Protein AF-A0A9N8H996-F1 (afdb_monomer)

InterPro domains:
  IPR001841 Zinc finger, RING-type [PS50089] (173-212)
  IPR001841 Zinc finger, RING-type [SM00184] (173-212)
  IPR003647 Intron encoded nuclease repeat [SM00497] (232-288)
  IPR003647 Intron encoded nuclease repeat [SM00497] (304-358)
  IPR003647 Intron encoded nuclease repeat [SM00497] (373-429)
  IPR003647 Intron encoded nuclease repeat [SM00497] (567-622)
  IPR003647 Intron encoded nuclease repeat [SM00497] (634-691)
  IPR013083 Zinc finger, RING/FYVE/PHD-type [G3DSA:3.30.40.10] (112-243)
  IPR017907 Zinc finger, RING-type, conserved site [PS00518] (188-197)
  IPR018957 Zinc finger, C3HC4 RING-type [PF00097] (173-212)
  IPR036388 Winged helix-like DNA-binding domain superfamily [G3DSA:1.10.10.10] (372-430)
  IPR036388 Winged helix-like DNA-binding domain superfamily [G3DSA:1.10.10.10] (558-623)
  IPR036388 Winged helix-like DNA-binding domain superfamily [G3DSA:1.10.10.10] (624-690)

Solvent-accessible surface area (backbone atoms only — not comparable to full-atom values): 42055 Å² total; per-residue (Å²): 140,82,88,86,87,85,81,84,79,82,75,73,63,42,81,46,75,47,97,90,69,50,74,49,74,40,57,65,90,82,54,86,78,79,77,68,62,80,61,46,83,68,64,48,72,70,37,40,35,26,42,58,39,82,92,76,74,43,71,46,53,26,33,29,71,41,77,41,87,92,45,91,45,27,35,29,33,37,44,72,54,88,87,50,72,73,42,69,36,37,58,60,77,47,61,64,45,81,48,77,78,81,76,93,72,87,85,90,78,90,84,70,84,65,69,68,64,58,62,67,61,70,79,74,73,88,84,95,84,87,83,88,88,87,91,83,88,86,90,83,89,81,90,84,89,88,81,87,88,85,92,79,89,82,90,84,89,84,88,86,82,82,82,83,83,84,79,92,66,93,47,55,8,81,81,79,68,43,72,19,60,70,62,42,64,44,83,87,65,54,40,22,21,43,69,58,48,51,47,44,38,68,72,68,71,36,62,44,46,96,90,46,96,52,61,60,81,73,95,77,80,96,67,97,71,87,74,87,85,65,78,68,56,30,26,28,36,18,40,53,68,82,51,44,78,74,43,78,29,71,17,38,64,57,43,17,67,75,71,74,43,64,35,67,59,49,50,48,9,37,67,42,90,48,70,79,56,14,55,57,95,79,24,34,36,35,46,62,90,61,72,78,83,69,76,36,77,83,59,58,99,56,85,61,56,42,27,28,39,21,40,71,89,78,68,44,75,74,48,78,27,63,12,60,59,55,42,20,74,74,69,69,37,54,55,71,45,48,48,27,22,58,68,71,51,73,48,36,58,37,84,82,25,25,46,42,51,62,88,55,83,81,75,74,57,81,60,70,73,74,92,53,69,56,33,27,29,37,21,41,71,87,79,62,47,81,73,47,78,27,74,17,55,64,53,45,27,58,77,67,73,43,64,88,85,59,59,50,56,58,26,11,40,71,51,63,88,36,73,54,42,94,80,26,30,35,29,47,60,91,52,85,63,66,36,78,49,81,86,48,54,52,53,29,41,31,34,13,79,36,98,85,44,63,74,74,48,77,21,77,41,47,59,55,45,21,66,74,62,37,89,84,45,54,40,69,58,50,53,45,31,24,70,73,52,33,78,54,96,86,24,26,24,30,60,43,70,41,69,62,83,84,36,83,68,62,75,42,53,70,42,45,32,33,37,59,43,79,55,87,97,46,75,43,73,49,49,28,29,29,70,46,70,43,79,91,79,60,27,34,33,33,38,29,79,90,71,51,72,47,78,43,41,76,89,82,51,59,67,44,78,50,88,70,83,63,65,51,32,28,30,38,21,42,57,86,80,55,46,76,75,46,77,29,67,20,50,63,56,53,17,62,75,36,89,77,60,59,62,40,67,51,47,51,32,17,46,69,66,76,38,82,52,47,96,81,26,23,40,31,45,64,93,55,88,75,66,56,71,79,72,74,72,73,58,34,30,31,36,22,38,70,91,76,66,45,78,77,46,76,29,66,32,61,61,56,43,17,65,74,73,75,42,63,46,66,48,46,49,28,18,43,67,63,44,88,80,39,68,52,41,92,82,27,22,38,36,62,47,79,86,68,77,87,121

Foldseek 3Di:
DDDDDDDDPDQQWDWDADPVGDIDTDRPVPDDDDAQPPVLVVDDQQWWKFFADPVVRDTFIWGFHAADPPDPQGTWTDTPDPVDDIDRHDCSPTDMDGDPPPDDDDDDDDDDPPVVVVVVVVVPDDDPDDDDDDDDDDDDDDDDDDDDDDDDDDDDDDDDDDDDDDDDDQDAAPPPRHGADVWDAAPVRHTHRPVVQVCCCPVVVACADPVDRDHRDDPDDPDDDDDPDPPQQKKFWAAQAPRHGPDIGSALVRVCVVLVHPSVQLVQLQPDLDLVSQDDSRTGMHGPPDLPRRQHDVPDQDFAFKKFWAQQPPRDTPDIDRHLVRVCVPLVFDSVQLSCCQSVHAFQDTSRTGMYTPPRSDHGDPGDPDPFQFKKFWAAPPPRHTDDIGRGPQRVCVVLVHDSPDCQLVCQQVLVPHVDDSNIGMHGPPDPDDRPCSQPFQWWKFWAQDLPHDTPDTHSALVSVCVVVDPPDDSVVLVVQQVVQHCDPNTGIHTDGPPPPPDVVVVQAQFKKWWWDDDDPDIDTFIWGFHDADPVVCWTWTQTPVRDTDTHHPVVTDMDGDPPVPQQKKFWAQLAPQDTPDIGSHLQRVQVPDVVRDDSVQLVCQQVVVDQDDPNTRMHGPPDPDGRDNPLQQFKKFKAQPVPRDTPDIGSHLVRVCVVLVWDSVLLVCQQVVHPVNQDTSNIGMHGDPPRPPD

pLDDT: mean 79.54, std 21.1, range [27.34, 98.12]

Organism: NCBI:txid568900

Secondary structure (DSSP, 8-state):
------------EEEEE-TTS-EEEEETTS--PPPPPTTGGG--TT-EEEEEETTTTEEEEEEEEEE-TTSSS-EEEEESSTTS--EEE-TTTS-EEE-PPPPS-----PPPTTHHHHHTTTSS----------------------------------------------PBPTTT-SB-SSEEE-TT--EEEHHHHHHHHHHS---B-SSSS-BTT----------TTS----EEEEETTT--EEEEESSHHHHHHHHT--HHHHHHHHH-SSSGGGEETTEEEEETT-----PPTT-SS-TT--EEEEETTT--EEEEESSHHHHHHHH---HHHHHHHHTT-S-SEETTEEEEETT----PPPPPPPS----EEEE-TTT--EEEEESSHHHHHHHTT--TT--HHHHHHTTSS-S-BTTBEEEETT-----TTTTS-EEEEEEESSTTS-EEEEESSHHHHHHHHGGGS-HHHHHHHHHHT-EETTEEEEEEEE--SS-TTGGGTT-EEEEEEEETTEEEEEEEEEEEEETTTTEEEEEETTS-EEEE-GGGS-EEE--------EEEE-TTT--EEEEESSHHHHHHTSSS---HHHHHHHHTTSSS-BTTBEEEETT-------------EEEEETTT--EEEEESSHHHHHHHHT--HHHHHHHHTTGGG---BTTEEEEE-GGGS--

Sequence (695 aa):
MEEDEDADDGAMLYRVHYDDGDKEWLDLLHRKFKRVPQKALRLKVGSRVSVYDEEEDKFFPGTVTKIQPESNKPHRVKYDDQDRNKEWLNLAVHPFLDIEKPSHAAPDATVNSNTLKKRKKEFMKEDPNSYKTRKNGHALRVEESRRRPTVKEEQEEEGLKTKQATTACHEACGICNAVAKRPRATQCHHIFCKRCITFNEEYKKTSRCPLCPQVAGSAEGLVKYEPDHVSFKPVEALDRTTAEVVHSYSSAAVASRAVSVPPASIITACQSKRRDDREVHGYYWRFQGCTDRILRVGEGVKDGVAIEQVDLNTGKVIEVFASGRKAHEKTGVGRVVIRRVLERRGKANGGGFFWRYQGETHGPWPDPEPVCKTAVEQLDFETGDMLKSFASLADAKRAMGMKPNSGHIRDVCDGNGRATAGSFFWRWKGSDAQPNHMMGVHKVIQIRKGKCGEVVKEFRTSRDAQAYFGYQCCWSKLCRYARDKEFAMGHHWRYRMLREKATAQEEVLGKRLSIRQPAGSEFEWLEGKINAFNSQAGKFEILYDSGETIHCRLEDIQYKWKNDSGQKPVEQLDLKTGQVLASFQSLSEASASLDPPCHPTRIAAVCHGRVRAAHGFFWRFQGSSNQPRKIKGRRKIEQLCLKTGRVLGTFDTITAAGKAVGITTPGISYCCNGRNSSKSAGGFGWRFSNEDEDH

Mean predicted aligned error: 22.13 Å

Structure (mmCIF, N/CA/C/O backbone):
data_AF-A0A9N8H996-F1
#
_entry.id   AF-A0A9N8H996-F1
#
loop_
_atom_site.group_PDB
_atom_site.id
_atom_site.type_symbol
_atom_site.label_atom_id
_atom_site.label_alt_id
_atom_site.label_comp_id
_atom_site.label_asym_id
_atom_site.label_entity_id
_atom_site.label_seq_id
_atom_site.pdbx_PDB_ins_code
_atom_site.Cartn_x
_atom_site.Cartn_y
_atom_site.Cartn_z
_atom_site.occupancy
_atom_site.B_iso_or_equiv
_atom_site.auth_seq_id
_atom_site.auth_comp_id
_atom_site.auth_asym_id
_atom_site.auth_atom_id
_atom_site.pdbx_PDB_model_num
ATOM 1 N N . MET A 1 1 ? 68.906 -3.500 -16.123 1.00 33.81 1 MET A N 1
ATOM 2 C CA . MET A 1 1 ? 68.316 -2.525 -17.056 1.00 33.81 1 MET A CA 1
ATOM 3 C C . MET A 1 1 ? 67.338 -3.300 -17.909 1.00 33.81 1 MET A C 1
ATOM 5 O O . MET A 1 1 ? 67.792 -4.194 -18.605 1.00 33.81 1 MET A O 1
ATOM 9 N N . GLU A 1 2 ? 66.032 -3.128 -17.810 1.00 32.66 2 GLU A N 1
ATOM 10 C CA . GLU A 1 2 ? 65.201 -2.175 -17.064 1.00 32.66 2 GLU A CA 1
ATOM 11 C C . GLU A 1 2 ? 63.915 -2.908 -16.658 1.00 32.66 2 GLU A C 1
ATOM 13 O O . GLU A 1 2 ? 63.471 -3.828 -17.347 1.00 32.66 2 GLU A O 1
ATOM 18 N N . GLU A 1 3 ? 63.414 -2.550 -15.481 1.00 47.50 3 GLU A N 1
ATOM 19 C CA . GLU A 1 3 ? 62.112 -2.930 -14.942 1.00 47.50 3 GLU A CA 1
ATOM 20 C C . GLU A 1 3 ? 61.047 -2.037 -15.584 1.00 47.50 3 GLU A C 1
ATOM 22 O O . GLU A 1 3 ? 61.291 -0.847 -15.737 1.00 47.50 3 GLU A O 1
ATOM 27 N N . ASP A 1 4 ? 59.878 -2.599 -15.886 1.00 36.50 4 ASP A N 1
ATOM 28 C CA . ASP A 1 4 ? 58.623 -1.848 -15.970 1.00 36.50 4 ASP A CA 1
ATOM 29 C C . ASP A 1 4 ? 57.542 -2.697 -15.281 1.00 36.50 4 ASP A C 1
ATOM 31 O O . ASP A 1 4 ? 56.933 -3.601 -15.863 1.00 36.50 4 ASP A O 1
ATOM 35 N N . GLU A 1 5 ? 57.384 -2.441 -13.982 1.00 48.00 5 GLU A N 1
ATOM 36 C CA . GLU A 1 5 ? 56.202 -2.758 -13.185 1.00 48.00 5 GLU A CA 1
ATOM 37 C C . GLU A 1 5 ? 55.232 -1.579 -13.310 1.00 48.00 5 GLU A C 1
ATOM 39 O O . GLU A 1 5 ? 55.620 -0.468 -12.986 1.00 48.00 5 GLU A O 1
ATOM 44 N N . ASP A 1 6 ? 53.989 -1.815 -13.738 1.00 40.66 6 ASP A N 1
ATOM 45 C CA . ASP A 1 6 ? 52.840 -0.953 -13.415 1.00 40.66 6 ASP A CA 1
ATOM 46 C C . ASP A 1 6 ? 51.534 -1.714 -13.711 1.00 40.66 6 ASP A C 1
ATOM 48 O O . ASP A 1 6 ? 50.910 -1.600 -14.770 1.00 40.66 6 ASP A O 1
ATOM 52 N N . ALA A 1 7 ? 51.119 -2.546 -12.753 1.00 38.03 7 ALA A N 1
ATOM 53 C CA . ALA A 1 7 ? 49.750 -3.040 -12.649 1.00 38.03 7 ALA A CA 1
ATOM 54 C C . ALA A 1 7 ? 49.099 -2.359 -11.438 1.00 38.03 7 ALA A C 1
ATOM 56 O O . ALA A 1 7 ? 49.334 -2.732 -10.293 1.00 38.03 7 ALA A O 1
ATOM 57 N N . ASP A 1 8 ? 48.316 -1.321 -11.726 1.00 41.56 8 ASP A N 1
ATOM 58 C CA . ASP A 1 8 ? 47.567 -0.497 -10.776 1.00 41.56 8 ASP A CA 1
ATOM 59 C C . ASP A 1 8 ? 46.468 -1.330 -10.078 1.00 41.56 8 ASP A C 1
ATOM 61 O O . ASP A 1 8 ? 45.386 -1.578 -10.623 1.00 41.56 8 ASP A O 1
ATOM 65 N N . ASP A 1 9 ? 46.766 -1.816 -8.869 1.00 44.09 9 ASP A N 1
ATOM 66 C CA . ASP A 1 9 ? 45.809 -2.460 -7.967 1.00 44.09 9 ASP A CA 1
ATOM 67 C C . ASP A 1 9 ? 44.809 -1.409 -7.453 1.00 44.09 9 ASP A C 1
ATOM 69 O O . ASP A 1 9 ? 45.001 -0.753 -6.428 1.00 44.09 9 ASP A O 1
ATOM 73 N N . GLY A 1 10 ? 43.708 -1.245 -8.189 1.00 49.19 10 GLY A N 1
ATOM 74 C CA . GLY A 1 10 ? 42.650 -0.279 -7.898 1.00 49.19 10 GLY A CA 1
ATOM 75 C C . GLY A 1 10 ? 42.006 -0.459 -6.517 1.00 49.19 10 GLY A C 1
ATOM 76 O O . GLY A 1 10 ? 41.020 -1.187 -6.356 1.00 49.19 10 GLY A O 1
ATOM 77 N N . ALA A 1 11 ? 42.513 0.267 -5.521 1.00 51.38 11 ALA A N 1
ATOM 78 C CA . ALA A 1 11 ? 41.910 0.381 -4.200 1.00 51.38 11 ALA A CA 1
ATOM 79 C C . ALA A 1 11 ? 40.535 1.073 -4.295 1.00 51.38 11 ALA A C 1
ATOM 81 O O . ALA A 1 11 ? 40.410 2.216 -4.742 1.00 51.38 11 ALA A O 1
ATOM 82 N N . MET A 1 12 ? 39.468 0.388 -3.863 1.00 55.50 12 MET A N 1
ATOM 83 C CA . MET A 1 12 ? 38.133 0.990 -3.781 1.00 55.50 12 MET A CA 1
ATOM 84 C C . MET A 1 12 ? 38.080 2.019 -2.645 1.00 55.50 12 MET A C 1
ATOM 86 O O . MET A 1 12 ? 37.930 1.667 -1.475 1.00 55.50 12 MET A O 1
ATOM 90 N N . LEU A 1 13 ? 38.139 3.300 -3.006 1.00 66.12 13 LEU A N 1
ATOM 91 C CA . LEU A 1 13 ? 37.907 4.414 -2.092 1.00 66.12 13 LEU A CA 1
ATOM 92 C C . LEU A 1 13 ? 36.403 4.677 -1.917 1.00 66.12 13 LEU A C 1
ATOM 94 O O . LEU A 1 13 ? 35.642 4.775 -2.882 1.00 66.12 13 LEU A O 1
ATOM 98 N N . TYR A 1 14 ? 35.974 4.855 -0.673 1.00 73.06 14 TYR A N 1
ATOM 99 C CA . TYR A 1 14 ? 34.605 5.181 -0.286 1.00 73.06 14 TYR A CA 1
ATOM 100 C C . TYR A 1 14 ? 34.534 6.622 0.204 1.00 73.06 14 TYR A C 1
ATOM 102 O O . TYR A 1 14 ? 35.339 7.042 1.030 1.00 73.06 14 TYR A O 1
ATOM 110 N N . ARG A 1 15 ? 33.539 7.381 -0.263 1.00 79.12 15 ARG A N 1
ATOM 111 C CA . ARG A 1 15 ? 33.303 8.747 0.213 1.00 79.12 15 ARG A CA 1
ATOM 112 C C . ARG A 1 15 ? 32.550 8.719 1.542 1.00 79.12 15 ARG A C 1
ATOM 114 O O . ARG A 1 15 ? 31.350 8.439 1.564 1.00 79.12 15 ARG A O 1
ATOM 121 N N . VAL A 1 16 ? 33.243 9.007 2.634 1.00 73.44 16 VAL A N 1
ATOM 122 C CA . VAL A 1 16 ? 32.679 9.078 3.985 1.00 73.44 16 VAL A CA 1
ATOM 123 C C . VAL A 1 16 ? 32.221 10.507 4.257 1.00 73.44 16 VAL A C 1
ATOM 125 O O . VAL A 1 16 ? 32.893 11.463 3.881 1.00 73.44 16 VAL A O 1
ATOM 128 N N . HIS A 1 17 ? 31.042 10.638 4.860 1.00 68.44 17 HIS A N 1
ATOM 129 C CA . HIS A 1 17 ? 30.493 11.905 5.326 1.00 68.44 17 HIS A CA 1
ATOM 130 C C . HIS A 1 17 ? 30.538 11.905 6.852 1.00 68.44 17 HIS A C 1
ATOM 132 O O . HIS A 1 17 ? 29.958 11.009 7.469 1.00 68.44 17 HIS A O 1
ATOM 138 N N . TYR A 1 18 ? 31.217 12.885 7.430 1.00 70.50 18 TYR A N 1
ATOM 139 C CA . TYR A 1 18 ? 31.323 13.070 8.868 1.00 70.50 18 TYR A CA 1
ATOM 140 C C . TYR A 1 18 ? 30.172 13.926 9.407 1.00 70.50 18 TYR A C 1
ATOM 142 O O . TYR A 1 18 ? 29.527 14.677 8.670 1.00 70.50 18 TYR A O 1
ATOM 150 N N . ASP A 1 19 ? 29.883 13.773 10.701 1.00 49.47 19 ASP A N 1
ATOM 151 C CA . ASP A 1 19 ? 28.778 14.468 11.376 1.00 49.47 19 ASP A CA 1
ATOM 152 C C . ASP A 1 19 ? 29.025 15.984 11.526 1.00 49.47 19 ASP A C 1
ATOM 154 O O . ASP A 1 19 ? 28.073 16.745 11.711 1.00 49.47 19 ASP A O 1
ATOM 158 N N . ASP A 1 20 ? 30.281 16.425 11.423 1.00 57.81 20 ASP A N 1
ATOM 159 C CA . ASP A 1 20 ? 30.701 17.833 11.355 1.00 57.81 20 ASP A CA 1
ATOM 160 C C . ASP A 1 20 ? 30.484 18.467 9.965 1.00 57.81 20 ASP A C 1
ATOM 162 O O . ASP A 1 20 ? 30.556 19.686 9.821 1.00 57.81 20 ASP A O 1
ATOM 166 N N . GLY A 1 21 ? 30.123 17.662 8.959 1.00 62.78 21 GLY A N 1
ATOM 167 C CA . GLY A 1 21 ? 29.877 18.094 7.586 1.00 62.78 21 GLY A CA 1
ATOM 168 C C . GLY A 1 21 ? 31.031 17.829 6.618 1.00 62.78 21 GLY A C 1
ATOM 169 O O . GLY A 1 21 ? 30.831 17.995 5.404 1.00 62.78 21 GLY A O 1
ATOM 170 N N . ASP A 1 22 ? 32.179 17.359 7.108 1.00 70.38 22 ASP A N 1
ATOM 171 C CA . ASP A 1 22 ? 33.345 17.071 6.283 1.00 70.38 22 ASP A CA 1
ATOM 172 C C . ASP A 1 22 ? 33.189 15.781 5.478 1.00 70.38 22 ASP A C 1
ATOM 174 O O . ASP A 1 22 ? 32.358 14.904 5.749 1.00 70.38 22 ASP A O 1
ATOM 178 N N . LYS A 1 23 ? 33.959 15.696 4.390 1.00 78.44 23 LYS A N 1
ATOM 179 C CA . LYS A 1 23 ? 33.909 14.571 3.455 1.00 78.44 23 LYS A CA 1
ATOM 180 C C . LYS A 1 23 ? 35.307 14.177 3.040 1.00 78.44 23 LYS A C 1
ATOM 182 O O . LYS A 1 23 ? 36.036 15.002 2.497 1.00 78.44 23 LYS A O 1
ATOM 187 N N . GLU A 1 24 ? 35.613 12.895 3.151 1.00 87.25 24 GLU A N 1
ATOM 188 C CA . GLU A 1 24 ? 36.874 12.346 2.662 1.00 87.25 24 GLU A CA 1
ATOM 189 C C . GLU A 1 24 ? 36.667 11.028 1.915 1.00 87.25 24 GLU A C 1
ATOM 191 O O . GLU A 1 24 ? 35.648 10.353 2.075 1.00 87.25 24 GLU A O 1
ATOM 196 N N . TRP A 1 25 ? 37.622 10.684 1.054 1.00 79.88 25 TRP A N 1
ATOM 197 C CA . TRP A 1 25 ? 37.660 9.407 0.350 1.00 79.88 25 TRP A CA 1
ATOM 198 C C . TRP A 1 25 ? 38.613 8.467 1.089 1.00 79.88 25 TRP A C 1
ATOM 200 O O . TRP A 1 25 ? 39.786 8.783 1.255 1.00 79.88 25 TRP A O 1
ATOM 210 N N . LEU A 1 26 ? 38.102 7.326 1.546 1.00 78.12 26 LEU A N 1
ATOM 211 C CA . LEU A 1 26 ? 38.805 6.389 2.419 1.00 78.12 26 LEU A CA 1
ATOM 212 C C . LEU A 1 26 ? 38.780 4.972 1.863 1.00 78.12 26 LEU A C 1
ATOM 214 O O . LEU A 1 26 ? 37.727 4.477 1.461 1.00 78.12 26 LEU A O 1
ATOM 218 N N . ASP A 1 27 ? 39.910 4.280 1.963 1.00 80.25 27 ASP A N 1
ATOM 219 C CA . ASP A 1 27 ? 39.944 2.829 1.832 1.00 80.25 27 ASP A CA 1
ATOM 220 C C . ASP A 1 27 ? 39.509 2.182 3.158 1.00 80.25 27 ASP A C 1
ATOM 222 O O . ASP A 1 27 ? 40.197 2.245 4.183 1.00 80.25 27 ASP A O 1
ATOM 226 N N . LEU A 1 28 ? 38.322 1.575 3.147 1.00 67.25 28 LEU A N 1
ATOM 227 C CA . LEU A 1 28 ? 37.721 0.966 4.333 1.00 67.25 28 LEU A CA 1
ATOM 228 C C . LEU A 1 28 ? 38.354 -0.388 4.699 1.00 67.25 28 LEU A C 1
ATOM 230 O O . LEU A 1 28 ? 38.145 -0.843 5.824 1.00 67.25 28 LEU A O 1
ATOM 234 N N . LEU A 1 29 ? 39.119 -1.031 3.804 1.00 62.75 29 LEU A N 1
ATOM 235 C CA . LEU A 1 29 ? 39.760 -2.329 4.071 1.00 62.75 29 LEU A CA 1
ATOM 236 C C . LEU A 1 29 ? 40.882 -2.225 5.108 1.00 62.75 29 LEU A C 1
ATOM 238 O O . LEU A 1 29 ? 41.093 -3.156 5.886 1.00 62.75 29 LEU A O 1
ATOM 242 N N . HIS A 1 30 ? 41.556 -1.079 5.169 1.00 54.66 30 HIS A N 1
ATOM 243 C CA . HIS A 1 30 ? 42.743 -0.888 6.003 1.00 54.66 30 HIS A CA 1
ATOM 244 C C . HIS A 1 30 ? 42.469 -0.147 7.321 1.00 54.66 30 HIS A C 1
ATOM 246 O O . HIS A 1 30 ? 43.373 0.014 8.145 1.00 54.66 30 HIS A O 1
ATOM 252 N N . ARG A 1 31 ? 41.221 0.269 7.584 1.00 52.09 31 ARG A N 1
ATOM 253 C CA . ARG A 1 31 ? 40.866 1.042 8.786 1.00 52.09 31 ARG A CA 1
ATOM 254 C C . ARG A 1 31 ? 40.094 0.196 9.802 1.00 52.09 31 ARG A C 1
ATOM 256 O O . ARG A 1 31 ? 38.996 -0.289 9.548 1.00 52.09 31 ARG A O 1
ATOM 263 N N . LYS A 1 32 ? 40.659 0.031 11.005 1.00 42.34 32 LYS A N 1
ATOM 264 C CA . LYS A 1 32 ? 40.012 -0.681 12.123 1.00 42.34 32 LYS A CA 1
ATOM 265 C C . LYS A 1 32 ? 38.954 0.212 12.782 1.00 42.34 32 LYS A C 1
ATOM 267 O O . LYS A 1 32 ? 39.291 1.135 13.519 1.00 42.34 32 LYS A O 1
ATOM 272 N N . PHE A 1 33 ? 37.674 -0.086 12.567 1.00 48.66 33 PHE A N 1
ATOM 273 C CA . PHE A 1 33 ? 36.570 0.580 13.266 1.00 48.66 33 PHE A CA 1
ATOM 274 C C . PHE A 1 33 ? 36.454 0.065 14.706 1.00 48.66 33 PHE A C 1
ATOM 276 O O . PHE A 1 33 ? 36.239 -1.128 14.937 1.00 48.66 33 PHE A O 1
ATOM 283 N N . LYS A 1 34 ? 36.565 0.954 15.698 1.00 41.69 34 LYS A N 1
ATOM 284 C CA . LYS A 1 34 ? 36.240 0.614 17.091 1.00 41.69 34 LYS A CA 1
ATOM 285 C C . LYS A 1 34 ? 34.717 0.528 17.231 1.00 41.69 34 LYS A C 1
ATOM 287 O O . LYS A 1 34 ? 34.006 1.463 16.878 1.00 41.69 34 LYS A O 1
ATOM 292 N N . ARG A 1 35 ? 34.202 -0.601 17.734 1.00 38.50 35 ARG A N 1
ATOM 293 C CA . ARG A 1 35 ? 32.771 -0.755 18.047 1.00 38.50 35 ARG A CA 1
ATOM 294 C C . ARG A 1 35 ? 32.338 0.293 19.075 1.00 38.50 35 ARG A C 1
ATOM 296 O O . ARG A 1 35 ? 33.023 0.485 20.078 1.00 38.50 35 ARG A O 1
ATOM 303 N N . VAL A 1 36 ? 31.163 0.883 18.846 1.00 41.62 36 VAL A N 1
ATOM 304 C CA . VAL A 1 36 ? 30.453 1.745 19.802 1.00 41.62 36 VAL A CA 1
ATOM 305 C C . VAL A 1 36 ? 30.371 1.033 21.159 1.00 41.62 36 VAL A C 1
ATOM 307 O O . VAL A 1 36 ? 29.864 -0.095 21.220 1.00 41.62 36 VAL A O 1
ATOM 310 N N . PRO A 1 37 ? 30.847 1.639 22.258 1.00 47.28 37 PRO A N 1
ATOM 311 C CA . PRO A 1 37 ? 30.686 1.055 23.579 1.00 47.28 37 PRO A CA 1
ATOM 312 C C . PRO A 1 37 ? 29.192 0.910 23.899 1.00 47.28 37 PRO A C 1
ATOM 314 O O . PRO A 1 37 ? 28.450 1.889 23.897 1.00 47.28 37 PRO A O 1
ATOM 317 N N . GLN A 1 38 ? 28.745 -0.299 24.262 1.00 55.34 38 GLN A N 1
ATOM 318 C CA . GLN A 1 38 ? 27.363 -0.607 24.693 1.00 55.34 38 GLN A CA 1
ATOM 319 C C . GLN A 1 38 ? 26.847 0.242 25.881 1.00 55.34 38 GLN A C 1
ATOM 321 O O . GLN A 1 38 ? 25.697 0.095 26.294 1.00 55.34 38 GLN A O 1
ATOM 326 N N . LYS A 1 39 ? 27.686 1.106 26.462 1.00 69.88 39 LYS A N 1
ATOM 327 C CA . LYS A 1 39 ? 27.418 1.853 27.693 1.00 69.88 39 LYS A CA 1
ATOM 328 C C . LYS A 1 39 ? 26.502 3.065 27.486 1.00 69.88 39 LYS A C 1
ATOM 330 O O . LYS A 1 39 ? 25.690 3.331 28.364 1.00 69.88 39 LYS A O 1
ATOM 335 N N . ALA A 1 40 ? 26.535 3.736 26.329 1.00 75.75 40 ALA A N 1
ATOM 336 C CA . ALA A 1 40 ? 25.702 4.925 26.086 1.00 75.75 40 ALA A CA 1
ATOM 337 C C . ALA A 1 40 ? 24.189 4.623 26.123 1.00 75.75 40 ALA A C 1
ATOM 339 O O . ALA A 1 40 ? 23.414 5.398 26.670 1.00 75.75 40 ALA A O 1
ATOM 340 N N . LEU A 1 41 ? 23.774 3.443 25.640 1.00 80.12 41 LEU A N 1
ATOM 341 C CA . LEU A 1 41 ? 22.372 2.990 25.667 1.00 80.12 41 LEU A CA 1
ATOM 342 C C . LEU A 1 41 ? 21.825 2.749 27.085 1.00 80.12 41 LEU A C 1
ATOM 344 O O . LEU A 1 41 ? 20.616 2.603 27.256 1.00 80.12 41 LEU A O 1
ATOM 348 N N . ARG A 1 42 ? 22.696 2.667 28.099 1.00 86.25 42 ARG A N 1
ATOM 349 C CA . ARG A 1 42 ? 22.308 2.443 29.501 1.00 86.25 42 ARG A CA 1
ATOM 350 C C . ARG A 1 42 ? 22.115 3.744 30.283 1.00 86.25 42 ARG A C 1
ATOM 352 O O . ARG A 1 42 ? 21.627 3.688 31.412 1.00 86.25 42 ARG A O 1
ATOM 359 N N . LEU A 1 43 ? 22.476 4.892 29.705 1.00 91.81 43 LEU A N 1
ATOM 360 C CA . LEU A 1 43 ? 22.327 6.190 30.354 1.00 91.81 43 LEU A CA 1
ATOM 361 C C . LEU A 1 43 ? 20.845 6.534 30.531 1.00 91.81 43 LEU A C 1
ATOM 363 O O . LEU A 1 43 ? 20.030 6.378 29.622 1.00 91.81 43 LEU A O 1
ATOM 367 N N . LYS A 1 44 ? 20.495 7.030 31.716 1.00 94.94 44 LYS A N 1
ATOM 368 C CA . LYS A 1 44 ? 19.165 7.554 32.039 1.00 94.94 44 LYS A CA 1
ATOM 369 C C . LYS A 1 44 ? 19.282 9.047 32.328 1.00 94.94 44 LYS A C 1
ATOM 371 O O . LYS A 1 44 ? 20.359 9.559 32.628 1.00 94.94 44 LYS A O 1
ATOM 376 N N . VAL A 1 45 ? 18.164 9.768 32.264 1.00 94.69 45 VAL A N 1
ATOM 377 C CA . VAL A 1 45 ? 18.124 11.141 32.786 1.00 94.69 45 VAL A CA 1
ATOM 378 C C . VAL A 1 45 ? 18.498 11.098 34.274 1.00 94.69 45 VAL A C 1
ATOM 380 O O . VAL A 1 45 ? 17.910 10.337 35.038 1.00 94.69 45 VAL A O 1
ATOM 383 N N . GLY A 1 46 ? 19.506 11.876 34.663 1.00 93.31 46 GLY A N 1
ATOM 384 C CA . GLY A 1 46 ? 20.123 11.877 35.989 1.00 93.31 46 GLY A CA 1
ATOM 385 C C . GLY A 1 46 ? 21.420 11.067 36.105 1.00 93.31 46 GLY A C 1
ATOM 386 O O . GLY A 1 46 ? 22.050 11.123 37.162 1.00 93.31 46 GLY A O 1
ATOM 387 N N . SER A 1 47 ? 21.839 10.337 35.062 1.00 95.12 47 SER A N 1
ATOM 388 C CA . SER A 1 47 ? 23.152 9.678 35.023 1.00 95.12 47 SER A CA 1
ATOM 389 C C . SER A 1 47 ? 24.286 10.704 35.091 1.00 95.12 47 SER A C 1
ATOM 391 O O . SER A 1 47 ? 24.201 11.784 34.497 1.00 95.12 47 SER A O 1
ATOM 393 N N . ARG A 1 48 ? 25.344 10.347 35.822 1.00 95.88 48 ARG A N 1
ATOM 394 C CA . ARG A 1 48 ? 26.548 11.149 36.025 1.00 95.88 48 ARG A CA 1
ATOM 395 C C . ARG A 1 48 ? 27.623 10.698 35.048 1.00 95.88 48 ARG A C 1
ATOM 397 O O . ARG A 1 48 ? 27.962 9.524 34.989 1.00 95.88 48 ARG A O 1
ATOM 404 N N . VAL A 1 49 ? 28.125 11.634 34.258 1.00 95.69 49 VAL A N 1
ATOM 405 C CA . VAL A 1 49 ? 29.085 11.361 33.189 1.00 95.69 49 VAL A CA 1
ATOM 406 C C . VAL A 1 49 ? 30.239 12.350 33.278 1.00 95.69 49 VAL A C 1
ATOM 408 O O . VAL A 1 49 ? 30.032 13.491 33.668 1.00 95.69 49 VAL A O 1
ATOM 411 N N . SER A 1 50 ? 31.444 11.929 32.914 1.00 94.75 50 SER A N 1
ATOM 412 C CA . SER A 1 50 ? 32.557 12.831 32.610 1.00 94.75 50 SER A CA 1
ATOM 413 C C . SER A 1 50 ? 32.762 12.827 31.106 1.00 94.75 50 SER A C 1
ATOM 415 O O . SER A 1 50 ? 33.104 11.777 30.563 1.00 94.75 50 SER A O 1
ATOM 417 N N . VAL A 1 51 ? 32.512 13.942 30.427 1.00 95.25 51 VAL A N 1
ATOM 418 C CA . VAL A 1 51 ? 32.653 14.065 28.966 1.00 95.25 51 VAL A CA 1
ATOM 419 C C . VAL A 1 51 ? 34.059 14.559 28.649 1.00 95.25 51 VAL A C 1
ATOM 421 O O . VAL A 1 51 ? 34.515 15.509 29.276 1.00 95.25 51 VAL A O 1
ATOM 424 N N . TYR A 1 52 ? 34.756 13.912 27.720 1.00 93.38 52 TYR A N 1
ATOM 425 C CA . TYR A 1 52 ? 36.071 14.368 27.271 1.00 93.38 52 TYR A CA 1
ATOM 426 C C . TYR A 1 52 ? 35.937 15.548 26.304 1.00 93.38 52 TYR A C 1
ATOM 428 O O . TYR A 1 52 ? 35.158 15.471 25.353 1.00 93.38 52 TYR A O 1
ATOM 436 N N . ASP A 1 53 ? 36.699 16.605 26.553 1.00 92.31 53 ASP A N 1
ATOM 437 C CA . ASP A 1 53 ? 36.867 17.754 25.671 1.00 92.31 53 ASP A CA 1
ATOM 438 C C . ASP A 1 53 ? 38.249 17.673 25.012 1.00 92.31 53 ASP A C 1
ATOM 440 O O . ASP A 1 53 ? 39.264 17.542 25.703 1.00 92.31 53 ASP A O 1
ATOM 444 N N . GLU A 1 54 ? 38.272 17.707 23.682 1.00 89.12 54 GLU A N 1
ATOM 445 C CA . GLU A 1 54 ? 39.494 17.571 22.885 1.00 89.12 54 GLU A CA 1
ATOM 446 C C . GLU A 1 54 ? 40.340 18.852 22.871 1.00 89.12 54 GLU A C 1
ATOM 448 O O . GLU A 1 54 ? 41.561 18.753 22.773 1.00 89.12 54 GLU A O 1
ATOM 453 N N . GLU A 1 55 ? 39.733 20.037 23.009 1.00 90.19 55 GLU A N 1
ATOM 454 C CA . GLU A 1 55 ? 40.460 21.315 23.002 1.00 90.19 55 GLU A CA 1
ATOM 455 C C . GLU A 1 55 ? 41.274 21.489 24.286 1.00 90.19 55 GLU A C 1
ATOM 457 O O . GLU A 1 55 ? 42.402 21.985 24.264 1.00 90.19 55 GLU A O 1
ATOM 462 N N . GLU A 1 56 ? 40.717 21.041 25.413 1.00 91.44 56 GLU A N 1
ATOM 463 C CA . GLU A 1 56 ? 41.360 21.146 26.724 1.00 91.44 56 GLU A CA 1
ATOM 464 C C . GLU A 1 56 ? 42.098 19.874 27.174 1.00 91.44 56 GLU A C 1
ATOM 466 O O . GLU A 1 56 ? 42.743 19.893 28.227 1.00 91.44 56 GLU A O 1
ATOM 471 N N . ASP A 1 57 ? 41.998 18.775 26.414 1.00 91.25 57 ASP A N 1
ATOM 472 C CA . ASP A 1 57 ? 42.523 17.438 26.752 1.00 91.25 57 ASP A CA 1
ATOM 473 C C . ASP A 1 57 ? 42.131 16.990 28.180 1.00 91.25 57 ASP A C 1
ATOM 475 O O . ASP A 1 57 ? 42.930 16.464 28.964 1.00 91.25 57 ASP A O 1
ATOM 479 N N . LYS A 1 58 ? 40.874 17.247 28.571 1.00 93.50 58 LYS A N 1
ATOM 480 C CA . LYS A 1 58 ? 40.366 17.022 29.937 1.00 93.50 58 LYS A CA 1
ATOM 481 C C . LYS A 1 58 ? 38.945 16.470 29.947 1.00 93.50 58 LYS A C 1
ATOM 483 O O . LYS A 1 58 ? 38.160 16.669 29.029 1.00 93.50 58 LYS A O 1
ATOM 488 N N . PHE A 1 59 ? 38.605 15.762 31.025 1.00 93.62 59 PHE A N 1
ATOM 489 C CA . PHE A 1 59 ? 37.252 15.261 31.265 1.00 93.62 59 PHE A CA 1
ATOM 490 C C . PHE A 1 59 ? 36.465 16.218 32.161 1.00 93.62 59 PHE A C 1
ATOM 492 O O . PHE A 1 59 ? 36.893 16.511 33.278 1.00 93.62 59 PHE A O 1
ATOM 499 N N . PHE A 1 60 ? 35.282 16.620 31.705 1.00 93.94 60 PHE A N 1
ATOM 500 C CA . PHE A 1 60 ? 34.383 17.519 32.414 1.00 93.94 60 PHE A CA 1
ATOM 501 C C . PHE A 1 60 ? 33.198 16.759 33.012 1.00 93.94 60 PHE A C 1
ATOM 503 O O . PHE A 1 60 ? 32.408 16.159 32.272 1.00 93.94 60 PHE A O 1
ATOM 510 N N . PRO A 1 61 ? 33.034 16.788 34.344 1.00 95.56 61 PRO A N 1
ATOM 511 C CA . PRO A 1 61 ? 31.918 16.135 35.002 1.00 95.56 61 PRO A CA 1
ATOM 512 C C . PRO A 1 61 ? 30.598 16.860 34.695 1.00 95.56 61 PRO A C 1
ATOM 514 O O . PRO A 1 61 ? 30.512 18.089 34.677 1.00 95.56 61 PRO A O 1
ATOM 517 N N . GLY A 1 62 ? 29.541 16.087 34.465 1.00 96.31 62 GLY A N 1
ATOM 518 C CA . GLY A 1 62 ? 28.218 16.589 34.133 1.00 96.31 62 GLY A CA 1
ATOM 519 C C . GLY A 1 62 ? 27.105 15.568 34.359 1.00 96.31 62 GLY A C 1
ATOM 520 O O . GLY A 1 62 ? 27.314 14.383 34.625 1.00 96.31 62 GLY A O 1
ATOM 521 N N . THR A 1 63 ? 25.870 16.049 34.281 1.00 96.94 63 THR A N 1
ATOM 522 C CA . THR A 1 63 ? 24.658 15.258 34.512 1.00 96.94 63 THR A CA 1
ATOM 523 C C . THR A 1 63 ? 23.798 15.233 33.257 1.00 96.94 63 THR A C 1
ATOM 525 O O . THR A 1 63 ? 23.470 16.283 32.699 1.00 96.94 63 THR A O 1
ATOM 528 N N . VAL A 1 64 ? 23.369 14.047 32.824 1.00 96.62 64 VAL A N 1
ATOM 529 C CA . VAL A 1 64 ? 22.438 13.903 31.695 1.00 96.62 64 VAL A CA 1
ATOM 530 C C . VAL A 1 64 ? 21.062 14.427 32.112 1.00 96.62 64 VAL A C 1
ATOM 532 O O . VAL A 1 64 ? 20.385 13.843 32.949 1.00 96.62 64 VAL A O 1
ATOM 535 N N . THR A 1 65 ? 20.619 15.537 31.532 1.00 96.50 65 THR A N 1
ATOM 536 C CA . THR A 1 65 ? 19.356 16.212 31.882 1.00 96.50 65 THR A CA 1
ATOM 537 C C . THR A 1 65 ? 18.179 15.843 30.983 1.00 96.50 65 THR A C 1
ATOM 539 O O . THR A 1 65 ? 17.036 15.949 31.422 1.00 96.50 65 THR A O 1
ATOM 542 N N . LYS A 1 66 ? 18.421 15.430 29.731 1.00 95.69 66 LYS A N 1
ATOM 543 C CA . LYS A 1 66 ? 17.389 14.977 28.778 1.00 95.69 66 LYS A CA 1
ATOM 544 C C . LYS A 1 66 ? 17.963 13.934 27.818 1.00 95.69 66 LYS A C 1
ATOM 546 O O . LYS A 1 66 ? 19.150 13.992 27.509 1.00 95.69 66 LYS A O 1
ATOM 551 N N . ILE A 1 67 ? 17.107 13.032 27.331 1.00 96.44 67 ILE A N 1
ATOM 552 C CA . ILE A 1 67 ? 17.439 12.059 26.280 1.00 96.44 67 ILE A CA 1
ATOM 553 C C . ILE A 1 67 ? 16.381 12.138 25.169 1.00 96.44 67 ILE A C 1
ATOM 555 O O . ILE A 1 67 ? 15.185 12.126 25.458 1.00 96.44 67 ILE A O 1
ATOM 559 N N . GLN A 1 68 ? 16.813 12.237 23.913 1.00 95.69 68 GLN A N 1
ATOM 560 C CA . GLN A 1 68 ? 15.976 12.245 22.709 1.00 95.69 68 GLN A CA 1
ATOM 561 C C . GLN A 1 68 ? 16.501 11.199 21.712 1.00 95.69 68 GLN A C 1
ATOM 563 O O . GLN A 1 68 ? 17.376 11.527 20.916 1.00 95.69 68 GLN A O 1
ATOM 568 N N . PRO A 1 69 ? 15.986 9.954 21.735 1.00 89.31 69 PRO A N 1
ATOM 569 C CA . PRO A 1 69 ? 16.538 8.845 20.946 1.00 89.31 69 PRO A CA 1
ATOM 570 C C . PRO A 1 69 ? 16.548 9.072 19.429 1.00 89.31 69 PRO A C 1
ATOM 572 O O . PRO A 1 69 ? 17.415 8.550 18.743 1.00 89.31 69 PRO A O 1
ATOM 575 N N . GLU A 1 70 ? 15.604 9.867 18.922 1.00 86.56 70 GLU A N 1
ATOM 576 C CA . GLU A 1 70 ? 15.451 10.163 17.489 1.00 86.56 70 GLU A CA 1
ATOM 577 C C . GLU A 1 70 ? 16.371 11.301 16.996 1.00 86.56 70 GLU A C 1
ATOM 579 O O . GLU A 1 70 ? 16.355 11.649 15.818 1.00 86.56 70 GLU A O 1
ATOM 584 N N . SER A 1 71 ? 17.143 11.930 17.892 1.00 90.00 71 SER A N 1
ATOM 585 C CA . SER A 1 71 ? 18.076 13.013 17.560 1.00 90.00 71 SER A CA 1
ATOM 586 C C . SER A 1 71 ? 19.470 12.464 17.247 1.00 90.00 71 SER A C 1
ATOM 588 O O . SER A 1 71 ? 19.919 11.509 17.877 1.00 90.00 71 SER A O 1
ATOM 590 N N . ASN A 1 72 ? 20.201 13.115 16.337 1.00 86.44 72 ASN A N 1
ATOM 591 C CA . ASN A 1 72 ? 21.612 12.809 16.064 1.00 86.44 72 ASN A CA 1
ATOM 592 C C . ASN A 1 72 ? 22.539 13.131 17.255 1.00 86.44 72 ASN A C 1
ATOM 594 O O . ASN A 1 72 ? 23.607 12.539 17.379 1.00 86.44 72 ASN A O 1
ATOM 598 N N . LYS A 1 73 ? 22.113 14.018 18.165 1.00 93.75 73 LYS A N 1
ATOM 599 C CA . LYS A 1 73 ? 22.761 14.306 19.455 1.00 93.75 73 LYS A CA 1
ATOM 600 C C . LYS A 1 73 ? 21.789 13.974 20.594 1.00 93.75 73 LYS A C 1
ATOM 602 O O . LYS A 1 73 ? 21.122 14.871 21.110 1.00 93.75 73 LYS A O 1
ATOM 607 N N . PRO A 1 74 ? 21.635 12.687 20.958 1.00 94.19 74 PRO A N 1
ATOM 608 C CA . PRO A 1 74 ? 20.529 12.241 21.800 1.00 94.19 74 PRO A CA 1
ATOM 609 C C . PRO A 1 74 ? 20.622 12.640 23.278 1.00 94.19 74 PRO A C 1
ATOM 611 O O . PRO A 1 74 ? 19.607 12.548 23.961 1.00 94.19 74 PRO A O 1
ATOM 614 N N . HIS A 1 75 ? 21.767 13.084 23.805 1.00 96.94 75 HIS A N 1
ATOM 615 C CA . HIS A 1 75 ? 21.961 13.300 25.246 1.00 96.94 75 HIS A CA 1
ATOM 616 C C . HIS A 1 75 ? 22.213 14.774 25.561 1.00 96.94 75 HIS A C 1
ATOM 618 O O . HIS A 1 75 ? 23.169 15.353 25.062 1.00 96.94 75 HIS A O 1
ATOM 624 N N . ARG A 1 76 ? 21.409 15.390 26.432 1.00 97.25 76 ARG A N 1
ATOM 625 C CA . ARG A 1 76 ? 21.661 16.758 26.907 1.00 97.25 76 ARG A CA 1
ATOM 626 C C . ARG A 1 76 ? 22.416 16.738 28.228 1.00 97.25 76 ARG A C 1
ATOM 628 O O . ARG A 1 76 ? 21.817 16.377 29.242 1.00 97.25 76 ARG A O 1
ATOM 635 N N . VAL A 1 77 ? 23.669 17.169 28.258 1.00 96.94 77 VAL A N 1
ATOM 636 C CA . VAL A 1 77 ? 24.512 17.180 29.463 1.00 96.94 77 VAL A CA 1
ATOM 637 C C . VAL A 1 77 ? 24.533 18.584 30.078 1.00 96.94 77 VAL A C 1
ATOM 639 O O . VAL A 1 77 ? 24.637 19.586 29.374 1.00 96.94 77 VAL A O 1
ATOM 642 N N . LYS A 1 78 ? 24.360 18.670 31.401 1.00 97.00 78 LYS A N 1
ATOM 643 C CA . LYS A 1 78 ? 24.616 19.877 32.199 1.00 97.00 78 LYS A CA 1
ATOM 644 C C . LYS A 1 78 ? 25.929 19.660 32.945 1.00 97.00 78 LYS A C 1
ATOM 646 O O . LYS A 1 78 ? 25.954 18.792 33.815 1.00 97.00 78 LYS A O 1
ATOM 651 N N . TYR A 1 79 ? 26.964 20.413 32.597 1.00 96.56 79 TYR A N 1
ATOM 652 C CA . TYR A 1 79 ? 28.248 20.375 33.293 1.00 96.56 79 TYR A CA 1
ATOM 653 C C . TYR A 1 79 ? 28.117 20.916 34.723 1.00 96.56 79 TYR A C 1
ATOM 655 O O . TYR A 1 79 ? 27.181 21.663 35.030 1.00 96.56 79 TYR A O 1
ATOM 663 N N . ASP A 1 80 ? 29.007 20.468 35.606 1.00 94.94 80 ASP A N 1
ATOM 664 C CA . ASP A 1 80 ? 29.061 20.952 36.992 1.00 94.94 80 ASP A CA 1
ATOM 665 C C . ASP A 1 80 ? 29.743 22.314 37.099 1.00 94.94 80 ASP A C 1
ATOM 667 O O . ASP A 1 80 ? 29.440 23.083 38.010 1.00 94.94 80 ASP A O 1
ATOM 671 N N . ASP A 1 81 ? 30.631 22.603 36.150 1.00 92.25 81 ASP A N 1
ATOM 672 C CA . ASP A 1 81 ? 31.229 23.916 35.977 1.00 92.25 81 ASP A CA 1
ATOM 673 C C . ASP A 1 81 ? 30.147 24.932 35.578 1.00 92.25 81 ASP A C 1
ATOM 675 O O . ASP A 1 81 ? 29.370 24.695 34.646 1.00 92.25 81 ASP A O 1
ATOM 679 N N . GLN A 1 82 ? 30.064 26.039 36.318 1.00 79.69 82 GLN A N 1
ATOM 680 C CA . GLN A 1 82 ? 29.031 27.059 36.126 1.00 79.69 82 GLN A CA 1
ATOM 681 C C . GLN A 1 82 ? 29.229 27.844 34.826 1.00 79.69 82 GLN A C 1
ATOM 683 O O . GLN A 1 82 ? 28.244 28.357 34.289 1.00 79.69 82 GLN A O 1
ATOM 688 N N . ASP A 1 83 ? 30.449 27.863 34.287 1.00 85.62 83 ASP A N 1
ATOM 689 C CA . ASP A 1 83 ? 30.779 28.612 33.074 1.00 85.62 83 ASP A CA 1
ATOM 690 C C . ASP A 1 83 ? 30.424 27.844 31.788 1.00 85.62 83 ASP A C 1
ATOM 692 O O . ASP A 1 83 ? 30.218 28.443 30.728 1.00 85.62 83 ASP A O 1
ATOM 696 N N . ARG A 1 84 ? 30.256 26.513 31.860 1.00 84.94 84 ARG A N 1
ATOM 697 C CA . ARG A 1 84 ? 29.894 25.685 30.699 1.00 84.94 84 ARG A CA 1
ATOM 698 C C . ARG A 1 84 ? 28.382 25.496 30.581 1.00 84.94 84 ARG A C 1
ATOM 700 O O . ARG A 1 84 ? 27.714 24.838 31.383 1.00 84.94 84 ARG A O 1
ATOM 707 N N . ASN A 1 85 ? 27.827 26.039 29.500 1.00 88.81 85 ASN A N 1
ATOM 708 C CA . ASN A 1 85 ? 26.412 25.903 29.167 1.00 88.81 85 ASN A CA 1
ATOM 709 C C . ASN A 1 85 ? 25.989 24.442 28.916 1.00 88.81 85 ASN A C 1
ATOM 711 O O . ASN A 1 85 ? 26.782 23.564 28.593 1.00 88.81 85 ASN A O 1
ATOM 715 N N . LYS A 1 86 ? 24.680 24.175 29.037 1.00 93.88 86 LYS A N 1
ATOM 716 C CA . LYS A 1 86 ? 24.099 22.856 28.726 1.00 93.88 86 LYS A CA 1
ATOM 717 C C . LYS A 1 86 ? 24.248 22.545 27.241 1.00 93.88 86 LYS A C 1
ATOM 719 O O . LYS A 1 86 ? 23.672 23.260 26.422 1.00 93.88 86 LYS A O 1
ATOM 724 N N . GLU A 1 87 ? 24.842 21.408 26.920 1.00 95.81 87 GLU A N 1
ATOM 725 C CA . GLU A 1 87 ? 25.099 21.000 25.541 1.00 95.81 87 GLU A CA 1
ATOM 726 C C . GLU A 1 87 ? 24.345 19.713 25.177 1.00 95.81 87 GLU A C 1
ATOM 728 O O . GLU A 1 87 ? 24.060 18.872 26.034 1.00 95.81 87 GLU A O 1
ATOM 733 N N . TRP A 1 88 ? 23.970 19.569 23.904 1.00 96.06 88 TRP A N 1
ATOM 734 C CA . TRP A 1 88 ? 23.493 18.303 23.347 1.00 96.06 88 TRP A CA 1
ATOM 735 C C . TRP A 1 88 ? 24.661 17.563 22.705 1.00 96.06 88 TRP A C 1
ATOM 737 O O . TRP A 1 88 ? 25.320 18.107 21.828 1.00 96.06 88 TRP A O 1
ATOM 747 N N . LEU A 1 89 ? 24.869 16.313 23.104 1.00 95.06 89 LEU A N 1
ATOM 748 C CA . LEU A 1 89 ? 25.975 15.460 22.694 1.00 95.06 89 LEU A CA 1
ATOM 749 C C . LEU A 1 89 ? 25.475 14.084 22.261 1.00 95.06 89 LEU A C 1
ATOM 751 O O . LEU A 1 89 ? 24.451 13.569 22.729 1.00 95.06 89 LEU A O 1
ATOM 755 N N . ASN A 1 90 ? 26.253 13.443 21.397 1.00 94.06 90 ASN A N 1
ATOM 756 C CA . ASN A 1 90 ? 26.097 12.028 21.114 1.00 94.06 90 ASN A CA 1
ATOM 757 C C . ASN A 1 90 ? 27.125 11.211 21.901 1.00 94.06 90 ASN A C 1
ATOM 759 O O . ASN A 1 90 ? 28.191 10.881 21.398 1.00 94.06 90 ASN A O 1
ATOM 763 N N . LEU A 1 91 ? 26.783 10.847 23.140 1.00 92.44 91 LEU A N 1
ATOM 764 C CA . LEU A 1 91 ? 27.638 10.028 24.012 1.00 92.44 91 LEU A CA 1
ATOM 765 C C . LEU A 1 91 ? 27.857 8.589 23.495 1.00 92.44 91 LEU A C 1
ATOM 767 O O . LEU A 1 91 ? 28.596 7.830 24.109 1.00 92.44 91 LEU A O 1
ATOM 771 N N . ALA A 1 92 ? 27.233 8.182 22.379 1.00 86.38 92 ALA A N 1
ATOM 772 C CA . ALA A 1 92 ? 27.587 6.931 21.704 1.00 86.38 92 ALA A CA 1
ATOM 773 C C . ALA A 1 92 ? 28.898 7.046 20.904 1.00 86.38 92 ALA A C 1
ATOM 775 O O . ALA A 1 92 ? 29.558 6.033 20.679 1.00 86.38 92 ALA A O 1
ATOM 776 N N . VAL A 1 93 ? 29.268 8.260 20.488 1.00 87.00 93 VAL A N 1
ATOM 777 C CA . VAL A 1 93 ? 30.490 8.535 19.715 1.00 87.00 93 VAL A CA 1
ATOM 778 C C . VAL A 1 93 ? 31.481 9.410 20.484 1.00 87.00 93 VAL A C 1
ATOM 780 O O . VAL A 1 93 ? 32.680 9.179 20.372 1.00 87.00 93 VAL A O 1
ATOM 783 N N . HIS A 1 94 ? 31.008 10.336 21.326 1.00 85.62 94 HIS A N 1
ATOM 784 C CA . HIS A 1 94 ? 31.875 11.140 22.189 1.00 85.62 94 HIS A CA 1
ATOM 785 C C . HIS A 1 94 ? 32.400 10.316 23.375 1.00 85.62 94 HIS A C 1
ATOM 787 O O . HIS A 1 94 ? 31.591 9.726 24.104 1.00 85.62 94 HIS A O 1
ATOM 793 N N . PRO A 1 95 ? 33.726 10.288 23.613 1.00 87.06 95 PRO A N 1
ATOM 794 C CA . PRO A 1 95 ? 34.301 9.610 24.766 1.00 87.06 95 PRO A CA 1
ATOM 795 C C . PRO A 1 95 ? 33.750 10.167 26.084 1.00 87.06 95 PRO A C 1
ATOM 797 O O . PRO A 1 95 ? 33.785 11.370 26.339 1.00 87.06 95 PRO A O 1
ATOM 800 N N . PHE A 1 96 ? 33.261 9.278 26.951 1.00 91.50 96 PHE A N 1
ATOM 801 C CA . PHE A 1 96 ? 32.830 9.644 28.297 1.00 91.50 96 PHE A CA 1
ATOM 802 C C . PHE A 1 96 ? 33.150 8.543 29.315 1.00 91.50 96 PHE A C 1
ATOM 804 O O . PHE A 1 96 ? 33.282 7.364 28.971 1.00 91.50 96 PHE A O 1
ATOM 811 N N . LEU A 1 97 ? 33.249 8.931 30.585 1.00 89.44 97 LEU A N 1
ATOM 812 C CA . LEU A 1 97 ? 33.362 8.034 31.735 1.00 89.44 97 LEU A CA 1
ATOM 813 C C . LEU A 1 97 ? 32.053 8.051 32.528 1.00 89.44 97 LEU A C 1
ATOM 815 O O . LEU A 1 97 ? 31.512 9.120 32.799 1.00 89.44 97 LEU A O 1
ATOM 819 N N . ASP A 1 98 ? 31.544 6.877 32.900 1.00 82.62 98 ASP A N 1
ATOM 820 C CA . ASP A 1 98 ? 30.416 6.761 33.832 1.00 82.62 98 ASP A CA 1
ATOM 821 C C . ASP A 1 98 ? 30.946 7.010 35.248 1.00 82.62 98 ASP A C 1
ATOM 823 O O . ASP A 1 98 ? 31.854 6.306 35.701 1.00 82.62 98 ASP A O 1
ATOM 827 N N . ILE A 1 99 ? 30.445 8.050 35.912 1.00 84.38 99 ILE A N 1
ATOM 828 C CA . ILE A 1 99 ? 30.810 8.355 37.294 1.00 84.38 99 ILE A CA 1
ATOM 829 C C . ILE A 1 99 ? 29.688 7.773 38.146 1.00 84.38 99 ILE A C 1
ATOM 831 O O . ILE A 1 99 ? 28.631 8.390 38.286 1.00 84.38 99 ILE A O 1
ATOM 835 N N . GLU A 1 100 ? 29.885 6.577 38.698 1.00 74.56 100 GLU A N 1
ATOM 836 C CA . GLU A 1 100 ? 28.919 6.013 39.641 1.00 74.56 100 GLU A CA 1
ATOM 837 C C . GLU A 1 100 ? 28.677 7.011 40.783 1.00 74.56 100 GLU A C 1
ATOM 839 O O . GLU A 1 100 ? 29.609 7.635 41.298 1.00 74.56 100 GLU A O 1
ATOM 844 N N . LYS A 1 101 ? 27.406 7.212 41.155 1.00 51.34 101 LYS A N 1
ATOM 845 C CA . LYS A 1 101 ? 27.067 8.067 42.297 1.00 51.34 101 LYS A CA 1
ATOM 846 C C . LYS A 1 101 ? 27.759 7.493 43.541 1.00 51.34 101 LYS A C 1
ATOM 848 O O . LYS A 1 101 ? 27.505 6.327 43.842 1.00 51.34 101 LYS A O 1
ATOM 853 N N . PRO A 1 102 ? 28.555 8.274 44.292 1.00 45.00 102 PRO A N 1
ATOM 854 C CA . PRO A 1 102 ? 29.002 7.834 45.602 1.00 45.00 102 PRO A CA 1
ATOM 855 C C . PRO A 1 102 ? 27.762 7.580 46.466 1.00 45.00 102 PRO A C 1
ATOM 857 O O . PRO A 1 102 ? 26.913 8.461 46.624 1.00 45.00 102 PRO A O 1
ATOM 860 N N . SER A 1 103 ? 27.622 6.360 46.980 1.00 37.91 103 SER A N 1
ATOM 861 C CA . SER A 1 103 ? 26.631 6.037 48.002 1.00 37.91 103 SER A CA 1
ATOM 862 C C . SER A 1 103 ? 26.914 6.874 49.250 1.00 37.91 103 SER A C 1
ATOM 864 O O . SER A 1 103 ? 28.054 6.948 49.698 1.00 37.91 103 SER A O 1
ATOM 866 N N . HIS A 1 104 ? 25.882 7.510 49.796 1.00 41.19 104 HIS A N 1
ATOM 867 C CA . HIS A 1 104 ? 25.957 8.344 50.993 1.00 41.19 104 HIS A CA 1
ATOM 868 C C . HIS A 1 104 ? 26.631 7.632 52.187 1.00 41.19 104 HIS A C 1
ATOM 870 O O . HIS A 1 104 ? 26.021 6.737 52.763 1.00 41.19 104 HIS A O 1
ATOM 876 N N . ALA A 1 105 ? 27.833 8.078 52.585 1.00 31.84 105 ALA A N 1
ATOM 877 C CA . ALA A 1 105 ? 28.369 8.024 53.955 1.00 31.84 105 ALA A CA 1
ATOM 878 C C . ALA A 1 105 ? 29.641 8.905 54.093 1.00 31.84 105 ALA A C 1
ATOM 880 O O . ALA A 1 105 ? 30.639 8.602 53.457 1.00 31.84 105 ALA A O 1
ATOM 881 N N . ALA A 1 106 ? 29.526 9.977 54.899 1.00 32.44 106 ALA A N 1
ATOM 882 C CA . ALA A 1 106 ? 30.498 10.810 55.656 1.00 32.44 106 ALA A CA 1
ATOM 883 C C . ALA A 1 106 ? 31.952 11.137 55.167 1.00 32.44 106 ALA A C 1
ATOM 885 O O . ALA A 1 106 ? 32.540 10.401 54.384 1.00 32.44 106 ALA A O 1
ATOM 886 N N . PRO A 1 107 ? 32.533 12.278 55.629 1.00 47.88 107 PRO A N 1
ATOM 887 C CA . PRO A 1 107 ? 33.695 12.945 55.027 1.00 47.88 107 PRO A CA 1
ATOM 888 C C . PRO A 1 107 ? 35.052 12.556 55.655 1.00 47.88 107 PRO A C 1
ATOM 890 O O . PRO A 1 107 ? 35.100 11.880 56.674 1.00 47.88 107 PRO A O 1
ATOM 893 N N . ASP A 1 108 ? 36.125 13.067 55.039 1.00 36.81 108 ASP A N 1
ATOM 894 C CA . ASP A 1 108 ? 37.559 12.943 55.364 1.00 36.81 108 ASP A CA 1
ATOM 895 C C . ASP A 1 108 ? 38.290 11.660 54.938 1.00 36.81 108 ASP A C 1
ATOM 897 O O . ASP A 1 108 ? 38.451 10.704 55.688 1.00 36.81 108 ASP A O 1
ATOM 901 N N . ALA A 1 109 ? 38.865 11.717 53.729 1.00 31.64 109 ALA A N 1
ATOM 902 C CA . ALA A 1 109 ? 40.191 11.165 53.443 1.00 31.64 109 ALA A CA 1
ATOM 903 C C . ALA A 1 109 ? 40.748 11.781 52.147 1.00 31.64 109 ALA A C 1
ATOM 905 O O . ALA A 1 109 ? 40.158 11.676 51.070 1.00 31.64 109 ALA A O 1
ATOM 906 N N . THR A 1 110 ? 41.906 12.425 52.248 1.00 43.41 110 THR A N 1
ATOM 907 C CA . THR A 1 110 ? 42.710 12.944 51.137 1.00 43.41 110 THR A CA 1
ATOM 908 C C . THR A 1 110 ? 43.080 11.825 50.155 1.00 43.41 110 THR A C 1
ATOM 910 O O . THR A 1 110 ? 43.726 10.840 50.512 1.00 43.41 110 THR A O 1
ATOM 913 N N . VAL A 1 111 ? 42.672 11.963 48.887 1.00 37.03 111 VAL A N 1
ATOM 914 C CA . VAL A 1 111 ? 42.919 10.953 47.845 1.00 37.03 111 VAL A CA 1
ATOM 915 C C . VAL A 1 111 ? 44.287 11.164 47.192 1.00 37.03 111 VAL A C 1
ATOM 917 O O . VAL A 1 111 ? 44.594 12.211 46.628 1.00 37.03 111 VAL A O 1
ATOM 920 N N . ASN A 1 112 ? 45.098 10.112 47.277 1.00 41.00 112 ASN A N 1
ATOM 921 C CA . ASN A 1 112 ? 46.483 10.002 46.835 1.00 41.00 1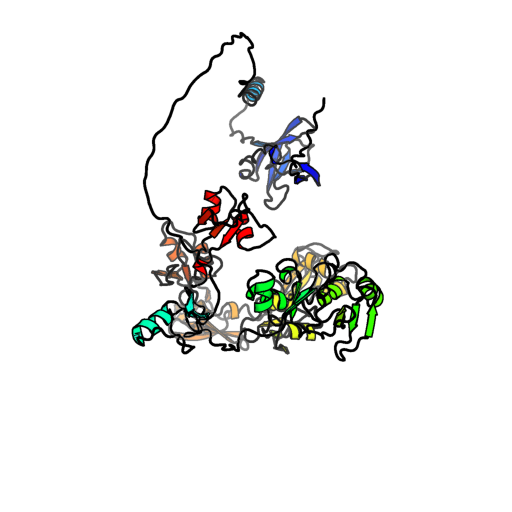12 ASN A CA 1
ATOM 922 C C . ASN A 1 112 ? 46.601 9.914 45.293 1.00 41.00 112 ASN A C 1
ATOM 924 O O . ASN A 1 112 ? 45.919 9.122 44.643 1.00 41.00 112 ASN A O 1
ATOM 928 N N . SER A 1 113 ? 47.514 10.691 44.704 1.00 41.38 113 SER A N 1
ATOM 929 C CA . SER A 1 113 ? 47.720 10.896 43.256 1.00 41.38 113 SER A CA 1
ATOM 930 C C . SER A 1 113 ? 48.308 9.693 42.488 1.00 41.38 113 SER A C 1
ATOM 932 O O . SER A 1 113 ? 48.540 9.765 41.277 1.00 41.38 113 SER A O 1
ATOM 934 N N . ASN A 1 114 ? 48.511 8.553 43.154 1.00 37.66 114 ASN A N 1
ATOM 935 C CA . ASN A 1 114 ? 49.176 7.379 42.583 1.00 37.66 114 ASN A CA 1
ATOM 936 C C . ASN A 1 114 ? 48.243 6.362 41.896 1.00 37.66 114 ASN A C 1
ATOM 938 O O . ASN A 1 114 ? 48.711 5.544 41.099 1.00 37.66 114 ASN A O 1
ATOM 942 N N . THR A 1 115 ? 46.925 6.432 42.097 1.00 41.34 115 THR A N 1
ATOM 943 C CA . THR A 1 115 ? 45.961 5.500 41.474 1.00 41.34 115 THR A CA 1
ATOM 944 C C . THR A 1 115 ? 45.630 5.844 40.015 1.00 41.34 115 THR A C 1
ATOM 946 O O . THR A 1 115 ? 45.247 4.953 39.255 1.00 41.34 115 THR A O 1
ATOM 949 N N . LEU A 1 116 ? 45.865 7.086 39.566 1.00 39.66 116 LEU A N 1
ATOM 950 C CA . LEU A 1 116 ? 45.664 7.489 38.162 1.00 39.66 116 LEU A CA 1
ATOM 951 C C . LEU A 1 116 ? 46.816 7.077 37.227 1.00 39.66 116 LEU A C 1
ATOM 953 O O . LEU A 1 116 ? 46.581 6.781 36.056 1.00 39.66 116 LEU A O 1
ATOM 957 N N . LYS A 1 117 ? 48.058 6.981 37.721 1.00 40.12 117 LYS A N 1
ATOM 958 C CA . LYS A 1 117 ? 49.212 6.593 36.884 1.00 40.12 117 LYS A CA 1
ATOM 959 C C . LYS A 1 117 ? 49.263 5.090 36.582 1.00 40.12 117 LYS A C 1
ATOM 961 O O . LYS A 1 117 ? 49.831 4.694 35.565 1.00 40.12 117 LYS A O 1
ATOM 966 N N . LYS A 1 118 ? 48.633 4.248 37.411 1.00 38.69 118 LYS A N 1
ATOM 967 C CA . LYS A 1 118 ? 48.659 2.782 37.255 1.00 38.69 118 LYS A CA 1
ATOM 968 C C . LYS A 1 118 ? 47.724 2.277 36.143 1.00 38.69 118 LYS A C 1
ATOM 970 O O . LYS A 1 118 ? 48.087 1.349 35.432 1.00 38.69 118 LYS A O 1
ATOM 975 N N . ARG A 1 119 ? 46.593 2.954 35.895 1.00 39.97 119 ARG A N 1
ATOM 976 C CA . ARG A 1 119 ? 45.613 2.563 34.856 1.00 39.97 119 ARG A CA 1
ATOM 977 C C . ARG A 1 119 ? 45.952 3.017 33.431 1.00 39.97 119 ARG A C 1
ATOM 979 O O . ARG A 1 119 ? 45.467 2.418 32.479 1.00 39.97 119 ARG A O 1
ATOM 986 N N . LYS A 1 120 ? 46.852 3.995 33.257 1.00 37.91 120 LYS A N 1
ATOM 987 C CA . LYS A 1 120 ? 47.402 4.361 31.934 1.00 37.91 120 LYS A CA 1
ATOM 988 C C . LYS A 1 120 ? 48.378 3.297 31.393 1.00 37.91 120 LYS A C 1
ATOM 990 O O . LYS A 1 120 ? 48.616 3.240 30.192 1.00 37.91 120 LYS A O 1
ATOM 995 N N . LYS A 1 121 ? 48.921 2.436 32.268 1.00 36.94 121 LYS A N 1
ATOM 996 C CA . LYS A 1 121 ? 49.945 1.429 31.933 1.00 36.94 121 LYS A CA 1
ATOM 997 C C . LYS A 1 121 ? 49.372 0.066 31.509 1.00 36.94 121 LYS A C 1
ATOM 999 O O . LYS A 1 121 ? 50.074 -0.676 30.834 1.00 36.94 121 LYS A O 1
ATOM 1004 N N . GLU A 1 122 ? 48.112 -0.229 31.839 1.00 38.25 122 GLU A N 1
ATOM 1005 C CA . GLU A 1 122 ? 47.410 -1.463 31.426 1.00 38.25 122 GLU A CA 1
ATOM 1006 C C . GLU A 1 122 ? 46.696 -1.342 30.069 1.00 38.25 122 GLU A C 1
ATOM 1008 O O . GLU A 1 122 ? 46.357 -2.350 29.465 1.00 38.25 122 GLU A O 1
ATOM 1013 N N . PHE A 1 123 ? 46.508 -0.129 29.539 1.00 36.88 123 PHE A N 1
ATOM 1014 C CA . PHE A 1 123 ? 45.845 0.076 28.242 1.00 36.88 123 PHE A CA 1
ATOM 1015 C C . PHE A 1 123 ? 46.812 0.053 27.037 1.00 36.88 123 PHE A C 1
ATOM 1017 O O . PHE A 1 123 ? 46.369 0.166 25.898 1.00 36.88 123 PHE A O 1
ATOM 1024 N N . MET A 1 124 ? 48.130 -0.067 27.264 1.00 43.84 124 MET A N 1
ATOM 1025 C CA . MET A 1 124 ? 49.166 0.077 26.220 1.00 43.84 124 MET A CA 1
ATOM 1026 C C . MET A 1 124 ? 50.198 -1.067 26.130 1.00 43.84 124 MET A C 1
ATOM 1028 O O . MET A 1 124 ? 51.267 -0.863 25.558 1.00 43.84 124 MET A O 1
ATOM 1032 N N . LYS A 1 125 ? 49.934 -2.275 26.648 1.00 38.84 125 LYS A N 1
ATOM 1033 C CA . LYS A 1 125 ? 50.847 -3.419 26.444 1.00 38.84 125 LYS A CA 1
ATOM 1034 C C . LYS A 1 125 ? 50.120 -4.723 26.119 1.00 38.84 125 LYS A C 1
ATOM 1036 O O . LYS A 1 125 ? 49.418 -5.230 26.976 1.00 38.84 125 LYS A O 1
ATOM 1041 N N . GLU A 1 126 ? 50.356 -5.193 24.890 1.00 33.16 126 GLU A N 1
ATOM 1042 C CA . GLU A 1 126 ? 50.421 -6.565 24.330 1.00 33.16 126 GLU A CA 1
ATOM 1043 C C . GLU A 1 126 ? 50.320 -6.351 22.799 1.00 33.16 126 GLU A C 1
ATOM 1045 O O . GLU A 1 126 ? 49.347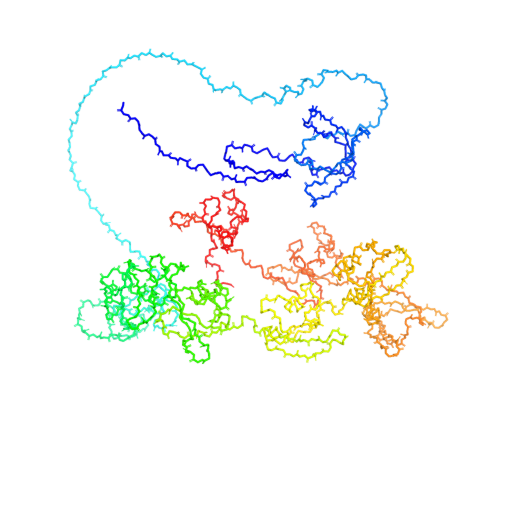 -5.772 22.329 1.00 33.16 126 GLU A O 1
ATOM 1050 N N . ASP A 1 127 ? 51.319 -6.582 21.942 1.00 34.47 127 ASP A N 1
ATOM 1051 C CA . ASP A 1 127 ? 52.300 -7.667 21.857 1.00 34.47 127 ASP A CA 1
ATOM 1052 C C . ASP A 1 127 ? 53.533 -7.191 21.031 1.00 34.47 127 ASP A C 1
ATOM 1054 O O . ASP A 1 127 ? 53.354 -6.738 19.895 1.00 34.47 127 ASP A O 1
ATOM 1058 N N . PRO A 1 128 ? 54.776 -7.211 21.559 1.00 38.53 128 PRO A N 1
ATOM 1059 C CA . PRO A 1 128 ? 55.980 -6.923 20.791 1.00 38.53 128 PRO A CA 1
ATOM 1060 C C . PRO A 1 128 ? 56.802 -8.202 20.603 1.00 38.53 128 PRO A C 1
ATOM 1062 O O . PRO A 1 128 ? 57.816 -8.390 21.273 1.00 38.53 128 PRO A O 1
ATOM 1065 N N . ASN A 1 129 ? 56.394 -9.091 19.695 1.00 37.16 129 ASN A N 1
ATOM 1066 C CA . ASN A 1 129 ? 57.272 -10.186 19.292 1.00 37.16 129 ASN A CA 1
ATOM 1067 C C . ASN A 1 129 ? 57.002 -10.676 17.867 1.00 37.16 129 ASN A C 1
ATOM 1069 O O . ASN A 1 129 ? 56.261 -11.623 17.643 1.00 37.16 129 ASN A O 1
ATOM 1073 N N . SER A 1 130 ? 57.637 -10.027 16.891 1.00 30.73 130 SER A N 1
ATOM 1074 C CA . SER A 1 130 ? 58.043 -10.660 15.631 1.00 30.73 130 SER A CA 1
ATOM 1075 C C . SER A 1 130 ? 58.723 -9.610 14.759 1.00 30.73 130 SER A C 1
ATOM 1077 O O . SER A 1 130 ? 58.061 -9.021 13.915 1.00 30.73 130 SER A O 1
ATOM 1079 N N . TYR A 1 131 ? 60.019 -9.346 14.962 1.00 27.66 131 TYR A N 1
ATOM 1080 C CA . TYR A 1 131 ? 60.948 -9.084 13.851 1.00 27.66 131 TYR A CA 1
ATOM 1081 C C . TYR A 1 131 ? 62.426 -9.058 14.303 1.00 27.66 131 TYR A C 1
ATOM 1083 O O . TYR A 1 131 ? 62.824 -8.220 15.106 1.00 27.66 131 TYR A O 1
ATOM 1091 N N . LYS A 1 132 ? 63.221 -9.909 13.622 1.00 31.92 132 LYS A N 1
ATOM 1092 C CA . LYS A 1 132 ? 64.687 -9.884 13.371 1.00 31.92 132 LYS A CA 1
ATOM 1093 C C . LYS A 1 132 ? 65.590 -10.361 14.529 1.00 31.92 132 LYS A C 1
ATOM 1095 O O . LYS A 1 132 ? 65.636 -9.765 15.590 1.00 31.92 132 LYS A O 1
ATOM 1100 N N . THR A 1 133 ? 66.425 -11.393 14.365 1.00 29.80 133 THR A N 1
ATOM 1101 C CA . THR A 1 133 ? 67.595 -11.439 13.458 1.00 29.80 133 THR A CA 1
ATOM 1102 C C . THR A 1 133 ? 68.276 -12.826 13.499 1.00 29.80 133 THR A C 1
ATOM 1104 O O . THR A 1 133 ? 68.412 -13.383 14.582 1.00 29.80 133 THR A O 1
ATOM 1107 N N . ARG A 1 134 ? 68.824 -13.329 12.375 1.00 27.75 134 ARG A N 1
ATOM 1108 C CA . ARG A 1 134 ? 70.286 -13.500 12.154 1.00 27.75 134 ARG A CA 1
ATOM 1109 C C . ARG A 1 134 ? 70.628 -14.177 10.814 1.00 27.75 134 ARG A C 1
ATOM 1111 O O . ARG A 1 134 ? 70.020 -15.161 10.416 1.00 27.75 134 ARG A O 1
ATOM 1118 N N . LYS A 1 135 ? 71.638 -13.594 10.159 1.00 33.03 135 LYS A N 1
ATOM 1119 C CA . LYS A 1 135 ? 72.407 -14.094 9.011 1.00 33.03 135 LYS A CA 1
ATOM 1120 C C . LYS A 1 135 ? 73.453 -15.131 9.451 1.00 33.03 135 LYS A C 1
ATOM 1122 O O . LYS A 1 135 ? 73.908 -15.061 10.592 1.00 33.03 135 LYS A O 1
ATOM 1127 N N . ASN A 1 136 ? 73.839 -15.974 8.484 1.00 30.41 136 ASN A N 1
ATOM 1128 C CA . ASN A 1 136 ? 75.098 -16.719 8.236 1.00 30.41 136 ASN A CA 1
ATOM 1129 C C . ASN A 1 136 ? 74.677 -18.114 7.719 1.00 30.41 136 ASN A C 1
ATOM 1131 O O . ASN A 1 136 ? 73.937 -18.796 8.408 1.00 30.41 136 ASN A O 1
ATOM 1135 N N . GLY A 1 137 ? 74.979 -18.605 6.517 1.00 28.88 137 GLY A N 1
ATOM 1136 C CA . GLY A 1 137 ? 76.086 -18.359 5.601 1.00 28.88 137 GLY A CA 1
ATOM 1137 C C . GLY A 1 137 ? 76.985 -19.600 5.589 1.00 28.88 137 GLY A C 1
ATOM 1138 O O . GLY A 1 137 ? 77.820 -19.692 6.474 1.00 28.88 137 GLY A O 1
ATOM 1139 N N . HIS A 1 138 ? 76.805 -20.535 4.643 1.00 27.34 138 HIS A N 1
ATOM 1140 C CA . HIS A 1 138 ? 77.895 -21.283 3.989 1.00 27.34 138 HIS A CA 1
ATOM 1141 C C . HIS A 1 138 ? 77.399 -22.193 2.849 1.00 27.34 138 HIS A C 1
ATOM 1143 O O . HIS A 1 138 ? 76.313 -22.762 2.904 1.00 27.34 138 HIS A O 1
ATOM 1149 N N . ALA A 1 139 ? 78.230 -22.264 1.811 1.00 32.91 139 ALA A N 1
ATOM 1150 C CA . ALA A 1 139 ? 78.054 -22.933 0.527 1.00 32.91 139 ALA A CA 1
ATOM 1151 C C . ALA A 1 139 ? 78.516 -24.406 0.522 1.00 32.91 139 ALA A C 1
ATOM 1153 O O . ALA A 1 139 ? 79.239 -24.796 1.436 1.00 32.91 139 ALA A O 1
ATOM 1154 N N . LEU A 1 140 ? 78.133 -25.141 -0.543 1.00 31.39 140 LEU A N 1
ATOM 1155 C CA . LEU A 1 140 ? 78.755 -26.303 -1.249 1.00 31.39 140 LEU A CA 1
ATOM 1156 C C . LEU A 1 140 ? 77.594 -27.080 -1.929 1.00 31.39 140 LEU A C 1
ATOM 1158 O O . LEU A 1 140 ? 76.685 -27.512 -1.235 1.00 31.39 140 LEU A O 1
ATOM 1162 N N . ARG A 1 141 ? 77.355 -27.033 -3.252 1.00 31.61 141 ARG A N 1
ATOM 1163 C CA . ARG A 1 141 ? 78.047 -27.597 -4.444 1.00 31.61 141 ARG A CA 1
ATOM 1164 C C . ARG A 1 141 ? 78.104 -29.140 -4.479 1.00 31.61 141 ARG A C 1
ATOM 1166 O O . ARG A 1 141 ? 78.450 -29.736 -3.469 1.00 31.61 141 ARG A O 1
ATOM 1173 N N . VAL A 1 142 ? 77.878 -29.677 -5.699 1.00 31.27 142 VAL A N 1
ATOM 1174 C CA . VAL A 1 142 ? 78.041 -31.053 -6.261 1.00 31.27 142 VAL A CA 1
ATOM 1175 C C . VAL A 1 142 ? 76.667 -31.672 -6.616 1.00 31.27 142 VAL A C 1
ATOM 1177 O O . VAL A 1 142 ? 75.849 -31.881 -5.730 1.00 31.27 142 VAL A O 1
ATOM 1180 N N . GLU A 1 143 ? 76.215 -31.635 -7.888 1.00 30.34 143 GLU A N 1
ATOM 1181 C CA . GLU A 1 143 ? 76.446 -32.623 -8.988 1.00 30.34 143 GLU A CA 1
ATOM 1182 C C . GLU A 1 143 ? 76.117 -34.065 -8.531 1.00 30.34 143 GLU A C 1
ATOM 1184 O O . GLU A 1 143 ? 76.524 -34.477 -7.462 1.00 30.34 143 GLU A O 1
ATOM 1189 N N . GLU A 1 144 ? 75.301 -34.896 -9.186 1.00 29.45 144 GLU A N 1
ATOM 1190 C CA . GLU A 1 144 ? 75.528 -35.531 -10.489 1.00 29.45 144 GLU A CA 1
ATOM 1191 C C . GLU A 1 144 ? 74.341 -36.516 -10.724 1.00 29.45 144 GLU A C 1
ATOM 1193 O O . GLU A 1 144 ? 73.953 -37.261 -9.832 1.00 29.45 144 GLU A O 1
ATOM 1198 N N . SER A 1 145 ? 73.543 -36.348 -11.779 1.00 32.91 145 SER A N 1
ATOM 1199 C CA . SER A 1 145 ? 73.485 -37.177 -13.001 1.00 32.91 145 SER A CA 1
ATOM 1200 C C . SER A 1 145 ? 73.072 -38.665 -12.894 1.00 32.91 145 SER A C 1
ATOM 1202 O O . SER A 1 145 ? 73.726 -39.472 -12.252 1.00 32.91 145 SER A O 1
ATOM 1204 N N . ARG A 1 146 ? 72.140 -39.020 -13.804 1.00 32.09 146 ARG A N 1
ATOM 1205 C CA . ARG A 1 146 ? 72.089 -40.221 -14.683 1.00 32.09 146 ARG A CA 1
ATOM 1206 C C . ARG A 1 146 ? 71.190 -41.434 -14.335 1.00 32.09 146 ARG A C 1
ATOM 1208 O O . ARG A 1 146 ? 71.498 -42.255 -13.490 1.00 32.09 146 ARG A O 1
ATOM 1215 N N . ARG A 1 147 ? 70.252 -41.628 -15.287 1.00 31.23 147 ARG A N 1
ATOM 1216 C CA . ARG A 1 147 ? 69.975 -42.840 -16.110 1.00 31.23 147 ARG A CA 1
ATOM 1217 C C . ARG A 1 147 ? 68.821 -43.791 -15.715 1.00 31.23 147 ARG A C 1
ATOM 1219 O O . ARG A 1 147 ? 68.952 -44.666 -14.876 1.00 31.23 147 ARG A O 1
ATOM 1226 N N . ARG A 1 148 ? 67.736 -43.642 -16.502 1.00 30.81 148 ARG A N 1
ATOM 1227 C CA . ARG A 1 148 ? 66.878 -44.667 -17.170 1.00 30.81 148 ARG A CA 1
ATOM 1228 C C . ARG A 1 148 ? 67.607 -45.991 -17.499 1.00 30.81 148 A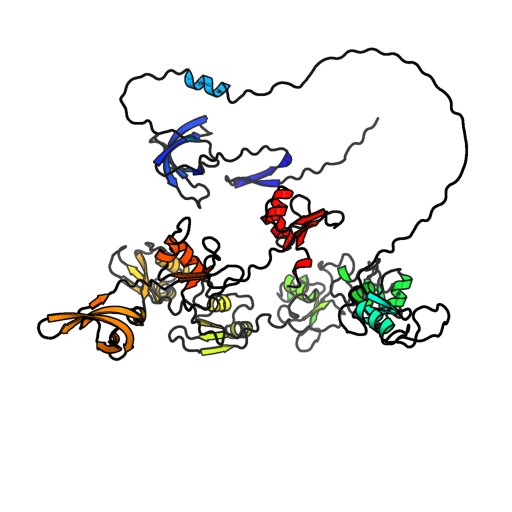RG A C 1
ATOM 1230 O O . ARG A 1 148 ? 68.809 -45.898 -17.760 1.00 30.81 148 ARG A O 1
ATOM 1237 N N . PRO A 1 149 ? 66.929 -47.167 -17.615 1.00 41.06 149 PRO A N 1
ATOM 1238 C CA . PRO A 1 149 ? 66.060 -47.520 -18.784 1.00 41.06 149 PRO A CA 1
ATOM 1239 C C . PRO A 1 149 ? 64.880 -48.503 -18.447 1.00 41.06 149 PRO A C 1
ATOM 1241 O O . PRO A 1 149 ? 64.932 -49.190 -17.440 1.00 41.06 149 PRO A O 1
ATOM 1244 N N . THR A 1 150 ? 63.666 -48.459 -19.031 1.00 29.64 150 THR A N 1
ATOM 1245 C CA . THR A 1 150 ? 63.110 -48.905 -20.348 1.00 29.64 150 THR A CA 1
ATOM 1246 C C . THR A 1 150 ? 62.025 -49.997 -20.186 1.00 29.64 150 THR A C 1
ATOM 1248 O O . THR A 1 150 ? 62.316 -51.055 -19.648 1.00 29.64 150 THR A O 1
ATOM 1251 N N . VAL A 1 151 ? 60.839 -49.711 -20.755 1.00 34.22 151 VAL A N 1
ATOM 1252 C CA . VAL A 1 151 ? 59.944 -50.540 -21.616 1.00 34.22 151 VAL A CA 1
ATOM 1253 C C . VAL A 1 151 ? 59.298 -51.845 -21.096 1.00 34.22 151 VAL A C 1
ATOM 1255 O O . VAL A 1 151 ? 60.002 -52.795 -20.770 1.00 34.22 151 VAL A O 1
ATOM 1258 N N . LYS A 1 152 ? 57.949 -51.890 -21.179 1.00 30.03 152 LYS A N 1
ATOM 1259 C CA . LYS A 1 152 ? 57.035 -52.879 -21.841 1.00 30.03 152 LYS A CA 1
ATOM 1260 C C . LYS A 1 152 ? 55.572 -52.420 -21.579 1.00 30.03 152 LYS A C 1
ATOM 1262 O O . LYS A 1 152 ? 55.292 -52.023 -20.454 1.00 30.03 152 LYS A O 1
ATOM 1267 N N . GLU A 1 153 ? 54.721 -52.101 -22.572 1.00 34.94 153 GLU A N 1
ATOM 1268 C CA . GLU A 1 153 ? 53.824 -53.005 -23.354 1.00 34.94 153 GLU A CA 1
ATOM 1269 C C . GLU A 1 153 ? 53.068 -53.986 -22.426 1.00 34.94 153 GLU A C 1
ATOM 1271 O O . GLU A 1 153 ? 53.725 -54.703 -21.687 1.00 34.94 153 GLU A O 1
ATOM 1276 N N . GLU A 1 154 ? 51.733 -54.027 -22.285 1.00 31.17 154 GLU A N 1
ATOM 1277 C CA . GLU A 1 154 ? 50.625 -54.047 -23.259 1.00 31.17 154 GLU A CA 1
ATOM 1278 C C . GLU A 1 154 ? 49.245 -53.851 -22.559 1.00 31.17 154 GLU A C 1
ATOM 1280 O O . GLU A 1 154 ? 49.111 -54.145 -21.378 1.00 31.17 154 GLU A O 1
ATOM 1285 N N . GLN A 1 155 ? 48.251 -53.410 -23.351 1.00 30.69 155 GLN A N 1
ATOM 1286 C CA . GLN A 1 155 ? 46.799 -53.724 -23.346 1.00 30.69 155 GLN A CA 1
ATOM 1287 C C . GLN A 1 155 ? 45.911 -53.512 -22.094 1.00 30.69 155 GLN A C 1
ATOM 1289 O O . GLN A 1 155 ? 46.037 -54.219 -21.107 1.00 30.69 155 GLN A O 1
ATOM 1294 N N . GLU A 1 156 ? 44.875 -52.665 -22.240 1.00 32.47 156 GLU A N 1
ATOM 1295 C CA . GLU A 1 156 ? 43.488 -53.008 -21.855 1.00 32.47 156 GLU A CA 1
ATOM 1296 C C . GLU A 1 156 ? 42.457 -52.048 -22.498 1.00 32.47 156 GLU A C 1
ATOM 1298 O O . GLU A 1 156 ? 42.621 -50.825 -22.509 1.00 32.47 156 GLU A O 1
ATOM 1303 N N . GLU A 1 157 ? 41.412 -52.638 -23.088 1.00 35.91 157 GLU A N 1
ATOM 1304 C CA . GLU A 1 157 ? 40.183 -52.004 -23.582 1.00 35.91 157 GLU A CA 1
ATOM 1305 C C . GLU A 1 157 ? 39.314 -51.494 -22.417 1.00 35.91 157 GLU A C 1
ATOM 1307 O O . GLU A 1 157 ? 39.238 -52.167 -21.400 1.00 35.91 157 GLU A O 1
ATOM 1312 N N . GLU A 1 158 ? 38.578 -50.380 -22.585 1.00 31.66 158 GLU A N 1
ATOM 1313 C CA . GLU A 1 158 ? 37.128 -50.325 -22.288 1.00 31.66 158 GLU A CA 1
ATOM 1314 C C . GLU A 1 158 ? 36.459 -48.954 -22.588 1.00 31.66 158 GLU A C 1
ATOM 1316 O O . GLU A 1 158 ? 36.803 -47.896 -22.064 1.00 31.66 158 GLU A O 1
ATOM 1321 N N . GLY A 1 159 ? 35.439 -49.030 -23.452 1.00 30.39 159 GLY A N 1
ATOM 1322 C CA . GLY A 1 159 ? 34.191 -48.253 -23.562 1.00 30.39 159 GLY A CA 1
ATOM 1323 C C . GLY A 1 159 ? 34.022 -46.849 -22.955 1.00 30.39 159 GLY A C 1
ATOM 1324 O O . GLY A 1 159 ? 33.668 -46.693 -21.787 1.00 30.39 159 GLY A O 1
ATOM 1325 N N . LEU A 1 160 ? 33.979 -45.822 -23.818 1.00 30.56 160 LEU A N 1
ATOM 1326 C CA . LEU A 1 160 ? 33.472 -44.486 -23.472 1.00 30.56 160 LEU A CA 1
ATOM 1327 C C . LEU A 1 160 ? 32.005 -44.290 -23.918 1.00 30.56 160 LEU A C 1
ATOM 1329 O O . LEU A 1 160 ? 31.707 -44.036 -25.085 1.00 30.56 160 LEU A O 1
ATOM 1333 N N . LYS A 1 161 ? 31.068 -44.370 -22.963 1.00 29.83 161 LYS A N 1
ATOM 1334 C CA . LYS A 1 161 ? 29.654 -43.979 -23.135 1.00 29.83 161 LYS A CA 1
ATOM 1335 C C . LYS A 1 161 ? 29.517 -42.452 -23.119 1.00 29.83 161 LYS A C 1
ATOM 1337 O O . LYS A 1 161 ? 29.749 -41.807 -22.097 1.00 29.83 161 LYS A O 1
ATOM 1342 N N . THR A 1 162 ? 29.067 -41.870 -24.226 1.00 30.91 162 THR A N 1
ATOM 1343 C CA . THR A 1 162 ? 28.706 -40.451 -24.352 1.00 30.91 162 THR A CA 1
ATOM 1344 C C . THR A 1 162 ? 27.400 -40.158 -23.600 1.00 30.91 162 THR A C 1
ATOM 1346 O O . THR A 1 162 ? 26.338 -40.677 -23.937 1.00 30.91 162 THR A O 1
ATOM 1349 N N . LYS A 1 163 ? 27.450 -39.303 -22.569 1.00 32.81 163 LYS A N 1
ATOM 1350 C CA . LYS A 1 163 ? 26.253 -38.750 -21.910 1.00 32.81 163 LYS A CA 1
ATOM 1351 C C . LYS A 1 163 ? 25.765 -37.526 -22.689 1.00 32.81 163 LYS A C 1
ATOM 1353 O O . LYS A 1 163 ? 26.437 -36.500 -22.717 1.00 32.81 163 LYS A O 1
ATOM 1358 N N . GLN A 1 164 ? 24.594 -37.647 -23.313 1.00 32.41 164 GLN A N 1
ATOM 1359 C CA . GLN A 1 164 ? 23.893 -36.551 -23.985 1.00 32.41 164 GLN A CA 1
ATOM 1360 C C . GLN A 1 164 ? 23.403 -35.503 -22.972 1.00 32.41 164 GLN A C 1
ATOM 1362 O O . GLN A 1 164 ? 22.771 -35.835 -21.968 1.00 32.41 164 GLN A O 1
ATOM 1367 N N . ALA A 1 165 ? 23.682 -34.232 -23.264 1.00 29.05 165 ALA A N 1
ATOM 1368 C CA . ALA A 1 165 ? 23.159 -33.075 -22.551 1.00 29.05 165 ALA A CA 1
ATOM 1369 C C . ALA A 1 165 ? 21.711 -32.790 -22.987 1.00 29.05 165 ALA A C 1
ATOM 1371 O O . ALA A 1 165 ? 21.421 -32.696 -24.177 1.00 29.05 165 ALA A O 1
ATOM 1372 N N . THR A 1 166 ? 20.792 -32.646 -22.031 1.00 33.50 166 THR A N 1
ATOM 1373 C CA . THR A 1 166 ? 19.391 -32.289 -22.296 1.00 33.50 166 THR A CA 1
ATOM 1374 C C . THR A 1 166 ? 19.192 -30.778 -22.200 1.00 33.50 166 THR A C 1
ATOM 1376 O O . THR A 1 166 ? 19.260 -30.214 -21.107 1.00 33.50 166 THR A O 1
ATOM 1379 N N . THR A 1 167 ? 18.901 -30.134 -23.328 1.00 34.81 167 THR A N 1
ATOM 1380 C CA . THR A 1 167 ? 18.471 -28.730 -23.413 1.00 34.81 167 THR A CA 1
ATOM 1381 C C . THR A 1 167 ? 16.950 -28.649 -23.230 1.00 34.81 167 THR A C 1
ATOM 1383 O O . THR A 1 167 ? 16.209 -29.398 -23.863 1.00 34.81 167 THR A O 1
ATOM 1386 N N . ALA A 1 168 ? 16.464 -27.771 -22.349 1.00 34.19 168 ALA A N 1
ATOM 1387 C CA . ALA A 1 168 ? 15.032 -27.558 -22.129 1.00 34.19 168 ALA A CA 1
ATOM 1388 C C . ALA A 1 168 ? 14.446 -26.651 -23.231 1.00 34.19 168 ALA A C 1
ATOM 1390 O O . ALA A 1 168 ? 14.827 -25.486 -23.323 1.00 34.19 168 ALA A O 1
ATOM 1391 N N . CYS A 1 169 ? 13.528 -27.164 -24.058 1.00 42.28 169 CYS A N 1
ATOM 1392 C CA . CYS A 1 169 ? 12.746 -26.367 -25.011 1.00 42.28 169 CYS A CA 1
ATOM 1393 C C . CYS A 1 169 ? 11.308 -26.139 -24.500 1.00 42.28 169 CYS A C 1
ATOM 1395 O O . CYS A 1 169 ? 10.676 -27.042 -23.954 1.00 42.28 169 CYS A O 1
ATOM 1397 N N . HIS A 1 170 ? 10.810 -24.906 -24.653 1.00 51.91 170 HIS A N 1
ATOM 1398 C CA . HIS A 1 170 ? 9.489 -24.429 -24.211 1.00 51.91 170 HIS A CA 1
ATOM 1399 C C . HIS A 1 170 ? 8.425 -24.570 -25.320 1.00 51.91 170 HIS A C 1
ATOM 1401 O O . HIS A 1 170 ? 7.689 -23.630 -25.609 1.00 51.91 170 HIS A O 1
ATOM 1407 N N . GLU A 1 171 ? 8.354 -25.721 -25.983 1.00 75.62 171 GLU A N 1
ATOM 1408 C CA . GLU A 1 171 ? 7.378 -25.950 -27.060 1.00 75.62 171 GLU A CA 1
ATOM 1409 C C . GLU A 1 171 ? 6.128 -26.682 -26.542 1.00 75.62 171 GLU A C 1
ATOM 1411 O O . GLU A 1 171 ? 6.198 -27.466 -25.590 1.00 75.62 171 GLU A O 1
ATOM 1416 N N . ALA A 1 172 ? 4.960 -26.396 -27.126 1.00 84.62 172 ALA A N 1
ATOM 1417 C CA . ALA A 1 172 ? 3.699 -27.040 -26.758 1.00 84.62 172 ALA A CA 1
ATOM 1418 C C . ALA A 1 172 ? 3.622 -28.463 -27.335 1.00 84.62 172 ALA A C 1
ATOM 1420 O O . ALA A 1 172 ? 4.037 -28.723 -28.460 1.00 84.62 172 ALA A O 1
ATOM 1421 N N . CYS A 1 173 ? 3.080 -29.402 -26.563 1.00 89.88 173 CYS A N 1
ATOM 1422 C CA . CYS A 1 173 ? 2.881 -30.775 -26.999 1.00 89.88 173 CYS A CA 1
ATOM 1423 C C . CYS A 1 173 ? 1.755 -30.863 -28.029 1.00 89.88 173 CYS A C 1
ATOM 1425 O O . CYS A 1 173 ? 0.615 -30.541 -27.711 1.00 89.88 173 CYS A O 1
ATOM 1427 N N . GLY A 1 174 ? 2.033 -31.450 -29.193 1.00 83.44 174 GLY A N 1
ATOM 1428 C CA . GLY A 1 174 ? 1.057 -31.626 -30.274 1.00 83.44 174 GLY A CA 1
ATOM 1429 C C . GLY A 1 174 ? -0.130 -32.564 -29.993 1.00 83.44 174 GLY A C 1
ATOM 1430 O O . GLY A 1 174 ? -0.955 -32.761 -30.872 1.00 83.44 174 GLY A O 1
ATOM 1431 N N . ILE A 1 175 ? -0.221 -33.170 -28.800 1.00 90.50 175 ILE A N 1
ATOM 1432 C CA . ILE A 1 175 ? -1.387 -33.970 -28.370 1.00 90.50 175 ILE A CA 1
ATOM 1433 C C . ILE A 1 175 ? -2.213 -33.205 -27.333 1.00 90.50 175 ILE A C 1
ATOM 1435 O O . ILE A 1 175 ? -3.423 -33.086 -27.480 1.00 90.50 175 ILE A O 1
ATOM 1439 N N . CYS A 1 176 ? -1.586 -32.728 -26.251 1.00 87.81 176 CYS A N 1
ATOM 1440 C CA . CYS A 1 176 ? -2.313 -32.119 -25.133 1.00 87.81 176 CYS A CA 1
ATOM 1441 C C . CYS A 1 176 ? -2.303 -30.585 -25.130 1.00 87.81 176 CYS A C 1
ATOM 1443 O O . CYS A 1 176 ? -2.882 -29.990 -24.226 1.00 87.81 176 CYS A O 1
ATOM 1445 N N . ASN A 1 177 ? -1.611 -29.946 -26.080 1.00 84.69 177 ASN A N 1
ATOM 1446 C CA . ASN A 1 177 ? -1.401 -28.497 -26.187 1.00 84.69 177 ASN A CA 1
ATOM 1447 C C . ASN A 1 177 ? -0.797 -27.811 -24.942 1.00 84.69 177 ASN A C 1
ATOM 1449 O O . ASN A 1 177 ? -0.692 -26.588 -24.902 1.00 84.69 177 ASN A O 1
ATOM 1453 N N . ALA A 1 178 ? -0.346 -28.570 -23.938 1.00 86.12 178 ALA A N 1
ATOM 1454 C CA . ALA A 1 178 ? 0.393 -28.051 -22.789 1.00 86.12 178 ALA A CA 1
ATOM 1455 C C . ALA A 1 178 ? 1.898 -27.953 -23.088 1.00 86.12 178 ALA A C 1
ATOM 1457 O O . ALA A 1 178 ? 2.409 -28.662 -23.955 1.00 86.12 178 ALA A O 1
ATOM 1458 N N . VAL A 1 179 ? 2.629 -27.125 -22.332 1.00 85.62 179 VAL A N 1
ATOM 1459 C CA . VAL A 1 179 ? 4.100 -27.030 -22.412 1.00 85.62 179 VAL A CA 1
ATOM 1460 C C . VAL A 1 179 ? 4.723 -28.417 -22.221 1.00 85.62 179 VAL A C 1
ATOM 1462 O O . VAL A 1 179 ? 4.457 -29.098 -21.224 1.00 85.62 179 VAL A O 1
ATOM 1465 N N . ALA A 1 180 ? 5.536 -28.854 -23.183 1.00 81.31 180 ALA A N 1
ATOM 1466 C CA . ALA A 1 180 ? 6.021 -30.222 -23.247 1.00 81.31 180 ALA A CA 1
ATOM 1467 C C . ALA A 1 180 ? 7.024 -30.528 -22.124 1.00 81.31 180 ALA A C 1
ATOM 1469 O O . ALA A 1 180 ? 8.197 -30.166 -22.179 1.00 81.31 180 ALA A O 1
ATOM 1470 N N . LYS A 1 181 ? 6.581 -31.250 -21.088 1.00 71.75 181 LYS A N 1
ATOM 1471 C CA . LYS A 1 181 ? 7.471 -31.738 -20.023 1.00 71.75 181 LYS A CA 1
ATOM 1472 C C . LYS A 1 181 ? 8.292 -32.919 -20.547 1.00 71.75 181 LYS A C 1
ATOM 1474 O O . LYS A 1 181 ? 7.720 -33.951 -20.907 1.00 71.75 181 LYS A O 1
ATOM 1479 N N . ARG A 1 182 ? 9.627 -32.779 -20.548 1.00 76.31 182 ARG A N 1
ATOM 1480 C CA . ARG A 1 182 ? 10.582 -33.741 -21.146 1.00 76.31 182 ARG A CA 1
ATOM 1481 C C . ARG A 1 182 ? 10.211 -34.026 -22.610 1.00 76.31 182 ARG A C 1
ATOM 1483 O O . ARG A 1 182 ? 9.744 -35.128 -22.912 1.00 76.31 182 ARG A O 1
ATOM 1490 N N . PRO A 1 183 ? 10.334 -33.009 -23.477 1.00 84.88 183 PRO A N 1
ATOM 1491 C CA . PRO A 1 183 ? 9.867 -33.089 -24.849 1.00 84.88 183 PRO A CA 1
ATOM 1492 C C . PRO A 1 183 ? 10.580 -34.220 -25.589 1.00 84.88 183 PRO A C 1
ATOM 1494 O O . PRO A 1 183 ? 11.794 -34.389 -25.476 1.00 84.88 183 PRO A O 1
ATOM 1497 N N . ARG A 1 184 ? 9.809 -35.004 -26.340 1.00 81.50 184 ARG A N 1
ATOM 1498 C CA . ARG A 1 184 ? 10.326 -35.933 -27.342 1.00 81.50 184 ARG A CA 1
ATOM 1499 C C . ARG A 1 184 ? 9.894 -35.439 -28.709 1.00 81.50 184 ARG A C 1
ATOM 1501 O O . ARG A 1 184 ? 8.700 -35.275 -28.954 1.00 81.50 184 ARG A O 1
ATOM 1508 N N . ALA A 1 185 ? 10.877 -35.201 -29.566 1.00 83.25 185 ALA A N 1
ATOM 1509 C CA . ALA A 1 185 ? 10.641 -34.951 -30.973 1.00 83.25 185 ALA A CA 1
ATOM 1510 C C . ALA A 1 185 ? 10.569 -36.293 -31.711 1.00 83.25 185 ALA A C 1
ATOM 1512 O O . ALA A 1 185 ? 11.393 -37.181 -31.484 1.00 83.25 185 ALA A O 1
ATOM 1513 N N . THR A 1 186 ? 9.577 -36.440 -32.581 1.00 82.38 186 THR A N 1
ATOM 1514 C CA . THR A 1 186 ? 9.561 -37.516 -33.585 1.00 82.38 186 THR A CA 1
ATOM 1515 C C . THR A 1 186 ? 10.542 -37.194 -34.718 1.00 82.38 186 THR A C 1
ATOM 1517 O O . THR A 1 186 ? 11.044 -36.074 -34.805 1.00 82.38 186 THR A O 1
ATOM 1520 N N . GLN A 1 187 ? 10.812 -38.150 -35.613 1.00 75.88 187 GLN A N 1
ATOM 1521 C CA . GLN A 1 187 ? 11.673 -37.911 -36.782 1.00 75.88 187 GLN A CA 1
ATOM 1522 C C . GLN A 1 187 ? 11.104 -36.850 -37.741 1.00 75.88 187 GLN A C 1
ATOM 1524 O O . GLN A 1 187 ? 11.876 -36.125 -38.353 1.00 75.88 187 GLN A O 1
ATOM 1529 N N . CYS A 1 188 ? 9.776 -36.664 -37.787 1.00 77.81 188 CYS A N 1
ATOM 1530 C CA . CYS A 1 188 ? 9.146 -35.537 -38.489 1.00 77.81 188 CYS A CA 1
ATOM 1531 C C . CYS A 1 188 ? 9.114 -34.234 -37.654 1.00 77.81 188 CYS A C 1
ATOM 1533 O O . CYS A 1 188 ? 8.287 -33.366 -37.905 1.00 77.81 188 CYS A O 1
ATOM 1535 N N . HIS A 1 189 ? 9.976 -34.110 -36.636 1.00 79.69 189 HIS A N 1
ATOM 1536 C CA . HIS A 1 189 ? 10.179 -32.948 -35.754 1.00 79.69 189 HIS A CA 1
ATOM 1537 C C . HIS A 1 189 ? 8.974 -32.458 -34.931 1.00 79.69 189 HIS A C 1
ATOM 1539 O O . HIS A 1 189 ? 9.096 -31.479 -34.199 1.00 79.69 189 HIS A O 1
ATOM 1545 N N . HIS A 1 190 ? 7.841 -33.161 -34.944 1.00 88.00 190 HIS A N 1
ATOM 1546 C CA . HIS A 1 190 ? 6.732 -32.850 -34.041 1.00 88.00 190 HIS A CA 1
ATOM 1547 C C . HIS A 1 190 ? 7.106 -33.153 -32.588 1.00 88.00 190 HIS A C 1
ATOM 1549 O O . HIS A 1 190 ? 7.614 -34.244 -32.294 1.00 88.00 190 HIS A O 1
ATOM 1555 N N . ILE A 1 191 ? 6.822 -32.202 -31.693 1.00 86.62 191 ILE A N 1
ATOM 1556 C CA . ILE A 1 191 ? 7.157 -32.274 -30.268 1.00 86.62 191 ILE A CA 1
ATOM 1557 C C . ILE A 1 191 ? 5.961 -32.736 -29.437 1.00 86.62 191 ILE A C 1
ATOM 1559 O O . ILE A 1 191 ? 4.848 -32.214 -29.531 1.00 86.62 191 ILE A O 1
ATOM 1563 N N . PHE A 1 192 ? 6.215 -33.690 -28.543 1.00 91.50 192 PHE A N 1
ATOM 1564 C CA . PHE A 1 192 ? 5.228 -34.206 -27.603 1.00 91.50 192 PHE A CA 1
ATOM 1565 C C . PHE A 1 192 ? 5.791 -34.281 -26.181 1.00 91.50 192 PHE A C 1
ATOM 1567 O O . PHE A 1 192 ? 6.982 -34.515 -25.973 1.00 91.50 192 PHE A O 1
ATOM 1574 N N . CYS A 1 193 ? 4.924 -34.149 -25.172 1.00 92.69 193 CYS A N 1
ATOM 1575 C CA . CYS A 1 193 ? 5.241 -34.575 -23.810 1.00 92.69 193 CYS A CA 1
ATOM 1576 C C . CYS A 1 193 ? 5.613 -36.060 -23.826 1.00 92.69 193 CYS A C 1
ATOM 1578 O O . CYS A 1 193 ? 4.900 -36.847 -24.456 1.00 92.69 193 CYS A O 1
ATOM 1580 N N . LYS A 1 194 ? 6.617 -36.476 -23.038 1.00 90.25 194 LYS A N 1
ATOM 1581 C CA . LYS A 1 194 ? 6.964 -37.902 -22.883 1.00 90.25 194 LYS A CA 1
ATOM 1582 C C . LYS A 1 194 ? 5.728 -38.769 -22.604 1.00 90.25 194 LYS A C 1
ATOM 1584 O O . LYS A 1 194 ? 5.538 -39.790 -23.243 1.00 90.25 194 LYS A O 1
ATOM 1589 N N . ARG A 1 195 ? 4.843 -38.320 -21.707 1.00 90.88 195 ARG A N 1
ATOM 1590 C CA . ARG A 1 195 ? 3.612 -39.047 -21.353 1.00 90.88 195 ARG A CA 1
ATOM 1591 C C . ARG A 1 195 ? 2.662 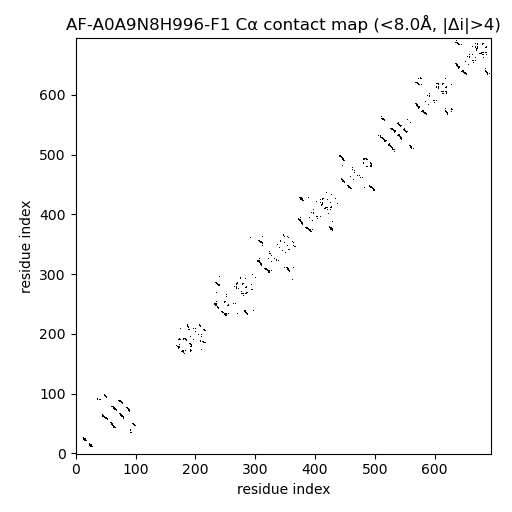-39.231 -22.543 1.00 90.88 195 ARG A C 1
ATOM 1593 O O . ARG A 1 195 ? 2.080 -40.296 -22.685 1.00 90.88 195 ARG A O 1
ATOM 1600 N N . CYS A 1 196 ? 2.510 -38.211 -23.384 1.00 91.88 196 CYS A N 1
ATOM 1601 C CA . CYS A 1 196 ? 1.594 -38.253 -24.523 1.00 91.88 196 CYS A CA 1
ATOM 1602 C C . CYS A 1 196 ? 2.120 -39.147 -25.649 1.00 91.88 196 CYS A C 1
ATOM 1604 O O . CYS A 1 196 ? 1.343 -39.903 -26.224 1.00 91.88 196 CYS A O 1
ATOM 1606 N N . ILE A 1 197 ? 3.424 -39.092 -25.944 1.00 90.69 197 ILE A N 1
ATOM 1607 C CA . ILE A 1 197 ? 4.000 -39.939 -26.996 1.00 90.69 197 ILE A CA 1
ATOM 1608 C C . ILE A 1 197 ? 4.077 -41.403 -26.565 1.00 90.69 197 ILE A C 1
ATOM 1610 O O . ILE A 1 197 ? 3.680 -42.266 -27.334 1.00 90.69 197 ILE A O 1
ATOM 1614 N N . THR A 1 198 ? 4.462 -41.681 -25.314 1.00 89.19 198 THR A N 1
ATOM 1615 C CA . THR A 1 198 ? 4.489 -43.051 -24.783 1.00 89.19 198 THR A CA 1
ATOM 1616 C C . THR A 1 198 ? 3.086 -43.656 -24.745 1.00 89.19 198 THR A C 1
ATOM 1618 O O . THR A 1 198 ? 2.909 -44.794 -25.154 1.00 89.19 198 THR A O 1
ATOM 1621 N N . PHE A 1 199 ? 2.060 -42.879 -24.373 1.00 89.31 199 PHE A N 1
ATOM 1622 C CA . PHE A 1 199 ? 0.672 -43.341 -24.459 1.00 89.31 199 PHE A CA 1
ATOM 1623 C C . PHE A 1 199 ? 0.253 -43.675 -25.900 1.00 89.31 199 PHE A C 1
ATOM 1625 O O . PHE A 1 199 ? -0.443 -44.659 -26.129 1.00 89.31 199 PHE A O 1
ATOM 1632 N N . ASN A 1 200 ? 0.682 -42.881 -26.887 1.00 87.75 200 ASN A N 1
ATOM 1633 C CA . ASN A 1 200 ? 0.397 -43.167 -28.292 1.00 87.75 200 ASN A CA 1
ATOM 1634 C C . ASN A 1 200 ? 1.116 -44.438 -28.786 1.00 87.75 200 ASN A C 1
ATOM 1636 O O . ASN A 1 200 ? 0.505 -45.240 -29.488 1.00 87.75 200 ASN A O 1
ATOM 1640 N N . GLU A 1 201 ? 2.377 -44.634 -28.392 1.00 87.75 201 GLU A N 1
ATOM 1641 C CA . GLU A 1 201 ? 3.178 -45.825 -28.713 1.00 87.75 201 GLU A CA 1
ATOM 1642 C C . GLU A 1 201 ? 2.578 -47.098 -28.086 1.00 87.75 201 GLU A C 1
ATOM 1644 O O . GLU A 1 201 ? 2.374 -48.090 -28.785 1.00 87.75 201 GLU A O 1
ATOM 1649 N N . GLU A 1 202 ? 2.234 -47.058 -26.796 1.00 85.94 202 GLU A N 1
ATOM 1650 C CA . GLU A 1 202 ? 1.731 -48.213 -26.040 1.00 85.94 202 GLU A CA 1
ATOM 1651 C C . GLU A 1 202 ? 0.276 -48.556 -26.381 1.00 85.94 202 GLU A C 1
ATOM 1653 O O . GLU A 1 202 ? -0.056 -49.722 -26.595 1.00 85.94 202 GLU A O 1
ATOM 1658 N N . TYR A 1 203 ? -0.608 -47.555 -26.447 1.00 80.56 203 TYR A N 1
ATOM 1659 C CA . TYR A 1 203 ? -2.050 -47.797 -26.520 1.00 80.56 203 TYR A CA 1
ATOM 1660 C C . TYR A 1 203 ? -2.548 -47.996 -27.951 1.00 80.56 203 TYR A C 1
ATOM 1662 O O . TYR A 1 203 ? -3.397 -48.849 -28.201 1.00 80.56 203 TYR A O 1
ATOM 1670 N N . LYS A 1 204 ? -2.012 -47.239 -28.918 1.00 77.00 204 LYS A N 1
ATOM 1671 C CA . LYS A 1 204 ? -2.390 -47.406 -30.331 1.00 77.00 204 LYS A CA 1
ATOM 1672 C C . LYS A 1 204 ? -1.545 -48.456 -31.051 1.00 77.00 204 LYS A C 1
ATOM 1674 O O . LYS A 1 204 ? -1.857 -48.777 -32.193 1.00 77.00 204 LYS A O 1
ATOM 1679 N N . LYS A 1 205 ? -0.494 -48.991 -30.407 1.00 78.06 205 LYS A N 1
ATOM 1680 C CA . LYS A 1 205 ? 0.492 -49.915 -31.001 1.00 78.06 205 LYS A CA 1
ATOM 1681 C C . LYS A 1 205 ? 1.076 -49.399 -32.323 1.00 78.06 205 LYS A C 1
ATOM 1683 O O . LYS A 1 205 ? 1.454 -50.180 -33.192 1.00 78.06 205 LYS A O 1
ATOM 1688 N N . THR A 1 206 ? 1.140 -48.078 -32.497 1.00 78.62 206 THR A N 1
ATOM 1689 C CA . THR A 1 206 ? 1.745 -47.464 -33.678 1.00 78.62 206 THR A CA 1
ATOM 1690 C C . THR A 1 206 ? 3.006 -46.733 -33.266 1.00 78.62 206 THR A C 1
ATOM 1692 O O . THR A 1 206 ? 2.932 -45.744 -32.540 1.00 78.62 206 THR A O 1
ATOM 1695 N N . SER A 1 207 ? 4.145 -47.115 -33.834 1.00 76.81 207 SER A N 1
ATOM 1696 C CA . SER A 1 207 ? 5.367 -46.307 -33.770 1.00 76.81 207 SER A CA 1
ATOM 1697 C C . SER A 1 207 ? 5.289 -45.083 -34.690 1.00 76.81 207 SER A C 1
ATOM 1699 O O . SER A 1 207 ? 6.316 -44.586 -35.114 1.00 76.81 207 SER A O 1
ATOM 1701 N N . ARG A 1 208 ? 4.099 -44.615 -35.088 1.00 83.00 208 ARG A N 1
ATOM 1702 C CA . ARG A 1 208 ? 3.930 -43.476 -36.002 1.00 83.00 208 ARG A CA 1
ATOM 1703 C C . ARG A 1 208 ? 3.694 -42.190 -35.227 1.00 83.00 208 ARG A C 1
ATOM 1705 O O . ARG A 1 208 ? 3.123 -42.206 -34.134 1.00 83.00 208 ARG A O 1
ATOM 1712 N N . CYS A 1 209 ? 4.121 -41.072 -35.804 1.00 83.69 209 CYS A N 1
ATOM 1713 C CA . CYS A 1 209 ? 3.829 -39.763 -35.244 1.00 83.69 209 CYS A CA 1
ATOM 1714 C C . CYS A 1 209 ? 2.299 -39.539 -35.166 1.00 83.69 209 CYS A C 1
ATOM 1716 O O . CYS A 1 209 ? 1.589 -39.795 -36.134 1.00 83.69 209 CYS A O 1
ATOM 1718 N N . PRO A 1 210 ? 1.767 -39.025 -34.044 1.00 85.06 210 PRO A N 1
ATOM 1719 C CA . PRO A 1 210 ? 0.341 -38.713 -33.905 1.00 85.06 210 PRO A CA 1
ATOM 1720 C C . PRO A 1 210 ? -0.190 -37.651 -34.881 1.00 85.06 210 PRO A C 1
ATOM 1722 O O . PRO A 1 210 ? -1.394 -37.592 -35.108 1.00 85.06 210 PRO A O 1
ATOM 1725 N N . LEU A 1 211 ? 0.689 -36.792 -35.410 1.00 83.94 211 LEU A N 1
ATOM 1726 C CA . LEU A 1 211 ? 0.334 -35.655 -36.270 1.00 83.94 211 LEU A CA 1
ATOM 1727 C C . LEU A 1 211 ? 0.721 -35.852 -37.741 1.00 83.94 211 LEU A C 1
ATOM 1729 O O . LEU A 1 211 ? 0.277 -35.094 -38.594 1.00 83.94 211 LEU A O 1
ATOM 1733 N N . CYS A 1 212 ? 1.567 -36.840 -38.044 1.00 83.19 212 CYS A N 1
ATOM 1734 C CA . CYS A 1 212 ? 2.112 -37.059 -39.381 1.00 83.19 212 CYS A CA 1
ATOM 1735 C C . CYS A 1 212 ? 2.201 -38.576 -39.655 1.00 83.19 212 CYS A C 1
ATOM 1737 O O . CYS A 1 212 ? 2.508 -39.340 -38.744 1.00 83.19 212 CYS A O 1
ATOM 1739 N N . PRO A 1 213 ? 2.000 -39.059 -40.890 1.00 74.50 213 PRO A N 1
ATOM 1740 C CA . PRO A 1 213 ? 2.009 -40.496 -41.186 1.00 74.50 213 PRO A CA 1
ATOM 1741 C C . PRO A 1 213 ? 3.387 -41.191 -41.087 1.00 74.50 213 PRO A C 1
ATOM 1743 O O . PRO A 1 213 ? 3.469 -42.388 -41.362 1.00 74.50 213 PRO A O 1
ATOM 1746 N N . GLN A 1 214 ? 4.466 -40.500 -40.688 1.00 69.38 214 GLN A N 1
ATOM 1747 C CA . GLN A 1 214 ? 5.809 -41.091 -40.614 1.00 69.38 214 GLN A CA 1
ATOM 1748 C C . GLN A 1 214 ? 6.016 -42.003 -39.397 1.00 69.38 214 GLN A C 1
ATOM 1750 O O . GLN A 1 214 ? 5.543 -41.727 -38.290 1.00 69.38 214 GLN A O 1
ATOM 1755 N N . VAL A 1 215 ? 6.765 -43.087 -39.615 1.00 60.72 215 VAL A N 1
ATOM 1756 C CA . VAL A 1 215 ? 7.182 -44.055 -38.593 1.00 60.72 215 VAL A CA 1
ATOM 1757 C C . VAL A 1 215 ? 8.390 -43.496 -37.839 1.00 60.72 215 VAL A C 1
ATOM 1759 O O . VAL A 1 215 ? 9.364 -43.065 -38.443 1.00 60.72 215 VAL A O 1
ATOM 1762 N N . ALA A 1 216 ? 8.341 -43.491 -36.514 1.00 50.16 216 ALA A N 1
ATOM 1763 C CA . ALA A 1 216 ? 9.468 -43.203 -35.650 1.00 50.16 216 ALA A CA 1
ATOM 1764 C C . ALA A 1 216 ? 10.490 -44.343 -35.768 1.00 50.16 216 ALA A C 1
ATOM 1766 O O . ALA A 1 216 ? 10.288 -45.418 -35.209 1.00 50.16 216 ALA A O 1
ATOM 1767 N N . GLY A 1 217 ? 11.581 -44.109 -36.499 1.00 53.31 217 GLY A N 1
ATOM 1768 C CA . GLY A 1 217 ? 12.780 -44.944 -36.418 1.00 53.31 217 GLY A CA 1
ATOM 1769 C C . GLY A 1 217 ? 13.429 -45.373 -37.734 1.00 53.31 217 GLY A C 1
ATOM 1770 O O . GLY A 1 217 ? 14.534 -45.897 -37.663 1.00 53.31 217 GLY A O 1
ATOM 1771 N N . SER A 1 218 ? 12.847 -45.147 -38.916 1.00 39.06 218 SER A N 1
ATOM 1772 C CA . SER A 1 218 ? 13.463 -45.595 -40.179 1.00 39.06 218 SER A CA 1
ATOM 1773 C C . SER A 1 218 ? 14.182 -44.456 -40.902 1.00 39.06 218 SER A C 1
ATOM 1775 O O . SER A 1 218 ? 13.551 -43.559 -41.461 1.00 39.06 218 SER A O 1
ATOM 1777 N N . ALA A 1 219 ? 15.511 -44.510 -40.907 1.00 43.47 219 ALA A N 1
ATOM 1778 C CA . ALA A 1 219 ? 16.353 -43.662 -41.737 1.00 43.47 219 ALA A CA 1
ATOM 1779 C C . ALA A 1 219 ? 16.411 -44.232 -43.160 1.00 43.47 219 ALA A C 1
ATOM 1781 O O . ALA A 1 219 ? 17.366 -44.914 -43.481 1.00 43.47 219 ALA A O 1
ATOM 1782 N N . GLU A 1 220 ? 15.384 -43.999 -43.980 1.00 40.91 220 GLU A N 1
ATOM 1783 C CA . GLU A 1 220 ? 15.470 -44.088 -45.448 1.00 40.91 220 GLU A CA 1
ATOM 1784 C C . GLU A 1 220 ? 14.146 -43.629 -46.076 1.00 40.91 220 GLU A C 1
ATOM 1786 O O . GLU A 1 220 ? 13.084 -44.184 -45.805 1.00 40.91 220 GLU A O 1
ATOM 1791 N N . GLY A 1 221 ? 14.205 -42.569 -46.888 1.00 34.19 221 GLY A N 1
ATOM 1792 C CA . GLY A 1 221 ? 13.044 -42.034 -47.603 1.00 34.19 221 GLY A CA 1
ATOM 1793 C C . GLY A 1 221 ? 13.035 -40.511 -47.699 1.00 34.19 221 GLY A C 1
ATOM 1794 O O . GLY A 1 221 ? 12.232 -39.843 -47.050 1.00 34.19 221 GLY A O 1
ATOM 1795 N N . LEU A 1 222 ? 13.919 -39.954 -48.531 1.00 39.19 222 LEU A N 1
ATOM 1796 C CA . LEU A 1 222 ? 13.838 -38.572 -49.012 1.00 39.19 222 LEU A CA 1
ATOM 1797 C C . LEU A 1 222 ? 12.581 -38.415 -49.883 1.00 39.19 222 LEU A C 1
ATOM 1799 O O . LEU A 1 222 ? 12.622 -38.623 -51.092 1.00 39.19 222 LEU A O 1
ATOM 1803 N N . VAL A 1 223 ? 11.462 -38.024 -49.276 1.00 32.56 223 VAL A N 1
ATOM 1804 C CA . VAL A 1 223 ? 10.316 -37.465 -50.001 1.00 32.56 223 VAL A CA 1
ATOM 1805 C C . VAL A 1 223 ? 10.159 -36.016 -49.565 1.00 32.56 223 VAL A C 1
ATOM 1807 O O . VAL A 1 223 ? 9.956 -35.726 -48.387 1.00 32.56 223 VAL A O 1
ATOM 1810 N N . LYS A 1 224 ? 10.301 -35.105 -50.535 1.00 40.00 224 LYS A N 1
ATOM 1811 C CA . LYS A 1 224 ? 10.029 -33.673 -50.391 1.00 40.00 224 LYS A CA 1
ATOM 1812 C C . LYS A 1 224 ? 8.580 -33.502 -49.932 1.00 40.00 224 LYS A C 1
ATOM 1814 O O . LYS A 1 224 ? 7.664 -33.714 -50.718 1.00 40.00 224 LYS A O 1
ATOM 1819 N N . TYR A 1 225 ? 8.385 -33.133 -48.674 1.00 32.44 225 TYR A N 1
ATOM 1820 C CA . TYR A 1 225 ? 7.101 -32.665 -48.173 1.00 32.44 225 TYR A CA 1
ATOM 1821 C C . TYR A 1 225 ? 7.339 -31.341 -47.455 1.00 32.44 225 TYR A C 1
ATOM 1823 O O . TYR A 1 225 ? 8.090 -31.288 -46.480 1.00 32.44 225 TYR A O 1
ATOM 1831 N N . GLU A 1 226 ? 6.766 -30.272 -48.003 1.00 44.44 226 GLU A N 1
ATOM 1832 C CA . GLU A 1 226 ? 6.808 -28.914 -47.463 1.00 44.44 226 GLU A CA 1
ATOM 1833 C C . GLU A 1 226 ? 5.872 -28.837 -46.246 1.00 44.44 226 GLU A C 1
ATOM 1835 O O . GLU A 1 226 ? 4.664 -29.021 -46.401 1.00 44.44 226 GLU A O 1
ATOM 1840 N N . PRO A 1 227 ? 6.381 -28.613 -45.018 1.00 39.97 227 PRO A N 1
ATOM 1841 C CA . PRO A 1 227 ? 5.536 -28.411 -43.857 1.00 39.97 227 PRO A CA 1
ATOM 1842 C C . PRO A 1 227 ? 5.241 -26.917 -43.718 1.00 39.97 227 PRO A C 1
ATOM 1844 O O . PRO A 1 227 ? 6.07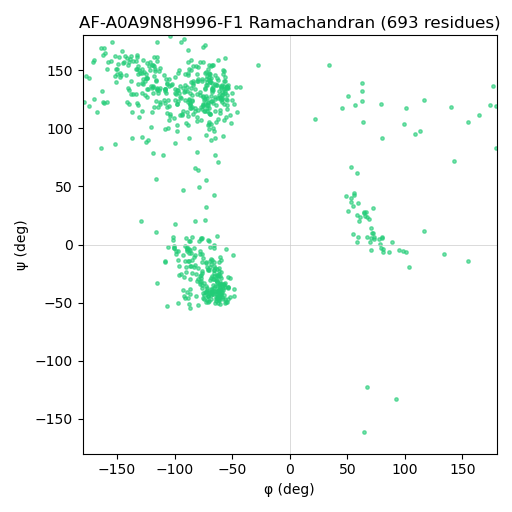8 -26.135 -43.257 1.00 39.97 227 PRO A O 1
ATOM 1847 N N . ASP A 1 228 ? 4.025 -26.536 -44.092 1.00 40.94 228 ASP A N 1
ATOM 1848 C CA . ASP A 1 228 ? 3.398 -25.309 -43.620 1.00 40.94 228 ASP A CA 1
ATOM 1849 C C . ASP A 1 228 ? 3.390 -25.300 -42.081 1.00 40.94 228 ASP A C 1
ATOM 1851 O O . ASP A 1 228 ? 3.065 -26.307 -41.458 1.00 40.94 228 ASP A O 1
ATOM 1855 N N . HIS A 1 229 ? 3.756 -24.155 -41.483 1.00 42.72 229 HIS A N 1
ATOM 1856 C CA . HIS A 1 229 ? 3.622 -23.771 -40.057 1.00 42.72 229 HIS A CA 1
ATOM 1857 C C . HIS A 1 229 ? 4.888 -23.509 -39.215 1.00 42.72 229 HIS A C 1
ATOM 1859 O O . HIS A 1 229 ? 4.759 -23.221 -38.025 1.00 42.72 229 HIS A O 1
ATOM 1865 N N . VAL A 1 230 ? 6.083 -23.392 -39.803 1.00 49.03 230 VAL A N 1
ATOM 1866 C CA . VAL A 1 230 ? 7.106 -22.479 -39.241 1.00 49.03 230 VAL A CA 1
ATOM 1867 C C . VAL A 1 230 ? 7.050 -21.208 -40.073 1.00 49.03 230 VAL A C 1
ATOM 1869 O O . VAL A 1 230 ? 7.106 -21.291 -41.292 1.00 49.03 230 VAL A O 1
ATOM 1872 N N . SER A 1 231 ? 6.856 -20.038 -39.461 1.00 52.19 231 SER A N 1
ATOM 1873 C CA . SER A 1 231 ? 6.622 -18.789 -40.195 1.00 52.19 231 SER A CA 1
ATOM 1874 C C . SER A 1 231 ? 7.690 -18.546 -41.276 1.00 52.19 231 SER A C 1
ATOM 1876 O O . SER A 1 231 ? 8.814 -18.133 -40.996 1.00 52.19 231 SER A O 1
ATOM 1878 N N . PHE A 1 232 ? 7.314 -18.765 -42.540 1.00 64.56 232 PHE A N 1
ATOM 1879 C CA . PHE A 1 232 ? 8.124 -18.513 -43.737 1.00 64.56 232 PHE A CA 1
ATOM 1880 C C . PHE A 1 232 ? 8.260 -17.019 -44.041 1.00 64.56 232 PHE A C 1
ATOM 1882 O O . PHE A 1 232 ? 8.310 -16.615 -45.198 1.00 64.56 232 PHE A O 1
ATOM 1889 N N . LYS A 1 233 ? 8.270 -16.155 -43.020 1.00 87.94 233 LYS A N 1
ATOM 1890 C CA . LYS A 1 233 ? 8.560 -14.751 -43.281 1.00 87.94 233 LYS A CA 1
ATOM 1891 C C . LYS A 1 233 ? 10.043 -14.661 -43.633 1.00 87.94 233 LYS A C 1
ATOM 1893 O O . LYS A 1 233 ? 10.863 -15.079 -42.806 1.00 87.94 233 LYS A O 1
ATOM 1898 N N . PRO A 1 234 ? 10.392 -14.144 -44.821 1.00 95.19 234 PRO A N 1
ATOM 1899 C CA . PRO A 1 234 ? 11.781 -13.900 -45.140 1.00 95.19 234 PRO A CA 1
ATOM 1900 C C . PRO A 1 234 ? 12.388 -12.958 -44.101 1.00 95.19 234 PRO A C 1
ATOM 1902 O O . PRO A 1 234 ? 11.700 -12.111 -43.521 1.00 95.19 234 PRO A O 1
ATOM 1905 N N . VAL A 1 235 ? 13.670 -13.148 -43.813 1.00 96.56 235 VAL A N 1
ATOM 1906 C CA . VAL A 1 235 ? 14.412 -12.379 -42.811 1.00 96.56 235 VAL A CA 1
ATOM 1907 C C . VAL A 1 235 ? 15.641 -11.753 -43.445 1.00 96.56 235 VAL A C 1
ATOM 1909 O O . VAL A 1 235 ? 16.263 -12.325 -44.336 1.00 96.56 235 VAL A O 1
ATOM 1912 N N . GLU A 1 236 ? 16.002 -10.579 -42.957 1.00 97.56 236 GLU A N 1
ATOM 1913 C CA . GLU A 1 236 ? 17.191 -9.847 -43.373 1.00 97.56 236 GLU A CA 1
ATOM 1914 C C . GLU A 1 236 ? 18.150 -9.749 -42.187 1.00 97.56 236 GLU A C 1
ATOM 1916 O O . GLU A 1 236 ? 17.734 -9.431 -41.066 1.00 97.56 236 GLU A O 1
ATOM 1921 N N . ALA A 1 237 ? 19.428 -10.024 -42.446 1.00 96.62 237 ALA A N 1
ATOM 1922 C CA . ALA A 1 237 ? 20.535 -9.763 -41.538 1.00 96.62 237 ALA A CA 1
ATOM 1923 C C . ALA A 1 237 ? 21.194 -8.441 -41.943 1.00 96.62 237 ALA A C 1
ATOM 1925 O O . ALA A 1 237 ? 21.651 -8.287 -43.079 1.00 96.62 237 ALA A O 1
ATOM 1926 N N . LEU A 1 238 ? 21.215 -7.487 -41.020 1.00 95.56 238 LEU A N 1
ATOM 1927 C CA . LEU A 1 238 ? 21.738 -6.145 -41.227 1.00 95.56 238 LEU A CA 1
ATOM 1928 C C . LEU A 1 238 ? 23.097 -6.007 -40.548 1.00 95.56 238 LEU A C 1
ATOM 1930 O O . LEU A 1 238 ? 23.300 -6.524 -39.443 1.00 95.56 238 LEU A O 1
ATOM 1934 N N . ASP A 1 239 ? 24.004 -5.279 -41.196 1.00 92.75 239 ASP A N 1
ATOM 1935 C CA . ASP A 1 239 ? 25.309 -4.956 -40.633 1.00 92.75 239 ASP A CA 1
ATOM 1936 C C . ASP A 1 239 ? 25.125 -4.110 -39.373 1.00 92.75 239 ASP A C 1
ATOM 1938 O O . ASP A 1 239 ? 24.322 -3.171 -39.325 1.00 92.75 239 ASP A O 1
ATOM 1942 N N . ARG A 1 240 ? 25.895 -4.426 -38.335 1.00 83.75 240 ARG A N 1
ATOM 1943 C CA . ARG A 1 240 ? 25.769 -3.771 -37.033 1.00 83.75 240 ARG A CA 1
ATOM 1944 C C . ARG A 1 240 ? 26.136 -2.281 -37.072 1.00 83.75 240 ARG A C 1
ATOM 1946 O O . ARG A 1 240 ? 25.651 -1.500 -36.246 1.00 83.75 240 ARG A O 1
ATOM 1953 N N . THR A 1 241 ? 26.996 -1.885 -38.002 1.00 79.75 241 THR A N 1
ATOM 1954 C CA . THR A 1 241 ? 27.566 -0.540 -38.097 1.00 79.75 241 THR A CA 1
ATOM 1955 C C . THR A 1 241 ? 26.797 0.310 -39.099 1.00 79.75 241 THR A C 1
ATOM 1957 O O . THR A 1 241 ? 26.382 1.422 -38.766 1.00 79.75 241 THR A O 1
ATOM 1960 N N . THR A 1 242 ? 26.570 -0.204 -40.308 1.00 83.75 242 THR A N 1
ATOM 1961 C CA . THR A 1 242 ? 25.929 0.554 -41.393 1.00 83.75 242 THR A CA 1
ATOM 1962 C C . THR A 1 242 ? 24.404 0.501 -41.322 1.00 83.75 242 THR A C 1
ATOM 1964 O O . THR A 1 242 ? 23.749 1.457 -41.753 1.00 83.75 242 THR A O 1
ATOM 1967 N N . ALA A 1 243 ? 23.848 -0.547 -40.695 1.00 84.06 243 ALA A N 1
ATOM 1968 C CA . ALA A 1 243 ? 22.433 -0.919 -40.742 1.00 84.06 243 ALA A CA 1
ATOM 1969 C C . ALA A 1 243 ? 21.925 -1.189 -42.173 1.00 84.06 243 ALA A C 1
ATOM 1971 O O . ALA A 1 243 ? 20.734 -1.056 -42.451 1.00 84.06 243 ALA A O 1
ATOM 1972 N N . GLU A 1 244 ? 22.822 -1.566 -43.085 1.00 89.69 244 GLU A N 1
ATOM 1973 C CA . GLU A 1 244 ? 22.475 -2.017 -44.433 1.00 89.69 244 GLU A CA 1
ATOM 1974 C C . GLU A 1 244 ? 22.214 -3.524 -44.436 1.00 89.69 244 GLU A C 1
ATOM 1976 O O . GLU A 1 244 ? 22.757 -4.264 -43.614 1.00 89.69 244 GLU A O 1
ATOM 1981 N N . VAL A 1 245 ? 21.356 -3.985 -45.348 1.00 95.19 245 VAL A N 1
ATOM 1982 C CA . VAL A 1 245 ? 21.054 -5.412 -45.501 1.00 95.19 245 VAL A CA 1
ATOM 1983 C C . VAL A 1 245 ? 22.279 -6.105 -46.091 1.00 95.19 245 VAL A C 1
ATOM 1985 O O . VAL A 1 245 ? 22.625 -5.871 -47.244 1.00 95.19 245 VAL A O 1
ATOM 1988 N N . VAL A 1 246 ? 22.918 -6.971 -45.305 1.00 96.81 246 VAL A N 1
ATOM 1989 C CA . VAL A 1 246 ? 24.074 -7.768 -45.747 1.00 96.81 246 VAL A CA 1
ATOM 1990 C C . VAL A 1 246 ? 23.594 -9.054 -46.401 1.00 96.81 246 VAL A C 1
ATOM 1992 O O . VAL A 1 246 ? 24.090 -9.457 -47.450 1.00 96.81 246 VAL A O 1
ATOM 1995 N N . HIS A 1 247 ? 22.595 -9.695 -45.791 1.00 96.94 247 HIS A N 1
ATOM 1996 C CA . HIS A 1 247 ? 22.039 -10.949 -46.281 1.00 96.94 247 HIS A CA 1
ATOM 1997 C C . HIS A 1 247 ? 20.517 -10.947 -46.187 1.00 96.94 247 HIS A C 1
ATOM 1999 O O . HIS A 1 247 ? 19.940 -10.491 -45.201 1.00 96.94 247 HIS A O 1
ATOM 2005 N N . SER A 1 248 ? 19.876 -11.512 -47.206 1.00 97.00 248 SER A N 1
ATOM 2006 C CA . SER A 1 248 ? 18.442 -11.800 -47.222 1.00 97.00 248 SER A CA 1
ATOM 2007 C C . SER A 1 248 ? 18.243 -13.305 -47.291 1.00 97.00 248 SER A C 1
ATOM 2009 O O . SER A 1 248 ? 18.874 -13.986 -48.097 1.00 97.00 248 SER A O 1
ATOM 2011 N N . TYR A 1 249 ? 17.358 -13.826 -46.453 1.00 96.62 249 TYR A N 1
ATOM 2012 C CA . TYR A 1 249 ? 17.056 -15.245 -46.362 1.00 96.62 249 TYR A CA 1
ATOM 2013 C C . TYR A 1 249 ? 15.555 -15.458 -46.521 1.00 96.62 249 TYR A C 1
ATOM 2015 O O . TYR A 1 249 ? 14.754 -14.722 -45.950 1.00 96.62 249 TYR A O 1
ATOM 2023 N N . SER A 1 250 ? 15.161 -16.511 -47.237 1.00 95.31 250 SER A N 1
ATOM 2024 C CA . SER A 1 250 ? 13.745 -16.846 -47.440 1.00 95.31 250 SER A CA 1
ATOM 2025 C C . SER A 1 250 ? 13.021 -17.259 -46.151 1.00 95.31 250 SER A C 1
ATOM 2027 O O . SER A 1 250 ? 11.798 -17.208 -46.092 1.00 95.31 250 SER A O 1
ATOM 2029 N N . SER A 1 251 ? 13.753 -17.640 -45.096 1.00 95.75 251 SER A N 1
ATOM 2030 C CA . SER A 1 251 ? 13.198 -17.884 -43.761 1.00 95.75 251 SER A CA 1
ATOM 2031 C C . SER A 1 251 ? 14.268 -17.840 -42.666 1.00 95.75 251 SER A C 1
ATOM 2033 O O . SER A 1 251 ? 15.467 -17.984 -42.932 1.00 95.75 251 SER A O 1
ATOM 2035 N N . ALA A 1 252 ? 13.833 -17.732 -41.406 1.00 94.81 252 ALA A N 1
ATOM 2036 C CA . ALA A 1 252 ? 14.716 -17.814 -40.240 1.00 94.81 252 ALA A CA 1
ATOM 2037 C C . ALA A 1 252 ? 15.461 -19.160 -40.130 1.00 94.81 252 ALA A C 1
ATOM 2039 O O . ALA A 1 252 ? 16.562 -19.208 -39.589 1.00 94.81 252 ALA A O 1
ATOM 2040 N N . ALA A 1 253 ? 14.901 -20.252 -40.663 1.00 94.31 253 ALA A N 1
ATOM 2041 C CA . ALA A 1 253 ? 15.559 -21.560 -40.676 1.00 94.31 253 ALA A CA 1
ATOM 2042 C C . ALA A 1 253 ? 16.721 -21.621 -41.682 1.00 94.31 253 ALA A C 1
ATOM 2044 O O . ALA A 1 253 ? 17.741 -22.252 -41.411 1.00 94.31 253 ALA A O 1
ATOM 2045 N N . VAL A 1 254 ? 16.587 -20.954 -42.835 1.00 95.81 254 VAL A N 1
ATOM 2046 C CA . VAL A 1 254 ? 17.681 -20.831 -43.815 1.00 95.81 254 VAL A CA 1
ATOM 2047 C C . VAL A 1 254 ? 18.795 -19.960 -43.241 1.00 95.81 254 VAL A C 1
ATOM 2049 O O . VAL A 1 254 ? 19.954 -20.369 -43.252 1.00 95.81 254 VAL A O 1
ATOM 2052 N N . ALA A 1 255 ? 18.429 -18.816 -42.661 1.00 96.56 255 ALA A N 1
ATOM 2053 C CA . ALA A 1 255 ? 19.358 -17.930 -41.972 1.00 96.56 255 ALA A CA 1
ATOM 2054 C C . ALA A 1 255 ? 20.124 -18.647 -40.849 1.00 96.56 255 ALA A C 1
ATOM 2056 O O . ALA A 1 255 ? 21.346 -18.579 -40.781 1.00 96.56 255 ALA A O 1
ATOM 2057 N N . SER A 1 256 ? 19.404 -19.398 -40.012 1.00 95.56 256 SER A N 1
ATOM 2058 C CA . SER A 1 256 ? 19.948 -20.199 -38.912 1.00 95.56 256 SER A CA 1
ATOM 2059 C C . SER A 1 256 ? 21.073 -21.133 -39.349 1.00 95.56 256 SER A C 1
ATOM 2061 O O . SER A 1 256 ? 22.107 -21.185 -38.685 1.00 95.56 256 SER A O 1
ATOM 2063 N N . ARG A 1 257 ? 20.894 -21.838 -40.472 1.00 96.38 257 ARG A N 1
ATOM 2064 C CA . ARG A 1 257 ? 21.922 -22.729 -41.023 1.00 96.38 257 ARG A CA 1
ATOM 2065 C C . ARG A 1 257 ? 23.133 -21.959 -41.539 1.00 96.38 257 ARG A C 1
ATOM 2067 O O . ARG A 1 257 ? 24.250 -22.418 -41.343 1.00 96.38 257 ARG A O 1
ATOM 2074 N N . ALA A 1 258 ? 22.918 -20.799 -42.159 1.00 96.75 258 ALA A N 1
ATOM 2075 C CA . ALA A 1 258 ? 23.999 -19.976 -42.697 1.00 96.75 258 ALA A CA 1
ATOM 2076 C C . ALA A 1 258 ? 24.886 -19.374 -41.594 1.00 96.75 258 ALA A C 1
ATOM 2078 O O . ALA A 1 258 ? 26.105 -19.374 -41.726 1.00 96.75 258 ALA A O 1
ATOM 2079 N N . VAL A 1 259 ? 24.287 -18.901 -40.494 1.00 96.44 259 VAL A N 1
ATOM 2080 C CA . VAL A 1 259 ? 25.022 -18.246 -39.394 1.00 96.44 259 VAL A CA 1
ATOM 2081 C C . VAL A 1 259 ? 25.255 -19.144 -38.174 1.00 96.44 259 VAL A C 1
ATOM 2083 O O . VAL A 1 259 ? 25.785 -18.681 -37.175 1.00 96.44 259 VAL A O 1
ATOM 2086 N N . SER A 1 260 ? 24.864 -20.421 -38.219 1.00 95.31 260 SER A N 1
ATOM 2087 C CA . SER A 1 260 ? 24.996 -21.378 -37.102 1.00 95.31 260 SER A CA 1
ATOM 2088 C C . SER A 1 260 ? 24.339 -20.920 -35.786 1.00 95.31 260 SER A C 1
ATOM 2090 O O . SER A 1 260 ? 24.891 -21.074 -34.697 1.00 95.31 260 SER A O 1
ATOM 2092 N N . VAL A 1 261 ? 23.123 -20.377 -35.872 1.00 94.88 261 VAL A N 1
ATOM 2093 C CA . VAL A 1 261 ? 22.331 -19.885 -34.725 1.00 94.88 261 VAL A CA 1
ATOM 2094 C C . VAL A 1 261 ? 20.972 -20.578 -34.694 1.00 94.88 261 VAL A C 1
ATOM 2096 O O . VAL A 1 261 ? 20.393 -20.745 -35.761 1.00 94.88 261 VAL A O 1
ATOM 2099 N N . PRO A 1 262 ? 20.376 -20.914 -33.534 1.00 95.12 262 PRO A N 1
ATOM 2100 C CA . PRO A 1 262 ? 19.005 -21.427 -33.477 1.00 95.12 262 PRO A CA 1
ATOM 2101 C C . PRO A 1 262 ? 17.973 -20.512 -34.183 1.00 95.12 262 PRO A C 1
ATOM 2103 O O . PRO A 1 262 ? 17.952 -19.306 -33.916 1.00 95.12 262 PRO A O 1
ATOM 2106 N N . PRO A 1 263 ? 17.046 -21.046 -35.011 1.00 94.00 263 PRO A N 1
ATOM 2107 C CA . PRO A 1 263 ? 16.041 -20.234 -35.711 1.00 94.00 263 PRO A CA 1
ATOM 2108 C C . PRO A 1 263 ? 15.171 -19.399 -34.761 1.00 94.00 263 PRO A C 1
ATOM 2110 O O . PRO A 1 263 ? 14.814 -18.265 -35.072 1.00 94.00 263 PRO A O 1
ATOM 2113 N N . ALA A 1 264 ? 14.875 -19.932 -33.570 1.00 90.25 264 ALA A N 1
ATOM 2114 C CA . ALA A 1 264 ? 14.101 -19.244 -32.540 1.00 90.25 264 ALA A CA 1
ATOM 2115 C C . ALA A 1 264 ? 14.770 -17.944 -32.059 1.00 90.25 264 ALA A C 1
ATOM 2117 O O . ALA A 1 264 ? 14.075 -16.965 -31.788 1.00 90.25 264 ALA A O 1
ATOM 2118 N N . SER A 1 265 ? 16.104 -17.900 -31.994 1.00 93.94 265 SER A N 1
ATOM 2119 C CA . SER A 1 265 ? 16.847 -16.692 -31.619 1.00 93.94 265 SER A CA 1
ATOM 2120 C C . SER A 1 265 ? 16.719 -15.611 -32.690 1.00 93.94 265 SER A C 1
ATOM 2122 O O . SER A 1 265 ? 16.482 -14.456 -32.355 1.00 93.94 265 SER A O 1
ATOM 2124 N N . ILE A 1 266 ? 16.781 -15.993 -33.970 1.00 95.50 266 ILE A N 1
ATOM 2125 C CA . ILE A 1 266 ? 16.578 -15.078 -35.102 1.00 95.50 266 ILE A CA 1
ATOM 2126 C C . ILE A 1 266 ? 15.143 -14.535 -35.099 1.00 95.50 266 ILE A C 1
ATOM 2128 O O . ILE A 1 266 ? 14.943 -13.331 -35.208 1.00 95.50 266 ILE A O 1
ATOM 2132 N N . ILE A 1 267 ? 14.138 -15.395 -34.895 1.00 92.75 267 ILE A N 1
ATOM 2133 C CA . ILE A 1 267 ? 12.728 -14.976 -34.814 1.00 92.75 267 ILE A CA 1
ATOM 2134 C C . ILE A 1 267 ? 12.509 -14.018 -33.637 1.00 92.75 267 ILE A C 1
ATOM 2136 O O . ILE A 1 267 ? 11.873 -12.977 -33.803 1.00 92.75 267 ILE A O 1
ATOM 2140 N N . THR A 1 268 ? 13.059 -14.345 -32.465 1.00 88.56 268 THR A N 1
ATOM 2141 C CA . THR A 1 268 ? 12.975 -13.497 -31.265 1.00 88.56 268 THR A CA 1
ATOM 2142 C C . THR A 1 268 ? 13.619 -12.135 -31.519 1.00 88.56 268 THR A C 1
ATOM 2144 O O . THR A 1 268 ? 13.034 -11.106 -31.184 1.00 88.56 268 THR A O 1
ATOM 2147 N N . ALA A 1 269 ? 14.775 -12.116 -32.187 1.00 93.38 269 ALA A N 1
ATOM 2148 C CA . ALA A 1 269 ? 15.451 -10.892 -32.586 1.00 93.38 269 ALA A CA 1
ATOM 2149 C C . ALA A 1 269 ? 14.614 -10.061 -33.568 1.00 93.38 269 ALA A C 1
ATOM 2151 O O . ALA A 1 269 ? 14.409 -8.872 -33.332 1.00 93.38 269 ALA A O 1
ATOM 2152 N N . CYS A 1 270 ? 14.026 -10.678 -34.600 1.00 92.12 270 CYS A N 1
ATOM 2153 C CA . CYS A 1 270 ? 13.131 -9.988 -35.534 1.00 92.12 270 CYS A CA 1
ATOM 2154 C C . CYS A 1 270 ? 11.882 -9.399 -34.853 1.00 92.12 270 CYS A C 1
ATOM 2156 O O . CYS A 1 270 ? 11.363 -8.375 -35.300 1.00 92.12 270 CYS A O 1
ATOM 2158 N N . GLN A 1 271 ? 11.372 -10.044 -33.800 1.00 86.88 271 GLN A N 1
ATOM 2159 C CA . GLN A 1 271 ? 10.179 -9.613 -33.063 1.00 86.88 271 GLN A CA 1
ATOM 2160 C C . GLN A 1 271 ? 10.477 -8.594 -31.960 1.00 86.88 271 GLN A C 1
ATOM 2162 O O . GLN A 1 271 ? 9.561 -7.911 -31.488 1.00 86.88 271 GLN A O 1
ATOM 2167 N N . SER A 1 272 ? 11.732 -8.480 -31.523 1.00 83.25 272 SER A N 1
ATOM 2168 C CA . SER A 1 272 ? 12.056 -7.614 -30.403 1.00 83.25 272 SER A CA 1
ATOM 2169 C C . SER A 1 272 ? 11.865 -6.138 -30.747 1.00 83.25 272 SER A C 1
ATOM 2171 O O . SER A 1 272 ? 12.226 -5.646 -31.818 1.00 83.25 272 SER A O 1
ATOM 2173 N N . LYS A 1 273 ? 11.307 -5.393 -29.791 1.00 76.88 273 LYS A N 1
ATOM 2174 C CA . LYS A 1 273 ? 11.219 -3.926 -29.837 1.00 76.88 273 LYS A CA 1
ATOM 2175 C C . LYS A 1 273 ? 12.456 -3.251 -29.252 1.00 76.88 273 LYS A C 1
ATOM 2177 O O . LYS A 1 273 ? 12.618 -2.044 -29.400 1.00 76.88 273 LYS A O 1
ATOM 2182 N N . ARG A 1 274 ? 13.298 -4.001 -28.540 1.00 69.38 274 ARG A N 1
ATOM 2183 C CA . ARG A 1 274 ? 14.530 -3.493 -27.940 1.00 69.38 274 ARG A CA 1
ATOM 2184 C C . ARG A 1 274 ? 15.684 -3.810 -28.863 1.00 69.38 274 ARG A C 1
ATOM 2186 O O . ARG A 1 274 ? 15.825 -4.934 -29.320 1.00 69.38 274 ARG A O 1
ATOM 2193 N N . ARG A 1 275 ? 16.513 -2.804 -29.093 1.00 71.00 275 ARG A N 1
ATOM 2194 C CA . ARG A 1 275 ? 17.670 -2.893 -29.972 1.00 71.00 275 ARG A CA 1
ATOM 2195 C C . ARG A 1 275 ? 18.651 -3.994 -29.555 1.00 71.00 275 ARG A C 1
ATOM 2197 O O . ARG A 1 275 ? 19.064 -4.764 -30.411 1.00 71.00 275 ARG A O 1
ATOM 2204 N N . ASP A 1 276 ? 18.983 -4.069 -28.269 1.00 75.06 276 ASP A N 1
ATOM 2205 C CA . ASP A 1 276 ? 19.980 -5.020 -27.749 1.00 75.06 276 ASP A CA 1
ATOM 2206 C C . ASP A 1 276 ? 19.543 -6.476 -27.965 1.00 75.06 276 ASP A C 1
ATOM 2208 O O . ASP A 1 276 ? 20.356 -7.351 -28.227 1.00 75.06 276 ASP A O 1
ATOM 2212 N N . ASP A 1 277 ? 18.232 -6.708 -27.952 1.00 81.94 277 ASP A N 1
ATOM 2213 C CA . ASP A 1 277 ? 17.630 -8.020 -28.171 1.00 81.94 277 ASP A CA 1
ATOM 2214 C C . ASP A 1 277 ? 17.500 -8.365 -29.674 1.00 81.94 277 ASP A C 1
ATOM 2216 O O . ASP A 1 277 ? 17.133 -9.491 -30.003 1.00 81.94 277 ASP A O 1
ATOM 2220 N N . ARG A 1 278 ? 17.758 -7.415 -30.596 1.00 86.00 278 ARG A N 1
ATOM 2221 C CA . ARG A 1 278 ? 17.787 -7.664 -32.055 1.00 86.00 278 ARG A CA 1
ATOM 2222 C C . ARG A 1 278 ? 19.141 -8.190 -32.541 1.00 86.00 278 ARG A C 1
ATOM 2224 O O . ARG A 1 278 ? 19.229 -8.611 -33.695 1.00 86.00 278 ARG A O 1
ATOM 2231 N N . GLU A 1 279 ? 20.190 -8.113 -31.718 1.00 92.88 279 GLU A N 1
ATOM 2232 C CA . GLU A 1 279 ? 21.540 -8.553 -32.084 1.00 92.88 279 GLU A CA 1
ATOM 2233 C C . GLU A 1 279 ? 21.705 -10.045 -31.817 1.00 92.88 279 GLU A C 1
ATOM 2235 O O . GLU A 1 279 ? 21.632 -10.506 -30.679 1.00 92.88 279 GLU A O 1
ATOM 2240 N N . VAL A 1 280 ? 21.957 -10.808 -32.876 1.00 94.00 280 VAL A N 1
ATOM 2241 C CA . VAL A 1 280 ? 22.237 -12.238 -32.771 1.00 94.00 280 VAL A CA 1
ATOM 2242 C C . VAL A 1 280 ? 23.347 -12.584 -33.751 1.00 94.00 280 VAL A C 1
ATOM 2244 O O . VAL A 1 280 ? 23.215 -12.372 -34.956 1.00 94.00 280 VAL A O 1
ATOM 2247 N N . HIS A 1 281 ? 24.451 -13.109 -33.214 1.00 94.56 281 HIS A N 1
ATOM 2248 C CA . HIS A 1 281 ? 25.640 -13.496 -33.981 1.00 94.56 281 HIS A CA 1
ATOM 2249 C C . HIS A 1 281 ? 26.224 -12.341 -34.824 1.00 94.56 281 HIS A C 1
ATOM 2251 O O . HIS A 1 281 ? 26.598 -12.510 -35.980 1.00 94.56 281 HIS A O 1
ATOM 2257 N N . GLY A 1 282 ? 26.294 -11.140 -34.241 1.00 92.88 282 GLY A N 1
ATOM 2258 C CA . GLY A 1 282 ? 26.924 -9.974 -34.875 1.00 92.88 282 GLY A CA 1
ATOM 2259 C C . GLY A 1 282 ? 26.084 -9.271 -35.946 1.00 92.88 282 GLY A C 1
ATOM 2260 O O . GLY A 1 282 ? 26.531 -8.258 -36.474 1.00 92.88 282 GLY A O 1
ATOM 2261 N N . TYR A 1 283 ? 24.867 -9.750 -36.218 1.00 95.75 283 TYR A N 1
ATOM 2262 C CA . TYR A 1 283 ? 23.910 -9.100 -37.113 1.00 95.75 283 TYR A CA 1
ATOM 2263 C C . TYR A 1 283 ? 22.694 -8.594 -36.347 1.00 95.75 283 TYR A C 1
ATOM 2265 O O . TYR A 1 283 ? 22.278 -9.189 -35.346 1.00 95.75 283 TYR A O 1
ATOM 2273 N N . TYR A 1 284 ? 22.078 -7.535 -36.866 1.00 94.50 284 TYR A N 1
ATOM 2274 C CA . TYR A 1 284 ? 20.722 -7.165 -36.481 1.00 94.50 284 TYR A CA 1
ATOM 2275 C C . TYR A 1 284 ? 19.708 -7.858 -37.385 1.00 94.50 284 TYR A C 1
ATOM 2277 O O . TYR A 1 284 ? 19.830 -7.812 -38.606 1.00 94.50 284 TYR A O 1
ATOM 2285 N N . TRP A 1 285 ? 18.683 -8.468 -36.795 1.00 95.25 285 TRP A N 1
ATOM 2286 C CA . TRP A 1 285 ? 17.689 -9.234 -37.548 1.00 95.25 285 TRP A CA 1
ATOM 2287 C C . TRP A 1 285 ? 16.351 -8.501 -37.649 1.00 95.25 285 TRP A C 1
ATOM 2289 O O . TRP A 1 285 ? 15.849 -7.952 -36.665 1.00 95.25 285 TRP A O 1
ATOM 2299 N N . ARG A 1 286 ? 15.725 -8.536 -38.831 1.00 94.69 286 ARG A N 1
ATOM 2300 C CA . ARG A 1 286 ? 14.331 -8.103 -39.051 1.00 94.69 286 ARG A CA 1
ATOM 2301 C C . ARG A 1 286 ? 13.626 -9.000 -40.064 1.00 94.69 286 ARG A C 1
ATOM 2303 O O . ARG A 1 286 ? 14.274 -9.688 -40.844 1.00 94.69 286 ARG A O 1
ATOM 2310 N N . PHE A 1 287 ? 12.297 -8.957 -40.081 1.00 95.06 287 PHE A N 1
ATOM 2311 C CA . PHE A 1 287 ? 11.531 -9.540 -41.184 1.00 95.06 287 PHE A CA 1
ATOM 2312 C C . PHE A 1 287 ? 11.691 -8.678 -42.442 1.00 95.06 287 PHE A C 1
ATOM 2314 O O . PHE A 1 287 ? 11.627 -7.450 -42.355 1.00 95.06 287 PHE A O 1
ATOM 2321 N N . GLN A 1 288 ? 11.885 -9.308 -43.598 1.00 93.88 288 GLN A N 1
ATOM 2322 C CA . GLN A 1 288 ? 11.957 -8.629 -44.889 1.00 93.88 288 GLN A CA 1
ATOM 2323 C C . GLN A 1 288 ? 10.673 -7.818 -45.127 1.00 93.88 288 GLN A C 1
ATOM 2325 O O . GLN A 1 288 ? 9.567 -8.270 -44.824 1.00 93.88 288 GLN A O 1
ATOM 2330 N N . GLY A 1 289 ? 10.833 -6.587 -45.617 1.00 85.88 289 GLY A N 1
ATOM 2331 C CA . GLY A 1 289 ? 9.741 -5.619 -45.776 1.00 85.88 289 GLY A CA 1
ATOM 2332 C C . GLY A 1 289 ? 9.359 -4.855 -44.500 1.00 85.88 289 GLY A C 1
ATOM 2333 O O . GLY A 1 289 ? 8.535 -3.945 -44.561 1.00 85.88 289 GLY A O 1
ATOM 2334 N N . CYS A 1 290 ? 9.957 -5.165 -43.343 1.00 83.75 290 CYS A N 1
ATOM 2335 C CA . CYS A 1 290 ? 9.772 -4.367 -42.134 1.00 83.75 290 CYS A CA 1
ATOM 2336 C C . CYS A 1 290 ? 10.572 -3.057 -42.225 1.00 83.75 290 CYS A C 1
ATOM 2338 O O . CYS A 1 290 ? 11.802 -3.071 -42.295 1.00 83.75 290 CYS A O 1
ATOM 2340 N N . THR A 1 291 ? 9.878 -1.918 -42.175 1.00 73.06 291 THR A N 1
ATOM 2341 C CA . THR A 1 291 ? 10.472 -0.571 -42.242 1.00 73.06 291 THR A CA 1
ATOM 2342 C C . THR A 1 291 ? 10.958 -0.040 -40.890 1.00 73.06 291 THR A C 1
ATOM 2344 O O . THR A 1 291 ? 11.371 1.115 -40.802 1.00 73.06 291 THR A O 1
ATOM 2347 N N . ASP A 1 292 ? 10.931 -0.851 -39.823 1.00 69.56 292 ASP A N 1
ATOM 2348 C CA . ASP A 1 292 ? 11.481 -0.455 -38.523 1.00 69.56 292 ASP A CA 1
ATOM 2349 C C . ASP A 1 292 ? 12.986 -0.152 -38.666 1.00 69.56 292 ASP A C 1
ATOM 2351 O O . ASP A 1 292 ? 13.797 -1.053 -38.914 1.00 69.56 292 ASP A O 1
ATOM 2355 N N . ARG A 1 293 ? 13.367 1.118 -38.482 1.00 67.94 293 ARG A N 1
ATOM 2356 C CA . ARG A 1 293 ? 14.761 1.567 -38.524 1.00 67.94 293 ARG A CA 1
ATOM 2357 C C . ARG A 1 293 ? 15.526 0.965 -37.345 1.00 67.94 293 ARG A C 1
ATOM 2359 O O . ARG A 1 293 ? 15.183 1.179 -36.183 1.00 67.94 293 ARG A O 1
ATOM 2366 N N . ILE A 1 294 ? 16.588 0.219 -37.635 1.00 69.19 294 ILE A N 1
ATOM 2367 C CA . ILE A 1 294 ? 17.515 -0.274 -36.612 1.00 69.19 294 ILE A CA 1
ATOM 2368 C C . ILE A 1 294 ? 18.589 0.800 -36.417 1.00 69.19 294 ILE A C 1
ATOM 2370 O O . ILE A 1 294 ? 19.367 1.073 -37.323 1.00 69.19 294 ILE A O 1
ATOM 2374 N N . LEU A 1 295 ? 18.583 1.469 -35.261 1.00 61.56 295 LEU A N 1
ATOM 2375 C CA . LEU A 1 295 ? 19.529 2.549 -34.945 1.00 61.56 295 LEU A CA 1
ATOM 2376 C C . LEU A 1 295 ? 20.979 2.021 -34.890 1.00 61.56 295 LEU A C 1
ATOM 2378 O O . LEU A 1 295 ? 21.223 0.975 -34.283 1.00 61.56 295 LEU A O 1
ATOM 2382 N N . ARG A 1 296 ? 21.948 2.751 -35.464 1.00 63.03 296 ARG A N 1
ATOM 2383 C CA . ARG A 1 296 ? 23.370 2.341 -35.565 1.00 63.03 296 ARG A CA 1
ATOM 2384 C C . ARG A 1 296 ? 24.081 2.316 -34.213 1.00 63.03 296 ARG A C 1
ATOM 2386 O O . ARG A 1 296 ? 23.691 3.012 -33.271 1.00 63.03 296 ARG A O 1
ATOM 2393 N N . VAL A 1 297 ? 25.136 1.505 -34.047 1.00 43.62 297 VAL A N 1
ATOM 2394 C CA . VAL A 1 297 ? 25.969 1.505 -32.813 1.00 43.62 297 VAL A CA 1
ATOM 2395 C C . VAL A 1 297 ? 26.594 2.888 -32.644 1.00 43.62 297 VAL A C 1
ATOM 2397 O O . VAL A 1 297 ? 27.327 3.346 -33.505 1.00 43.62 297 VAL A O 1
ATOM 2400 N N . GLY A 1 298 ? 26.229 3.588 -31.563 1.00 50.88 298 GLY A N 1
ATOM 2401 C CA . GLY A 1 298 ? 26.630 4.980 -31.312 1.00 50.88 298 GLY A CA 1
ATOM 2402 C C . GLY A 1 298 ? 25.551 6.042 -31.579 1.00 50.88 298 GLY A C 1
ATOM 2403 O O . GLY A 1 298 ? 25.621 7.111 -30.968 1.00 50.88 298 GLY A O 1
ATOM 2404 N N . GLU A 1 299 ? 24.504 5.729 -32.356 1.00 57.06 299 GLU A N 1
ATOM 2405 C CA . GLU A 1 299 ? 23.258 6.515 -32.474 1.00 57.06 299 GLU A CA 1
ATOM 2406 C C . GLU A 1 299 ? 22.328 6.255 -31.269 1.00 57.06 299 GLU A C 1
ATOM 2408 O O . GLU A 1 299 ? 21.127 6.015 -31.395 1.00 57.06 299 GLU A O 1
ATOM 2413 N N . GLY A 1 300 ? 22.860 6.335 -30.044 1.00 56.19 300 GLY A N 1
ATOM 2414 C CA . GLY A 1 300 ? 22.000 6.789 -28.946 1.00 56.19 300 GLY A CA 1
ATOM 2415 C C . GLY A 1 300 ? 21.440 8.163 -29.327 1.00 56.19 300 GLY A C 1
ATOM 2416 O O . GLY A 1 300 ? 22.011 8.806 -30.202 1.00 56.19 300 GLY A O 1
ATOM 2417 N N . VAL A 1 301 ? 20.351 8.631 -28.706 1.00 54.00 301 VAL A N 1
ATOM 2418 C CA . VAL A 1 301 ? 19.773 9.972 -28.956 1.00 54.00 301 VAL A CA 1
ATOM 2419 C C . VAL A 1 301 ? 20.775 11.078 -28.569 1.00 54.00 301 VAL A C 1
ATOM 2421 O O . VAL A 1 301 ? 20.626 11.742 -27.540 1.00 54.00 301 VAL A O 1
ATOM 2424 N N . LYS A 1 302 ? 21.836 11.211 -29.359 1.00 55.66 302 LYS A N 1
ATOM 2425 C CA . LYS A 1 302 ? 22.780 12.305 -29.449 1.00 55.66 302 LYS A CA 1
ATOM 2426 C C . LYS A 1 302 ? 22.121 13.316 -30.376 1.00 55.66 302 LYS A C 1
ATOM 2428 O O . LYS A 1 302 ? 21.431 12.952 -31.331 1.00 55.66 302 LYS A O 1
ATOM 2433 N N . ASP A 1 303 ? 22.249 14.581 -30.016 1.00 59.53 303 ASP A N 1
ATOM 2434 C CA . ASP A 1 303 ? 21.674 15.690 -30.763 1.00 59.53 303 ASP A CA 1
ATOM 2435 C C . ASP A 1 303 ? 22.181 15.619 -32.221 1.00 59.53 303 ASP A C 1
ATOM 2437 O O . ASP A 1 303 ? 23.370 15.792 -32.456 1.00 59.53 303 ASP A O 1
ATOM 2441 N N . GLY A 1 304 ? 21.309 15.283 -33.184 1.00 78.56 304 GLY A N 1
ATOM 2442 C CA . GLY A 1 304 ? 21.675 15.232 -34.610 1.00 78.56 304 GLY A CA 1
ATOM 2443 C C . GLY A 1 304 ? 20.848 14.309 -35.515 1.00 78.56 304 GLY A C 1
ATOM 2444 O O . GLY A 1 304 ? 20.932 14.443 -36.730 1.00 78.56 304 GLY A O 1
ATOM 2445 N N . VAL A 1 305 ? 20.044 13.386 -34.971 1.00 88.62 305 VAL A N 1
ATOM 2446 C CA . VAL A 1 305 ? 19.140 12.570 -35.807 1.00 88.62 305 VAL A CA 1
ATOM 2447 C C . VAL A 1 305 ? 17.838 13.324 -36.056 1.00 88.62 305 VAL A C 1
ATOM 2449 O O . VAL A 1 305 ? 17.159 13.695 -35.094 1.00 88.62 305 VAL A O 1
ATOM 2452 N N . ALA A 1 306 ? 17.480 13.504 -37.329 1.00 94.12 306 ALA A N 1
ATOM 2453 C CA . ALA A 1 306 ? 16.257 14.190 -37.707 1.00 94.12 306 ALA A CA 1
ATOM 2454 C C . ALA A 1 306 ? 14.997 13.429 -37.256 1.00 94.12 306 ALA A C 1
ATOM 2456 O O . ALA A 1 306 ? 14.919 12.199 -37.358 1.00 94.12 306 ALA A O 1
ATOM 2457 N N . ILE A 1 307 ? 14.014 14.166 -36.743 1.00 96.25 307 ILE A N 1
ATOM 2458 C CA . ILE A 1 307 ? 12.742 13.635 -36.246 1.00 96.25 307 ILE A CA 1
ATOM 2459 C C . ILE A 1 307 ? 11.567 14.398 -36.844 1.00 96.25 307 ILE A C 1
ATOM 2461 O O . ILE A 1 307 ? 11.648 15.598 -37.088 1.00 96.25 307 ILE A O 1
ATOM 2465 N N . GLU A 1 308 ? 10.462 13.698 -37.038 1.00 97.88 308 GLU A N 1
ATOM 2466 C CA . GLU A 1 308 ? 9.198 14.240 -37.517 1.00 97.88 308 GLU A CA 1
ATOM 2467 C C . GLU A 1 308 ? 8.255 14.462 -36.334 1.00 97.88 308 GLU A C 1
ATOM 2469 O O . GLU A 1 308 ? 8.037 13.565 -35.512 1.00 97.88 308 GLU A O 1
ATOM 2474 N N . GLN A 1 309 ? 7.677 15.657 -36.265 1.00 97.81 309 GLN A N 1
ATOM 2475 C CA . GLN A 1 309 ? 6.494 15.942 -35.466 1.00 97.81 309 GLN A CA 1
ATOM 2476 C C . GLN A 1 309 ? 5.273 15.611 -36.313 1.00 97.81 309 GLN A C 1
ATOM 2478 O O . GLN A 1 309 ? 5.083 16.176 -37.387 1.00 97.81 309 GLN A O 1
ATOM 2483 N N . VAL A 1 310 ? 4.447 14.692 -35.837 1.00 97.12 310 VAL A N 1
ATOM 2484 C CA . VAL A 1 310 ? 3.301 14.157 -36.570 1.00 97.12 310 VAL A CA 1
ATOM 2485 C C . VAL A 1 310 ? 2.027 14.473 -35.798 1.00 97.12 310 VAL A C 1
ATOM 2487 O O . VAL A 1 310 ? 1.960 14.317 -34.574 1.00 97.12 310 VAL A O 1
ATOM 2490 N N . ASP A 1 311 ? 1.008 14.929 -36.515 1.00 96.19 311 ASP A N 1
ATOM 2491 C CA . ASP A 1 311 ? -0.309 15.183 -35.949 1.00 96.19 311 ASP A CA 1
ATOM 2492 C C . ASP A 1 311 ? -0.978 13.858 -35.556 1.00 96.19 311 ASP A C 1
ATOM 2494 O O . ASP A 1 311 ? -1.063 12.923 -36.354 1.00 96.19 311 ASP A O 1
ATOM 2498 N N . LEU A 1 312 ? -1.452 13.766 -34.311 1.00 91.81 312 LEU A N 1
ATOM 2499 C CA . LEU A 1 312 ? -2.003 12.521 -33.763 1.00 91.81 312 LEU A CA 1
ATOM 2500 C C . LEU A 1 312 ? -3.289 12.066 -34.455 1.00 91.81 312 LEU A C 1
ATOM 2502 O O . LEU A 1 312 ? -3.556 10.868 -34.480 1.00 91.81 312 LEU A O 1
ATOM 2506 N N . ASN A 1 313 ? -4.088 13.000 -34.970 1.00 90.25 313 ASN A N 1
ATOM 2507 C CA . ASN A 1 313 ? -5.408 12.697 -35.516 1.00 90.25 313 ASN A CA 1
ATOM 2508 C C . ASN A 1 313 ? -5.326 12.363 -37.005 1.00 90.25 313 ASN A C 1
ATOM 2510 O O . ASN A 1 313 ? -5.995 11.454 -37.484 1.00 90.25 313 ASN A O 1
ATOM 2514 N N . THR A 1 314 ? -4.507 13.108 -37.741 1.00 94.56 314 THR A N 1
ATOM 2515 C CA . THR A 1 314 ? -4.396 13.002 -39.199 1.00 94.56 314 THR A CA 1
ATOM 2516 C C . THR A 1 314 ? -3.245 12.105 -39.643 1.00 94.56 314 THR A C 1
ATOM 2518 O O . THR A 1 314 ? -3.218 11.692 -40.799 1.00 94.56 314 THR A O 1
ATOM 2521 N N . GLY A 1 315 ? -2.272 11.831 -38.766 1.00 92.25 315 GLY A N 1
ATOM 2522 C CA . GLY A 1 315 ? -1.050 11.099 -39.106 1.00 92.25 315 GLY A CA 1
ATOM 2523 C C . GLY A 1 315 ? -0.123 11.850 -40.068 1.00 92.25 315 GLY A C 1
ATOM 2524 O O . GLY A 1 315 ? 0.866 11.280 -40.532 1.00 92.25 315 GLY A O 1
ATOM 2525 N N . LYS A 1 316 ? -0.426 13.116 -40.389 1.00 95.94 316 LYS A N 1
ATOM 2526 C CA . LYS A 1 316 ? 0.377 13.945 -41.292 1.00 95.94 316 LYS A CA 1
ATOM 2527 C C . LYS A 1 316 ? 1.585 14.519 -40.558 1.00 95.94 316 LYS A C 1
ATOM 2529 O O . LYS A 1 316 ? 1.488 14.930 -39.401 1.00 95.94 316 LYS A O 1
ATOM 2534 N N . VAL A 1 317 ? 2.721 14.561 -41.250 1.00 97.31 317 VAL A N 1
ATOM 2535 C CA . VAL A 1 317 ? 3.928 15.235 -40.760 1.00 97.31 317 VAL A CA 1
ATOM 2536 C C . VAL A 1 317 ? 3.658 16.739 -40.730 1.00 97.31 317 VAL A C 1
ATOM 2538 O O . VAL A 1 317 ? 3.280 17.316 -41.746 1.00 97.31 317 VAL A O 1
ATOM 2541 N N . ILE A 1 318 ? 3.823 17.349 -39.559 1.00 97.75 318 ILE A N 1
ATOM 2542 C CA . ILE A 1 318 ? 3.672 18.789 -39.333 1.00 97.75 318 ILE A CA 1
ATOM 2543 C C . ILE A 1 318 ? 4.995 19.493 -39.641 1.00 97.75 318 ILE A C 1
ATOM 2545 O O . ILE A 1 318 ? 5.034 20.421 -40.440 1.00 97.75 318 ILE A O 1
ATOM 2549 N N . GLU A 1 319 ? 6.081 19.046 -39.006 1.00 98.06 319 GLU A N 1
ATOM 2550 C CA . GLU A 1 319 ? 7.400 19.671 -39.115 1.00 98.06 319 GLU A CA 1
ATOM 2551 C C . GLU A 1 319 ? 8.502 18.617 -38.935 1.00 98.06 319 GLU A C 1
ATOM 2553 O O . GLU A 1 319 ? 8.342 17.644 -38.190 1.00 98.06 319 GLU A O 1
ATOM 2558 N N . VAL A 1 320 ? 9.628 18.805 -39.626 1.00 97.69 320 VAL A N 1
ATOM 2559 C CA . VAL A 1 320 ? 10.820 17.959 -39.502 1.00 97.69 320 VAL A CA 1
ATOM 2560 C C . VAL A 1 320 ? 11.914 18.753 -38.804 1.00 97.69 320 VAL A C 1
ATOM 2562 O O . VAL A 1 320 ? 12.315 19.820 -39.261 1.00 97.69 320 VAL A O 1
ATOM 2565 N N . PHE A 1 321 ? 12.434 18.219 -37.706 1.00 96.56 321 PHE A N 1
ATOM 2566 C CA . PHE A 1 321 ? 13.503 18.832 -36.929 1.00 96.56 321 PHE A CA 1
ATOM 2567 C C . PHE A 1 321 ? 14.805 18.084 -37.141 1.00 96.56 321 PHE A C 1
ATOM 2569 O O . PHE A 1 321 ? 14.822 16.863 -37.069 1.00 96.56 321 PHE A O 1
ATOM 2576 N N . ALA A 1 322 ? 15.921 18.805 -37.264 1.00 94.25 322 ALA A N 1
ATOM 2577 C CA . ALA A 1 322 ? 17.251 18.195 -37.357 1.00 94.25 322 ALA A CA 1
ATOM 2578 C C . ALA A 1 322 ? 17.644 17.371 -36.111 1.00 94.25 322 ALA A C 1
ATOM 2580 O O . ALA A 1 322 ? 18.548 16.545 -36.168 1.00 94.25 322 ALA A O 1
ATOM 2581 N N . SER A 1 323 ? 17.001 17.607 -34.960 1.00 94.69 323 SER A N 1
ATOM 2582 C CA . SER A 1 323 ? 17.204 16.814 -33.745 1.00 94.69 323 SER A CA 1
ATOM 2583 C C . SER A 1 323 ? 16.074 16.984 -32.732 1.00 94.69 323 SER A C 1
ATOM 2585 O O . SER A 1 323 ? 15.358 17.989 -32.730 1.00 94.69 323 SER A O 1
ATOM 2587 N N . GLY A 1 324 ? 15.988 16.057 -31.771 1.00 93.31 324 GLY A N 1
ATOM 2588 C CA . GLY A 1 324 ? 15.090 16.185 -30.616 1.00 93.31 324 GLY A CA 1
ATOM 2589 C C . GLY A 1 324 ? 15.342 17.422 -29.746 1.00 93.31 324 GLY A C 1
ATOM 2590 O O . GLY A 1 324 ? 14.425 17.899 -29.079 1.00 93.31 324 GLY A O 1
ATOM 2591 N N . ARG A 1 325 ? 16.557 17.988 -29.766 1.00 93.88 325 ARG A N 1
ATOM 2592 C CA . ARG A 1 325 ? 16.854 19.264 -29.102 1.00 93.88 325 ARG A CA 1
ATOM 2593 C C . ARG A 1 325 ? 16.212 20.441 -29.832 1.00 93.88 325 ARG A C 1
ATOM 2595 O O . ARG A 1 325 ? 15.586 21.264 -29.174 1.00 93.88 325 ARG A O 1
ATOM 2602 N N . LYS A 1 326 ? 16.302 20.486 -31.165 1.00 95.88 326 LYS A N 1
ATOM 2603 C CA . LYS A 1 326 ? 15.652 21.533 -31.972 1.00 95.88 326 LYS A CA 1
ATOM 2604 C C . LYS A 1 326 ? 14.132 21.477 -31.861 1.00 95.88 326 LYS A C 1
ATOM 2606 O O . LYS A 1 326 ? 13.501 22.513 -31.681 1.00 95.88 326 LYS A O 1
ATOM 2611 N N . ALA A 1 327 ? 13.569 20.271 -31.846 1.00 96.62 327 ALA A N 1
ATOM 2612 C CA . ALA A 1 327 ? 12.151 20.069 -31.572 1.00 96.62 327 ALA A CA 1
ATOM 2613 C C . ALA A 1 327 ? 11.740 20.622 -30.199 1.00 96.62 327 ALA A C 1
ATOM 2615 O O . ALA A 1 327 ? 10.742 21.328 -30.092 1.00 96.62 327 ALA A O 1
ATOM 2616 N N . HIS A 1 328 ? 12.520 20.354 -29.147 1.00 95.62 328 HIS A N 1
ATOM 2617 C CA . HIS A 1 328 ? 12.267 20.908 -27.814 1.00 95.62 328 HIS A CA 1
ATOM 2618 C C . HIS A 1 328 ? 12.347 22.441 -27.784 1.00 95.62 328 HIS A C 1
ATOM 2620 O O . HIS A 1 328 ? 11.449 23.075 -27.237 1.00 95.62 328 HIS A O 1
ATOM 2626 N N . GLU A 1 329 ? 13.394 23.023 -28.377 1.00 95.38 329 GLU A N 1
ATOM 2627 C CA . GLU A 1 329 ? 13.591 24.479 -28.456 1.00 95.38 329 GLU A CA 1
ATOM 2628 C C . GLU A 1 329 ? 12.407 25.168 -29.155 1.00 95.38 329 GLU A C 1
ATOM 2630 O O . GLU A 1 329 ? 11.972 26.227 -28.711 1.00 95.38 329 GLU A O 1
ATOM 2635 N N . LYS A 1 330 ? 11.850 24.554 -30.209 1.00 97.50 330 LYS A N 1
ATOM 2636 C CA . LYS A 1 330 ? 10.733 25.118 -30.978 1.00 97.50 330 LYS A CA 1
ATOM 2637 C C . LYS A 1 330 ? 9.364 24.888 -30.334 1.00 97.50 330 LYS A C 1
ATOM 2639 O O . LYS A 1 330 ? 8.543 25.798 -30.310 1.00 97.50 330 LYS A O 1
ATOM 2644 N N . THR A 1 331 ? 9.102 23.679 -29.839 1.00 96.50 331 THR A N 1
ATOM 2645 C CA . THR A 1 331 ? 7.758 23.263 -29.384 1.00 96.50 331 THR A CA 1
ATOM 2646 C C . THR A 1 331 ? 7.546 23.388 -27.876 1.00 96.50 331 THR A C 1
ATOM 2648 O O . THR A 1 331 ? 6.424 23.242 -27.396 1.00 96.50 331 THR A O 1
ATOM 2651 N N . GLY A 1 332 ? 8.613 23.579 -27.094 1.00 94.81 332 GLY A N 1
ATOM 2652 C CA . GLY A 1 332 ? 8.573 23.546 -25.629 1.00 94.81 332 GLY A CA 1
ATOM 2653 C C . GLY A 1 332 ? 8.340 22.149 -25.034 1.00 94.81 332 GLY A C 1
ATOM 2654 O O . GLY A 1 332 ? 8.413 21.973 -23.815 1.00 94.81 332 GLY A O 1
ATOM 2655 N N . VAL A 1 333 ? 8.109 21.117 -25.855 1.00 96.00 333 VAL A N 1
ATOM 2656 C CA . VAL A 1 333 ? 7.918 19.741 -25.383 1.00 96.00 333 VAL A CA 1
ATOM 2657 C C . VAL A 1 333 ? 9.237 19.220 -24.824 1.00 96.00 333 VAL A C 1
ATOM 2659 O O . VAL A 1 333 ? 10.262 19.225 -25.500 1.00 96.00 333 VAL A O 1
ATOM 2662 N N . GLY A 1 334 ? 9.245 18.782 -23.564 1.00 94.19 334 GLY A N 1
ATOM 2663 C CA . GLY A 1 334 ? 10.476 18.361 -22.891 1.00 94.19 334 GLY A CA 1
ATOM 2664 C C . GLY A 1 334 ? 11.210 17.235 -23.631 1.00 94.19 334 GLY A C 1
ATOM 2665 O O . GLY A 1 334 ? 10.608 16.216 -23.968 1.00 94.19 334 GLY A O 1
ATOM 2666 N N . ARG A 1 335 ? 12.535 17.361 -23.800 1.00 94.25 335 ARG A N 1
ATOM 2667 C CA . ARG A 1 335 ? 13.396 16.371 -24.491 1.00 94.25 335 ARG A CA 1
ATOM 2668 C C . ARG A 1 335 ? 13.196 14.925 -24.032 1.00 94.25 335 ARG A C 1
ATOM 2670 O O . ARG A 1 335 ? 13.244 14.007 -24.842 1.00 94.25 335 ARG A O 1
ATOM 2677 N N . VAL A 1 336 ? 12.979 14.713 -22.732 1.00 91.69 336 VAL A N 1
ATOM 2678 C CA . VAL A 1 336 ? 12.743 13.376 -22.158 1.00 91.69 336 VAL A CA 1
ATOM 2679 C C . VAL A 1 336 ? 11.419 12.785 -22.644 1.00 91.69 336 VAL A C 1
ATOM 2681 O O . VAL A 1 336 ? 11.330 11.578 -22.847 1.00 91.69 336 VAL A O 1
ATOM 2684 N N . VAL A 1 337 ? 10.397 13.620 -22.840 1.00 93.94 337 VAL A N 1
ATOM 2685 C CA . VAL A 1 337 ? 9.092 13.197 -23.357 1.00 93.94 337 VAL A CA 1
ATOM 2686 C C . VAL A 1 337 ? 9.224 12.807 -24.826 1.00 93.94 337 VAL A C 1
ATOM 2688 O O . VAL A 1 337 ? 8.835 11.699 -25.173 1.00 93.94 337 VAL A O 1
ATOM 2691 N N . ILE A 1 338 ? 9.859 13.652 -25.647 1.00 95.31 338 ILE A N 1
ATOM 2692 C CA . ILE A 1 338 ? 10.141 13.354 -27.062 1.00 95.31 338 ILE A CA 1
ATOM 2693 C C . ILE A 1 338 ? 10.928 12.040 -27.180 1.00 95.31 338 ILE A C 1
ATOM 2695 O O . ILE A 1 338 ? 10.513 11.131 -27.891 1.00 95.31 338 ILE A O 1
ATOM 2699 N N . ARG A 1 339 ? 12.014 11.886 -26.407 1.00 93.25 339 ARG A N 1
ATOM 2700 C CA . ARG A 1 339 ? 12.823 10.656 -26.375 1.00 93.25 339 ARG A CA 1
ATOM 2701 C C . ARG A 1 339 ? 12.000 9.422 -26.007 1.00 93.25 339 ARG A C 1
ATOM 2703 O O . ARG A 1 339 ? 12.168 8.384 -26.629 1.00 93.25 339 ARG A O 1
ATOM 2710 N N . ARG A 1 340 ? 11.122 9.512 -25.003 1.00 90.88 340 ARG A N 1
ATOM 2711 C CA . ARG A 1 340 ? 10.271 8.382 -24.596 1.00 90.88 340 ARG A CA 1
ATOM 2712 C C . ARG A 1 340 ? 9.334 7.938 -25.712 1.00 90.88 340 ARG A C 1
ATOM 2714 O O . ARG A 1 340 ? 9.170 6.737 -25.885 1.00 90.88 340 ARG A O 1
ATOM 2721 N N . VAL A 1 341 ? 8.763 8.883 -26.458 1.00 94.19 341 VAL A N 1
ATOM 2722 C CA . VAL A 1 341 ? 7.942 8.565 -27.631 1.00 94.19 341 VAL A CA 1
ATOM 2723 C C . VAL A 1 341 ? 8.814 7.905 -28.706 1.00 94.19 341 VAL A C 1
ATOM 2725 O O . VAL A 1 341 ? 8.520 6.790 -29.110 1.00 94.19 341 VAL A O 1
ATOM 2728 N N . LEU A 1 342 ? 9.963 8.480 -29.069 1.00 92.88 342 LEU A N 1
ATOM 2729 C CA . LEU A 1 342 ? 10.875 7.872 -30.054 1.00 92.88 342 LEU A CA 1
ATOM 2730 C C . LEU A 1 342 ? 11.328 6.445 -29.671 1.00 92.88 342 LEU A C 1
ATOM 2732 O O . LEU A 1 342 ? 11.421 5.567 -30.520 1.00 92.88 342 LEU A O 1
ATOM 2736 N N . GLU A 1 343 ? 11.552 6.177 -28.381 1.00 87.06 343 GLU A N 1
ATOM 2737 C CA . GLU A 1 343 ? 11.906 4.847 -27.852 1.00 87.06 343 GLU A CA 1
ATOM 2738 C C . GLU A 1 343 ? 10.699 3.895 -27.703 1.00 87.06 343 GLU A C 1
ATOM 2740 O O . GLU A 1 343 ? 10.843 2.790 -27.172 1.00 87.06 343 GLU A O 1
ATOM 2745 N N . ARG A 1 344 ? 9.495 4.322 -28.107 1.00 87.75 344 ARG A N 1
ATOM 2746 C CA . ARG A 1 344 ? 8.215 3.620 -27.911 1.00 87.75 344 ARG A CA 1
ATOM 2747 C C . ARG A 1 344 ? 7.958 3.229 -26.446 1.00 87.75 344 ARG A C 1
ATOM 2749 O O . ARG A 1 344 ? 7.423 2.161 -26.141 1.00 87.75 344 ARG A O 1
ATOM 2756 N N . ARG A 1 345 ? 8.359 4.090 -25.503 1.00 80.81 345 ARG A N 1
ATOM 2757 C CA . ARG A 1 345 ? 8.227 3.895 -24.050 1.00 80.81 345 ARG A CA 1
ATOM 2758 C C . ARG A 1 345 ? 7.108 4.755 -23.470 1.00 80.81 345 ARG A C 1
ATOM 2760 O O . ARG A 1 345 ? 7.274 5.947 -23.224 1.00 80.81 345 ARG A O 1
ATOM 2767 N N . GLY A 1 346 ? 6.001 4.108 -23.116 1.00 85.19 346 GLY A N 1
ATOM 2768 C CA . GLY A 1 346 ? 4.869 4.753 -22.451 1.00 85.19 346 GLY A CA 1
ATOM 2769 C C . GLY A 1 346 ? 3.822 5.243 -23.447 1.00 85.19 346 GLY A C 1
ATOM 2770 O O . GLY A 1 346 ? 3.403 4.480 -24.313 1.00 85.19 346 GLY A O 1
ATOM 2771 N N . LYS A 1 347 ? 3.362 6.487 -23.283 1.00 87.25 347 LYS A N 1
ATOM 2772 C CA . LYS A 1 347 ? 2.327 7.076 -24.143 1.00 87.25 347 LYS A CA 1
ATOM 2773 C C . LYS A 1 347 ? 2.858 7.344 -25.545 1.00 87.25 347 LYS A C 1
ATOM 2775 O O . LYS A 1 347 ? 4.021 7.716 -25.689 1.00 87.25 347 LYS A O 1
ATOM 2780 N N . ALA A 1 348 ? 1.990 7.213 -26.544 1.00 89.31 348 ALA A N 1
ATOM 2781 C CA . ALA A 1 348 ? 2.345 7.508 -27.930 1.00 89.31 348 ALA A CA 1
ATOM 2782 C C . ALA A 1 348 ? 2.480 9.008 -28.210 1.00 89.31 348 ALA A C 1
ATOM 2784 O O . ALA A 1 348 ? 3.082 9.392 -29.201 1.00 89.31 348 ALA A O 1
ATOM 2785 N N . ASN A 1 349 ? 1.969 9.874 -27.335 1.00 92.44 349 ASN A N 1
ATOM 2786 C CA . ASN A 1 349 ? 2.061 11.317 -27.517 1.00 92.44 349 ASN A CA 1
ATOM 2787 C C . ASN A 1 349 ? 3.017 11.996 -26.532 1.00 92.44 349 ASN A C 1
ATOM 2789 O O . ASN A 1 349 ? 3.128 11.629 -25.359 1.00 92.44 349 ASN A O 1
ATOM 2793 N N . GLY A 1 350 ? 3.671 13.046 -27.022 1.00 91.75 350 GLY A N 1
ATOM 2794 C CA . GLY A 1 350 ? 4.498 13.958 -26.252 1.00 91.75 350 GLY A CA 1
ATOM 2795 C C . GLY A 1 350 ? 4.116 15.395 -26.568 1.00 91.75 350 GLY A C 1
ATOM 2796 O O . GLY A 1 350 ? 4.363 15.861 -27.674 1.00 91.75 350 GLY A O 1
ATOM 2797 N N . GLY A 1 351 ? 3.497 16.089 -25.609 1.00 92.50 351 GLY A N 1
ATOM 2798 C CA . GLY A 1 351 ? 3.062 17.477 -25.802 1.00 92.50 351 GLY A CA 1
ATOM 2799 C C . GLY A 1 351 ? 1.955 17.659 -26.844 1.00 92.50 351 GLY A C 1
ATOM 2800 O O . GLY A 1 351 ? 1.887 18.714 -27.456 1.00 92.50 351 GLY A O 1
ATOM 2801 N N . GLY A 1 352 ? 1.116 16.638 -27.058 1.00 93.75 352 GLY A N 1
ATOM 2802 C CA . GLY A 1 352 ? 0.032 16.676 -28.049 1.00 93.75 352 GLY A CA 1
ATOM 2803 C C . GLY A 1 352 ? 0.423 16.209 -29.454 1.00 93.75 352 GLY A C 1
ATOM 2804 O O . GLY A 1 352 ? -0.430 16.190 -30.330 1.00 93.75 352 GLY A O 1
ATOM 2805 N N . PHE A 1 353 ? 1.670 15.777 -29.660 1.00 96.81 353 PHE A N 1
ATOM 2806 C CA . PHE A 1 353 ? 2.164 15.306 -30.957 1.00 96.81 353 PHE A CA 1
ATOM 2807 C C . PHE A 1 353 ? 2.691 13.875 -30.877 1.00 96.81 353 PHE A C 1
ATOM 2809 O O . PHE A 1 353 ? 3.141 13.430 -29.814 1.00 96.81 353 PHE A O 1
ATOM 2816 N N . PHE A 1 354 ? 2.655 13.172 -32.006 1.00 96.56 354 PHE A N 1
ATOM 2817 C CA . PHE A 1 354 ? 3.400 11.937 -32.215 1.00 96.56 354 PHE A CA 1
ATOM 2818 C C . PHE A 1 354 ? 4.810 12.278 -32.707 1.00 96.56 354 PHE A C 1
ATOM 2820 O O . PHE A 1 354 ? 4.986 13.200 -33.500 1.00 96.56 354 PHE A O 1
ATOM 2827 N N . TRP A 1 355 ? 5.818 11.554 -32.224 1.00 96.88 355 TRP A N 1
ATOM 2828 C CA . TRP A 1 355 ? 7.217 11.788 -32.583 1.00 96.88 355 TRP A CA 1
ATOM 2829 C C . TRP A 1 355 ? 7.810 10.502 -33.142 1.00 96.88 355 TRP A C 1
ATOM 2831 O O . TRP A 1 355 ? 7.765 9.469 -32.476 1.00 96.88 355 TRP A O 1
ATOM 2841 N N . ARG A 1 356 ? 8.398 10.574 -34.334 1.00 94.94 356 ARG A N 1
ATOM 2842 C CA . ARG A 1 356 ? 9.111 9.459 -34.975 1.00 94.94 356 ARG A CA 1
ATOM 2843 C C . ARG A 1 356 ? 10.394 9.955 -35.630 1.00 94.94 356 ARG A C 1
ATOM 2845 O O . ARG A 1 356 ? 10.553 11.159 -35.833 1.00 94.94 356 ARG A O 1
ATOM 2852 N N . TYR A 1 357 ? 11.325 9.065 -35.939 1.00 94.44 357 TYR A N 1
ATOM 2853 C CA . TYR A 1 357 ? 12.493 9.447 -36.727 1.00 94.44 357 TYR A CA 1
ATOM 2854 C C . TYR A 1 357 ? 12.079 9.735 -38.169 1.00 94.44 357 TYR A C 1
ATOM 2856 O O . TYR A 1 357 ? 11.141 9.128 -38.686 1.00 94.44 357 TYR A O 1
ATOM 2864 N N . GLN A 1 358 ? 12.777 10.668 -38.817 1.00 94.75 358 GLN A N 1
ATOM 2865 C CA . GLN A 1 358 ? 12.483 11.016 -40.205 1.00 94.75 358 GLN A CA 1
ATOM 2866 C C . GLN A 1 358 ? 12.550 9.772 -41.105 1.00 94.75 358 GLN A C 1
ATOM 2868 O O . GLN A 1 358 ? 13.516 9.006 -41.034 1.00 94.75 358 GLN A O 1
ATOM 2873 N N . GLY A 1 359 ? 11.515 9.576 -41.926 1.00 87.44 359 GLY A N 1
ATOM 2874 C CA . GLY A 1 359 ? 11.372 8.431 -42.833 1.00 87.44 359 GLY A CA 1
ATOM 2875 C C . GLY A 1 359 ? 10.729 7.178 -42.226 1.00 87.44 359 GLY A C 1
ATOM 2876 O O . GLY A 1 359 ? 10.435 6.234 -42.958 1.00 87.44 359 GLY A O 1
ATOM 2877 N N . GLU A 1 360 ? 10.465 7.137 -40.919 1.00 87.94 360 GLU A N 1
ATOM 2878 C CA . GLU A 1 360 ? 9.683 6.042 -40.342 1.00 87.94 360 GLU A CA 1
ATOM 2879 C C . GLU A 1 360 ? 8.202 6.174 -40.720 1.00 87.94 360 GLU A C 1
ATOM 2881 O O . GLU A 1 360 ? 7.624 7.252 -40.649 1.00 87.94 360 GLU A O 1
ATOM 2886 N N . THR A 1 361 ? 7.545 5.071 -41.082 1.00 87.25 361 THR A N 1
ATOM 2887 C CA . THR A 1 361 ? 6.137 5.089 -41.529 1.00 87.25 361 THR A CA 1
ATOM 2888 C C . THR A 1 361 ? 5.137 4.669 -40.458 1.00 87.25 361 THR A C 1
ATOM 2890 O O . THR A 1 361 ? 3.929 4.704 -40.686 1.00 87.25 361 THR A O 1
ATOM 2893 N N . HIS A 1 362 ? 5.610 4.276 -39.276 1.00 83.31 362 HIS A N 1
ATOM 2894 C CA . HIS A 1 362 ? 4.726 3.807 -38.220 1.00 83.31 362 HIS A CA 1
ATOM 2895 C C . HIS A 1 362 ? 3.889 4.954 -37.630 1.00 83.31 362 HIS A C 1
ATOM 2897 O O . HIS A 1 362 ? 4.345 6.097 -37.532 1.00 83.31 362 HIS A O 1
ATOM 2903 N N . GLY A 1 363 ? 2.646 4.631 -37.266 1.00 87.50 363 GLY A N 1
ATOM 2904 C CA . GLY A 1 363 ? 1.722 5.540 -36.589 1.00 87.50 363 GLY A CA 1
ATOM 2905 C C . GLY A 1 363 ? 1.797 5.442 -35.058 1.00 87.50 363 GLY A C 1
ATOM 2906 O O . GLY A 1 363 ? 2.528 4.598 -34.524 1.00 87.50 363 GLY A O 1
ATOM 2907 N N . PRO A 1 364 ? 1.030 6.280 -34.336 1.00 90.31 364 PRO A N 1
ATOM 2908 C CA . PRO A 1 364 ? 0.923 6.206 -32.882 1.00 90.31 364 PRO A CA 1
ATOM 2909 C C . PRO A 1 364 ? 0.385 4.842 -32.433 1.00 90.31 364 PRO A C 1
ATOM 2911 O O . PRO A 1 364 ? -0.569 4.316 -33.004 1.00 90.31 364 PRO A O 1
ATOM 2914 N N . TRP A 1 365 ? 0.990 4.257 -31.396 1.00 88.06 365 TRP A N 1
ATOM 2915 C CA . TRP A 1 365 ? 0.452 3.048 -30.762 1.00 88.06 365 TRP A CA 1
ATOM 2916 C C . TRP A 1 365 ? -0.692 3.404 -29.802 1.00 88.06 365 TRP A C 1
ATOM 2918 O O . TRP A 1 365 ? -0.713 4.515 -29.264 1.00 88.06 365 TRP A O 1
ATOM 2928 N N . PRO A 1 366 ? -1.644 2.483 -29.557 1.00 79.94 366 PRO A N 1
ATOM 2929 C CA . PRO A 1 366 ? -2.678 2.710 -28.557 1.00 79.94 366 PRO A CA 1
ATOM 2930 C C . PRO A 1 366 ? -2.030 3.002 -27.202 1.00 79.94 366 PRO A C 1
ATOM 2932 O O . PRO A 1 366 ? -1.078 2.323 -26.799 1.00 79.94 366 PRO A O 1
ATOM 2935 N N . ASP A 1 367 ? -2.534 4.027 -26.510 1.00 73.06 367 ASP A N 1
ATOM 2936 C CA . ASP A 1 367 ? -2.101 4.311 -25.145 1.00 73.06 367 ASP A CA 1
ATOM 2937 C C . ASP A 1 367 ? -2.286 3.032 -24.309 1.00 73.06 367 ASP A C 1
ATOM 2939 O O . ASP A 1 367 ? -3.321 2.367 -24.435 1.00 73.06 367 ASP A O 1
ATOM 2943 N N . PRO A 1 368 ? -1.299 2.652 -23.473 1.00 65.19 368 PRO A N 1
ATOM 2944 C CA . PRO A 1 368 ? -1.457 1.494 -22.608 1.00 65.19 368 PRO A CA 1
ATOM 2945 C C . PRO A 1 368 ? -2.729 1.684 -21.785 1.00 65.19 368 PRO A C 1
ATOM 2947 O O . PRO A 1 368 ? -2.907 2.752 -21.185 1.00 65.19 368 PRO A O 1
ATOM 2950 N N . GLU A 1 369 ? -3.609 0.674 -21.791 1.00 57.28 369 GLU A N 1
ATOM 2951 C CA . GLU A 1 369 ? -4.874 0.744 -21.059 1.00 57.28 369 GLU A CA 1
ATOM 2952 C C . GLU A 1 369 ? -4.613 1.263 -19.639 1.00 57.28 369 GLU A C 1
ATOM 2954 O O . GLU A 1 369 ? -3.639 0.842 -18.996 1.00 57.28 369 GLU A O 1
ATOM 2959 N N . PRO A 1 370 ? -5.435 2.200 -19.131 1.00 59.12 370 PRO A N 1
ATOM 2960 C CA . PRO A 1 370 ? -5.242 2.732 -17.797 1.00 59.12 370 PRO A CA 1
ATOM 2961 C C . PRO A 1 370 ? -5.194 1.572 -16.799 1.00 59.12 370 PRO A C 1
ATOM 2963 O O . PRO A 1 370 ? -6.166 0.850 -16.602 1.00 59.12 370 PRO A O 1
ATOM 2966 N N . VAL A 1 371 ? -4.040 1.423 -16.144 1.00 60.03 371 VAL A N 1
ATOM 2967 C CA . VAL A 1 371 ? -3.705 0.297 -15.249 1.00 60.03 371 VAL A CA 1
ATOM 2968 C C . VAL A 1 371 ? -4.660 0.192 -14.045 1.00 60.03 371 VAL A C 1
ATOM 2970 O O . VAL A 1 371 ? -4.650 -0.789 -13.312 1.00 60.03 371 VAL A O 1
ATOM 2973 N N . CYS A 1 372 ? -5.509 1.195 -13.816 1.00 60.59 372 CYS A N 1
ATOM 2974 C CA . CYS A 1 372 ? -6.446 1.235 -12.702 1.00 60.59 372 CYS A CA 1
ATOM 2975 C C . CYS A 1 372 ? -7.872 1.435 -13.237 1.00 60.59 372 CYS A C 1
ATOM 2977 O O . CYS A 1 372 ? -8.337 2.567 -13.358 1.00 60.59 372 CYS A O 1
ATOM 2979 N N . LYS A 1 373 ? -8.545 0.319 -13.553 1.00 77.69 373 LYS A N 1
ATOM 2980 C CA . LYS A 1 373 ? -9.968 0.255 -13.950 1.00 77.69 373 LYS A CA 1
ATOM 2981 C C . LYS A 1 373 ? -10.933 0.401 -12.763 1.00 77.69 373 LYS A C 1
ATOM 2983 O O . LYS A 1 373 ? -12.132 0.216 -12.915 1.00 77.69 373 LYS A O 1
ATOM 2988 N N . THR A 1 374 ? -10.421 0.676 -11.565 1.00 87.38 374 THR A N 1
ATOM 2989 C CA . THR A 1 374 ? -11.250 0.768 -10.367 1.00 87.38 374 THR A CA 1
ATOM 2990 C C . THR A 1 374 ? -12.090 2.042 -10.428 1.00 87.38 374 THR A C 1
ATOM 2992 O O . THR A 1 374 ? -11.546 3.153 -10.424 1.00 87.38 374 THR A O 1
ATOM 2995 N N . ALA A 1 375 ? -13.407 1.866 -10.513 1.00 95.12 375 ALA A N 1
ATOM 2996 C CA . ALA A 1 375 ? -14.370 2.954 -10.504 1.00 95.12 375 ALA A CA 1
ATOM 2997 C C . ALA A 1 375 ? -14.356 3.683 -9.153 1.00 95.12 375 ALA A C 1
ATOM 2999 O O . ALA A 1 375 ? -14.134 3.079 -8.098 1.00 95.12 375 ALA A O 1
ATOM 3000 N N . VAL A 1 376 ? -14.586 4.992 -9.190 1.00 96.44 376 VAL A N 1
ATOM 3001 C CA . VAL A 1 376 ? -14.592 5.855 -8.003 1.00 96.44 376 VAL A CA 1
ATOM 3002 C C . VAL A 1 376 ? -15.831 6.729 -7.989 1.00 96.44 376 VAL A C 1
ATOM 3004 O O . VAL A 1 376 ? -16.353 7.108 -9.036 1.00 96.44 376 VAL A O 1
ATOM 3007 N N . GLU A 1 377 ? -16.286 7.064 -6.795 1.00 97.38 377 GLU A N 1
ATOM 3008 C CA . GLU A 1 377 ? -17.404 7.970 -6.571 1.00 97.38 377 GLU A CA 1
ATOM 3009 C C . GLU A 1 377 ? -16.890 9.227 -5.885 1.00 97.38 377 GLU A C 1
ATOM 3011 O O . GLU A 1 377 ? -16.138 9.154 -4.912 1.00 97.38 377 GLU A O 1
ATOM 3016 N N . GLN A 1 378 ? -17.276 10.371 -6.436 1.00 96.94 378 GLN A N 1
ATOM 3017 C CA . GLN A 1 378 ? -17.083 11.690 -5.862 1.00 96.94 378 GLN A CA 1
ATOM 3018 C C . GLN A 1 378 ? -18.270 11.981 -4.957 1.00 96.94 378 GLN A C 1
ATOM 3020 O O . GLN A 1 378 ? -19.412 11.934 -5.422 1.00 96.94 378 GLN A O 1
ATOM 3025 N N . LEU A 1 379 ? -17.998 12.304 -3.699 1.00 94.31 379 LEU A N 1
ATOM 3026 C CA . LEU A 1 379 ? -19.021 12.700 -2.741 1.00 94.31 379 LEU A CA 1
ATOM 3027 C C . LEU A 1 379 ? -18.844 14.161 -2.352 1.00 94.31 379 LEU A C 1
ATOM 3029 O O . LEU A 1 379 ? -17.727 14.701 -2.349 1.00 94.31 379 LEU A O 1
ATOM 3033 N N . ASP A 1 380 ? -19.969 14.785 -2.046 1.00 90.81 380 ASP A N 1
ATOM 3034 C CA . ASP A 1 380 ? -20.017 16.106 -1.463 1.00 90.81 380 ASP A CA 1
ATOM 3035 C C . ASP A 1 380 ? -19.363 16.094 -0.079 1.00 90.81 380 ASP A C 1
ATOM 3037 O O . ASP A 1 380 ? -19.433 15.114 0.665 1.00 90.81 380 ASP A O 1
ATOM 3041 N N . PHE A 1 381 ? -18.662 17.178 0.235 1.00 78.88 381 PHE A N 1
ATOM 3042 C CA . PHE A 1 381 ? -17.890 17.266 1.467 1.00 78.88 381 PHE A CA 1
ATOM 3043 C C . PHE A 1 381 ? -18.774 17.475 2.703 1.00 78.88 381 PHE A C 1
ATOM 3045 O O . PHE A 1 381 ? -18.405 17.012 3.779 1.00 78.88 381 PHE A O 1
ATOM 3052 N N . GLU A 1 382 ? -19.893 18.190 2.567 1.00 74.56 382 GLU A N 1
ATOM 3053 C CA . GLU A 1 382 ? -20.744 18.582 3.696 1.00 74.56 382 GLU A CA 1
ATOM 3054 C C . GLU A 1 382 ? -21.842 17.554 3.952 1.00 74.56 382 GLU A C 1
ATOM 3056 O O . GLU A 1 382 ? -22.082 17.164 5.087 1.00 74.56 382 GLU A O 1
ATOM 3061 N N . THR A 1 383 ? -22.488 17.086 2.890 1.00 80.50 383 THR A N 1
ATOM 3062 C CA . THR A 1 383 ? -23.630 16.167 2.979 1.00 80.50 383 THR A CA 1
ATOM 3063 C C . THR A 1 383 ? -23.208 14.700 2.959 1.00 80.50 383 THR A C 1
ATOM 3065 O O . THR A 1 383 ? -23.934 13.837 3.443 1.00 80.50 383 THR A O 1
ATOM 3068 N N . GLY A 1 384 ? -22.031 14.395 2.400 1.00 81.94 384 GLY A N 1
ATOM 3069 C CA . GLY A 1 384 ? -21.634 13.020 2.099 1.00 81.94 384 GLY A CA 1
ATOM 3070 C C . GLY A 1 384 ? -22.413 12.402 0.933 1.00 81.94 384 GLY A C 1
ATOM 3071 O O . GLY A 1 384 ? -22.211 11.223 0.634 1.00 81.94 384 GLY A O 1
ATOM 3072 N N . ASP A 1 385 ? -23.265 13.177 0.256 1.00 87.06 385 ASP A N 1
ATOM 3073 C CA . ASP A 1 385 ? -24.062 12.703 -0.866 1.00 87.06 385 ASP A CA 1
ATOM 3074 C C . ASP A 1 385 ? -23.179 12.396 -2.073 1.00 87.06 385 ASP A C 1
ATOM 3076 O O . ASP A 1 385 ? -22.195 13.080 -2.369 1.00 87.06 385 ASP A O 1
ATOM 3080 N N . MET A 1 386 ? -23.536 11.350 -2.812 1.00 95.00 386 MET A N 1
ATOM 3081 C CA . MET A 1 386 ? -22.840 11.013 -4.047 1.00 95.00 386 MET A CA 1
ATOM 3082 C C . MET A 1 386 ? -23.145 12.067 -5.119 1.00 95.00 386 MET A C 1
ATOM 3084 O O . MET A 1 386 ? -24.275 12.185 -5.583 1.00 95.00 386 MET A O 1
ATOM 3088 N N . LEU A 1 387 ? -22.112 12.774 -5.579 1.00 95.88 387 LEU A N 1
ATOM 3089 C CA . LEU A 1 387 ? -22.224 13.770 -6.645 1.00 95.88 387 LEU A CA 1
ATOM 3090 C C . LEU A 1 387 ? -22.060 13.142 -8.028 1.00 95.88 387 LEU A C 1
ATOM 3092 O O . LEU A 1 387 ? -22.851 13.393 -8.936 1.00 95.88 387 LEU A O 1
ATOM 3096 N N . LYS A 1 388 ? -20.989 12.361 -8.222 1.00 97.62 388 LYS A N 1
ATOM 3097 C CA . LYS A 1 388 ? -20.634 11.774 -9.525 1.00 97.62 388 LYS A CA 1
ATOM 3098 C C . LYS A 1 388 ? -19.973 10.413 -9.366 1.00 97.62 388 LYS A C 1
ATOM 3100 O O . LYS A 1 388 ? -19.210 10.183 -8.434 1.00 97.62 388 LYS A O 1
ATOM 3105 N N . SER A 1 389 ? -20.205 9.532 -10.334 1.00 97.06 389 SER A N 1
ATOM 3106 C CA . SER A 1 389 ? -19.522 8.242 -10.455 1.00 97.06 389 SER A CA 1
ATOM 3107 C C . SER A 1 389 ? -18.635 8.256 -11.696 1.00 97.06 389 SER A C 1
ATOM 3109 O O . SER A 1 389 ? -19.062 8.686 -12.767 1.00 97.06 389 SER A O 1
ATOM 3111 N N . PHE A 1 390 ? -17.402 7.784 -11.560 1.00 96.88 390 PHE A N 1
ATOM 3112 C CA . PHE A 1 390 ? -16.429 7.698 -12.642 1.00 96.88 390 PHE A CA 1
ATOM 3113 C C . PHE A 1 390 ? -16.042 6.242 -12.869 1.00 96.88 390 PHE A C 1
ATOM 3115 O O . PHE A 1 390 ? -15.775 5.507 -11.916 1.00 96.88 390 PHE A O 1
ATOM 3122 N N . ALA A 1 391 ? -15.964 5.834 -14.138 1.00 94.06 391 ALA A N 1
ATOM 3123 C CA . ALA A 1 391 ? -15.585 4.474 -14.521 1.00 94.06 391 ALA A CA 1
ATOM 3124 C C . ALA A 1 391 ? -14.149 4.119 -14.100 1.00 94.06 391 ALA A C 1
ATOM 3126 O O . ALA A 1 391 ? -13.843 2.955 -13.861 1.00 94.06 391 ALA A O 1
ATOM 3127 N N . SER A 1 392 ? -13.273 5.119 -13.966 1.00 94.31 392 SER A N 1
ATOM 3128 C CA . SER A 1 392 ? -11.911 4.932 -13.485 1.00 94.31 392 SER A CA 1
ATOM 3129 C C . SER A 1 392 ? -11.386 6.145 -12.720 1.00 94.31 392 SER A C 1
ATOM 3131 O O . SER A 1 392 ? -11.832 7.284 -12.888 1.00 94.31 392 SER A O 1
ATOM 3133 N N . LEU A 1 393 ? -10.339 5.917 -11.928 1.00 93.94 393 LEU A N 1
ATOM 3134 C CA . LEU A 1 393 ? -9.602 6.978 -11.240 1.00 93.94 393 LEU A CA 1
ATOM 3135 C C . LEU A 1 393 ? -8.932 7.965 -12.219 1.00 93.94 393 LEU A C 1
ATOM 3137 O O . LEU A 1 393 ? -8.693 9.123 -11.875 1.00 93.94 393 LEU A O 1
ATOM 3141 N N . ALA A 1 394 ? -8.620 7.524 -13.443 1.00 90.56 394 ALA A N 1
ATOM 3142 C CA . ALA A 1 394 ? -8.074 8.388 -14.487 1.00 90.56 394 ALA A CA 1
ATOM 3143 C C . ALA A 1 394 ? -9.131 9.360 -15.037 1.00 90.56 394 ALA A C 1
ATOM 3145 O O . ALA A 1 394 ? -8.811 10.530 -15.263 1.00 90.56 394 ALA A O 1
ATOM 3146 N N . ASP A 1 395 ? -10.374 8.903 -15.198 1.00 93.88 395 ASP A N 1
ATOM 3147 C CA . ASP A 1 395 ? -11.490 9.734 -15.668 1.00 93.88 395 ASP A CA 1
ATOM 3148 C C . ASP A 1 395 ? -11.862 10.783 -14.627 1.00 93.88 395 ASP A C 1
ATOM 3150 O O . ASP A 1 395 ? -11.970 11.964 -14.956 1.00 93.88 395 ASP A O 1
ATOM 3154 N N . ALA A 1 396 ? -11.921 10.378 -13.355 1.00 95.88 396 ALA A N 1
ATOM 3155 C CA . ALA A 1 396 ? -12.093 11.290 -12.231 1.00 95.88 396 ALA A CA 1
ATOM 3156 C C . ALA A 1 396 ? -11.032 12.402 -12.231 1.00 95.88 396 ALA A C 1
ATOM 3158 O O . ALA A 1 396 ? -11.355 13.585 -12.187 1.00 95.88 396 ALA A O 1
ATOM 3159 N N . LYS A 1 397 ? -9.746 12.051 -12.365 1.00 94.88 397 LYS A N 1
ATOM 3160 C CA . LYS A 1 397 ? -8.664 13.049 -12.432 1.00 94.88 397 LYS A CA 1
ATOM 3161 C C . LYS A 1 397 ? -8.814 14.004 -13.606 1.00 94.88 397 LYS A C 1
ATOM 3163 O O . LYS A 1 397 ? -8.566 15.194 -13.435 1.00 94.88 397 LYS A O 1
ATOM 3168 N N . ARG A 1 398 ? -9.183 13.492 -14.783 1.00 92.12 398 ARG A N 1
ATOM 3169 C CA . ARG A 1 398 ? -9.366 14.302 -15.992 1.00 92.12 398 ARG A CA 1
ATOM 3170 C C . ARG A 1 398 ? -10.508 15.296 -15.810 1.00 92.12 398 ARG A C 1
ATOM 3172 O O . ARG A 1 398 ? -10.308 16.476 -16.072 1.00 92.12 398 ARG A O 1
ATOM 3179 N N . ALA A 1 399 ? -11.644 14.836 -15.289 1.00 95.38 399 ALA A N 1
ATOM 3180 C CA . ALA A 1 399 ? -12.799 15.678 -14.986 1.00 95.38 399 ALA A CA 1
ATOM 3181 C C . ALA A 1 399 ? -12.476 16.767 -13.952 1.00 95.38 399 ALA A C 1
ATOM 3183 O O . ALA A 1 399 ? -12.975 17.882 -14.050 1.00 95.38 399 ALA A O 1
ATOM 3184 N N . MET A 1 400 ? -11.592 16.464 -12.999 1.00 94.69 400 MET A N 1
ATOM 3185 C CA . MET A 1 400 ? -11.152 17.399 -11.961 1.00 94.69 400 MET A CA 1
ATOM 3186 C C . MET A 1 400 ? -9.960 18.282 -12.369 1.00 94.69 400 MET A C 1
ATOM 3188 O O . MET A 1 400 ? -9.428 19.008 -11.527 1.00 94.69 400 MET A O 1
ATOM 3192 N N . GLY A 1 401 ? -9.470 18.193 -13.613 1.00 92.12 401 GLY A N 1
ATOM 3193 C CA . GLY A 1 401 ? -8.281 18.931 -14.061 1.00 92.12 401 GLY A CA 1
ATOM 3194 C C . GLY A 1 401 ? -7.002 18.578 -13.283 1.00 92.12 401 GLY A C 1
ATOM 3195 O O . GLY A 1 401 ? -6.070 19.377 -13.188 1.00 92.12 401 GLY A O 1
ATOM 3196 N N . MET A 1 402 ? -6.944 17.390 -12.677 1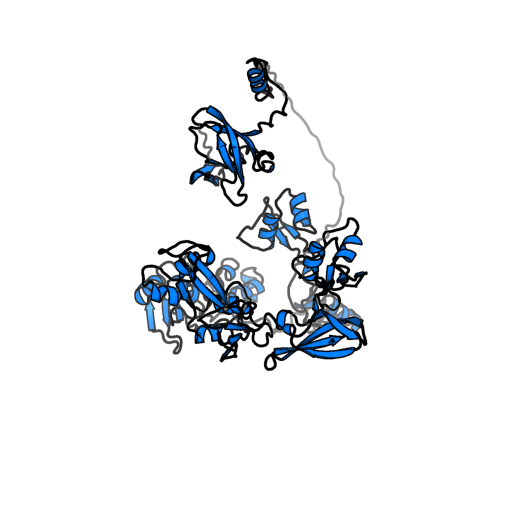.00 92.19 402 MET A N 1
ATOM 3197 C CA . MET A 1 402 ? -5.823 16.951 -11.849 1.00 92.19 402 MET A CA 1
ATOM 3198 C C . MET A 1 402 ? -4.719 16.312 -12.690 1.00 92.19 402 MET A C 1
ATOM 3200 O O . MET A 1 402 ? -4.965 15.637 -13.689 1.00 92.19 402 MET A O 1
ATOM 3204 N N . LYS A 1 403 ? -3.467 16.434 -12.226 1.00 86.38 403 LYS A N 1
ATOM 3205 C CA . LYS A 1 403 ? -2.329 15.754 -12.863 1.00 86.38 403 LYS A CA 1
ATOM 3206 C C . LYS A 1 403 ? -2.588 14.234 -12.925 1.00 86.38 403 LYS A C 1
ATOM 3208 O O . LYS A 1 403 ? -2.884 13.649 -11.874 1.00 86.38 403 LYS A O 1
ATOM 3213 N N . PRO A 1 404 ? -2.385 13.568 -14.081 1.00 79.81 404 PRO A N 1
ATOM 3214 C CA . PRO A 1 404 ? -2.654 12.133 -14.249 1.00 79.81 404 PRO A CA 1
ATOM 3215 C C . PRO A 1 404 ? -1.959 11.251 -13.199 1.00 79.81 404 PRO A C 1
ATOM 3217 O O . PRO A 1 404 ? -2.543 10.300 -12.678 1.00 79.81 404 PRO A O 1
ATOM 3220 N N . ASN A 1 405 ? -0.739 11.631 -12.811 1.00 80.75 405 ASN A N 1
ATOM 3221 C CA . ASN A 1 405 ? 0.090 10.883 -11.862 1.00 80.75 405 ASN A CA 1
ATOM 3222 C C . AS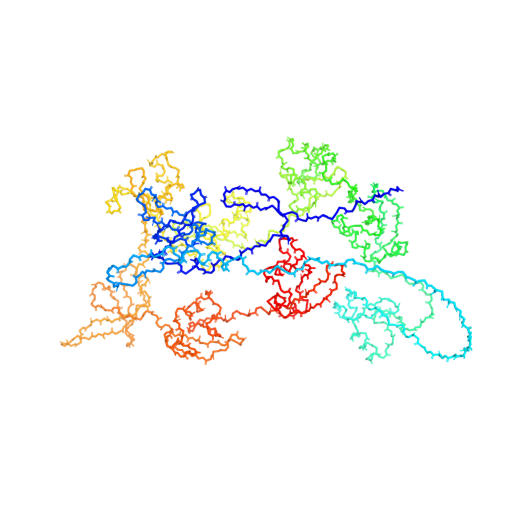N A 1 405 ? -0.118 11.287 -10.391 1.00 80.75 405 ASN A C 1
ATOM 3224 O O . ASN A 1 405 ? 0.611 10.812 -9.527 1.00 80.75 405 ASN A O 1
ATOM 3228 N N . SER A 1 406 ? -1.076 12.165 -10.075 1.00 89.62 406 SER A N 1
ATOM 3229 C CA . SER A 1 406 ? -1.335 12.542 -8.680 1.00 89.62 406 SER A CA 1
ATOM 3230 C C . SER A 1 406 ? -1.913 11.363 -7.885 1.00 89.62 406 SER A C 1
ATOM 3232 O O . SER A 1 406 ? -2.805 10.663 -8.359 1.00 89.62 406 SER A O 1
ATOM 3234 N N . GLY A 1 407 ? -1.414 11.119 -6.673 1.00 91.62 407 GLY A N 1
ATOM 3235 C CA . GLY A 1 407 ? -1.964 10.097 -5.770 1.00 91.62 407 GLY A CA 1
ATOM 3236 C C . GLY A 1 407 ? -3.274 10.512 -5.097 1.00 91.62 407 GLY A C 1
ATOM 3237 O O . GLY A 1 407 ? -3.969 9.669 -4.564 1.00 91.62 407 GLY A O 1
ATOM 3238 N N . HIS A 1 408 ? -3.663 11.789 -5.183 1.00 94.50 408 HIS A N 1
ATOM 3239 C CA . HIS A 1 408 ? -4.604 12.406 -4.243 1.00 94.50 408 HIS A CA 1
ATOM 3240 C C . HIS A 1 408 ? -5.961 11.699 -4.119 1.00 94.50 408 HIS A C 1
ATOM 3242 O O . HIS A 1 408 ? -6.380 11.434 -3.004 1.00 94.50 408 HIS A O 1
ATOM 3248 N N . ILE A 1 409 ? -6.640 11.396 -5.234 1.00 95.00 409 ILE A N 1
ATOM 3249 C CA . ILE A 1 409 ? -7.944 10.705 -5.197 1.00 95.00 409 ILE A CA 1
ATOM 3250 C C . ILE A 1 409 ? -7.788 9.306 -4.590 1.00 95.00 409 ILE A C 1
ATOM 3252 O O . ILE A 1 409 ? -8.575 8.919 -3.737 1.00 95.00 409 ILE A O 1
ATOM 3256 N N . ARG A 1 410 ? -6.730 8.578 -4.975 1.00 94.00 410 ARG A N 1
ATOM 3257 C CA . ARG A 1 410 ? -6.422 7.252 -4.423 1.00 94.00 410 ARG A CA 1
ATOM 3258 C C . ARG A 1 410 ? -6.137 7.338 -2.926 1.00 94.00 410 ARG A C 1
ATOM 3260 O O . ARG A 1 410 ? -6.687 6.556 -2.171 1.00 94.00 410 ARG A O 1
ATOM 3267 N N . ASP A 1 411 ? -5.323 8.302 -2.506 1.00 91.19 411 ASP A N 1
ATOM 3268 C CA . ASP A 1 411 ? -4.973 8.495 -1.100 1.00 91.19 411 ASP A CA 1
ATOM 3269 C C . ASP A 1 411 ? -6.213 8.787 -0.244 1.00 91.19 411 ASP A C 1
ATOM 3271 O O . ASP A 1 411 ? -6.267 8.359 0.904 1.00 91.19 411 ASP A O 1
ATOM 3275 N N . VAL A 1 412 ? -7.212 9.485 -0.796 1.00 92.50 412 VAL A N 1
ATOM 3276 C CA . VAL A 1 412 ? -8.504 9.710 -0.131 1.00 92.50 412 VAL A CA 1
ATOM 3277 C C . VAL A 1 412 ? -9.316 8.416 -0.064 1.00 92.50 412 VAL A C 1
ATOM 3279 O O . VAL A 1 412 ? -9.738 8.042 1.028 1.00 92.50 412 VAL A O 1
ATOM 3282 N N . CYS A 1 413 ? -9.472 7.697 -1.184 1.00 91.44 413 CYS A N 1
ATOM 3283 C CA . CYS A 1 413 ? -10.199 6.421 -1.212 1.00 91.44 413 CYS A CA 1
ATOM 3284 C C . CYS A 1 413 ? -9.581 5.365 -0.277 1.00 91.44 413 CYS A C 1
ATOM 3286 O O . CYS A 1 413 ? -10.306 4.608 0.359 1.00 91.44 413 CYS A O 1
ATOM 3288 N N . ASP A 1 414 ? -8.249 5.318 -0.188 1.00 86.19 414 ASP A N 1
ATOM 3289 C CA . ASP A 1 414 ? -7.497 4.358 0.631 1.00 86.19 414 ASP A CA 1
ATOM 3290 C C . ASP A 1 414 ? -7.318 4.826 2.088 1.00 86.19 414 ASP A C 1
ATOM 3292 O O . ASP A 1 414 ? -6.799 4.084 2.922 1.00 86.19 414 ASP A O 1
ATOM 3296 N N . GLY A 1 415 ? -7.701 6.067 2.412 1.00 82.25 415 GLY A N 1
ATOM 3297 C CA . GLY A 1 415 ? -7.501 6.658 3.738 1.00 82.25 415 GLY A CA 1
ATOM 3298 C C . GLY A 1 415 ? -6.034 6.951 4.090 1.00 82.25 415 GLY A C 1
ATOM 3299 O O . GLY A 1 415 ? -5.692 7.086 5.267 1.00 82.25 415 GLY A O 1
ATOM 3300 N N . ASN A 1 416 ? -5.153 7.085 3.098 1.00 81.62 416 ASN A N 1
ATOM 3301 C CA . ASN A 1 416 ? -3.723 7.361 3.260 1.00 81.62 416 ASN A CA 1
ATOM 3302 C C . ASN A 1 416 ? -3.450 8.852 3.532 1.00 81.62 416 ASN A C 1
ATOM 3304 O O . ASN A 1 416 ? -2.803 9.555 2.755 1.00 81.62 416 ASN A O 1
ATOM 3308 N N . GLY A 1 417 ? -3.946 9.356 4.665 1.00 74.44 417 GLY A N 1
ATOM 3309 C CA . GLY A 1 417 ? -3.560 10.661 5.215 1.00 74.44 417 GLY A CA 1
ATOM 3310 C C . GLY A 1 417 ? -4.111 11.893 4.487 1.00 74.44 417 GLY A C 1
ATOM 3311 O O . GLY A 1 417 ? -3.775 13.016 4.872 1.00 74.44 417 GLY A O 1
ATOM 3312 N N . ARG A 1 418 ? -4.969 11.723 3.472 1.00 84.31 418 ARG A N 1
ATOM 3313 C CA . ARG A 1 418 ? -5.720 12.815 2.840 1.00 84.31 418 ARG A CA 1
ATOM 3314 C C . ARG A 1 418 ? -7.210 12.671 3.094 1.00 84.31 418 ARG A C 1
ATOM 3316 O O . ARG A 1 418 ? -7.778 11.606 2.907 1.00 84.31 418 ARG A O 1
ATOM 3323 N N . ALA A 1 419 ? -7.808 13.789 3.486 1.00 82.75 419 ALA A N 1
ATOM 3324 C CA . ALA A 1 419 ? -9.243 13.932 3.666 1.00 82.75 419 ALA A CA 1
ATOM 3325 C C . ALA A 1 419 ? -9.950 14.148 2.320 1.00 82.75 419 ALA A C 1
ATOM 3327 O O . ALA A 1 419 ? -10.847 13.410 1.943 1.00 82.75 419 ALA A O 1
ATOM 3328 N N . THR A 1 420 ? -9.482 15.126 1.541 1.00 91.81 420 THR A N 1
ATOM 3329 C CA . THR A 1 420 ? -10.111 15.520 0.276 1.00 91.81 420 THR A CA 1
ATOM 3330 C C . THR A 1 420 ? -9.123 15.546 -0.883 1.00 91.81 420 THR A C 1
ATOM 3332 O O . THR A 1 420 ? -7.904 15.693 -0.718 1.00 91.81 420 THR A O 1
ATOM 3335 N N . ALA A 1 421 ? -9.666 15.448 -2.094 1.00 93.69 421 ALA A N 1
ATOM 3336 C CA . ALA A 1 421 ? -8.953 15.703 -3.335 1.00 93.69 421 ALA A CA 1
ATOM 3337 C C . ALA A 1 421 ? -9.817 16.607 -4.221 1.00 93.69 421 ALA A C 1
ATOM 3339 O O . ALA A 1 421 ? -10.965 16.289 -4.517 1.00 93.69 421 ALA A O 1
ATOM 3340 N N . GLY A 1 422 ? -9.278 17.771 -4.597 1.00 92.12 422 GLY A N 1
ATOM 3341 C CA . GLY A 1 422 ? -10.036 18.770 -5.358 1.00 92.12 422 GLY A CA 1
ATOM 3342 C C . GLY A 1 422 ? -11.225 19.368 -4.595 1.00 92.12 422 GLY A C 1
ATOM 3343 O O . GLY A 1 422 ? -12.172 19.782 -5.241 1.00 92.12 422 GLY A O 1
ATOM 3344 N N . SER A 1 423 ? -11.171 19.396 -3.257 1.00 89.62 423 SER A N 1
ATOM 3345 C CA . SER A 1 423 ? -12.266 19.812 -2.355 1.00 89.62 423 SER A CA 1
ATOM 3346 C C . SER A 1 423 ? -13.440 18.832 -2.225 1.00 89.62 423 SER A C 1
ATOM 3348 O O . SER A 1 423 ? -14.421 19.173 -1.582 1.00 89.62 423 SER A O 1
ATOM 3350 N N . PHE A 1 424 ? -13.321 17.610 -2.753 1.00 93.88 424 PHE A N 1
ATOM 3351 C CA . PHE A 1 424 ? -14.351 16.570 -2.644 1.00 93.88 424 PHE A CA 1
ATOM 3352 C C . PHE A 1 424 ? -13.853 15.338 -1.893 1.00 93.88 424 PHE A C 1
ATOM 3354 O O . PHE A 1 424 ? -12.635 15.107 -1.797 1.00 93.88 424 PHE A O 1
ATOM 3361 N N . PHE A 1 425 ? -14.801 14.529 -1.420 1.00 92.19 425 PHE A N 1
ATOM 3362 C CA . PHE A 1 425 ? -14.542 13.164 -0.984 1.00 92.19 425 PHE A CA 1
ATOM 3363 C C . PHE A 1 425 ? -14.562 12.187 -2.134 1.00 92.19 425 PHE A C 1
ATOM 3365 O O . PHE A 1 425 ? -15.173 12.414 -3.175 1.00 92.19 425 PHE A O 1
ATOM 3372 N N . TRP A 1 426 ? -13.831 11.100 -1.920 1.00 94.69 426 TRP A N 1
ATOM 3373 C CA . TRP A 1 426 ? -13.667 10.047 -2.896 1.00 94.69 426 TRP A CA 1
ATOM 3374 C C . TRP A 1 426 ? -13.725 8.705 -2.190 1.00 94.69 426 TRP A C 1
ATOM 3376 O O . TRP A 1 426 ? -13.063 8.510 -1.170 1.00 94.69 426 TRP A O 1
ATOM 3386 N N . ARG A 1 427 ? -14.496 7.776 -2.746 1.00 94.31 427 ARG A N 1
ATOM 3387 C CA . ARG A 1 427 ? -14.478 6.369 -2.341 1.00 94.31 427 ARG A CA 1
ATOM 3388 C C . ARG A 1 427 ? -14.394 5.467 -3.559 1.00 94.31 427 ARG A C 1
ATOM 3390 O O . ARG A 1 427 ? -14.695 5.877 -4.683 1.00 94.31 427 ARG A O 1
ATOM 3397 N N . TRP A 1 428 ? -13.995 4.223 -3.333 1.00 95.12 428 TRP A N 1
ATOM 3398 C CA . TRP A 1 428 ? -14.113 3.184 -4.350 1.00 95.12 428 TRP A CA 1
ATOM 3399 C C . TRP A 1 428 ? -15.594 2.873 -4.589 1.00 95.12 428 TRP A C 1
ATOM 3401 O O . TRP A 1 428 ? -16.356 2.729 -3.637 1.00 95.12 428 TRP A O 1
ATOM 3411 N N . LYS A 1 429 ? -16.018 2.792 -5.852 1.00 94.56 429 LYS A N 1
ATOM 3412 C CA . LYS A 1 429 ? -17.411 2.475 -6.192 1.00 94.56 429 LYS A CA 1
ATOM 3413 C C . LYS A 1 429 ? -17.810 1.124 -5.587 1.00 94.56 429 LYS A C 1
ATOM 3415 O O . LYS A 1 429 ? -17.088 0.147 -5.770 1.00 94.56 429 LYS A O 1
ATOM 3420 N N . GLY A 1 430 ? -18.942 1.081 -4.883 1.00 87.12 430 GLY A N 1
ATOM 3421 C CA . GLY A 1 430 ? -19.420 -0.115 -4.172 1.00 87.12 430 GLY A CA 1
ATOM 3422 C C . GLY A 1 430 ? -18.717 -0.402 -2.840 1.00 87.12 430 GLY A C 1
ATOM 3423 O O . GLY A 1 430 ? -18.977 -1.428 -2.225 1.00 87.12 430 GLY A O 1
ATOM 3424 N N . SER A 1 431 ? -17.820 0.477 -2.385 1.00 86.94 431 SER A N 1
ATOM 3425 C CA . SER A 1 431 ? -17.285 0.416 -1.028 1.00 86.94 431 SER A CA 1
ATOM 3426 C C . SER A 1 431 ? -18.260 1.073 -0.056 1.00 86.94 431 SER A C 1
ATOM 3428 O O . SER A 1 431 ? -18.453 2.289 -0.107 1.00 86.94 431 SER A O 1
ATOM 3430 N N . ASP A 1 432 ? -18.780 0.293 0.892 1.00 69.38 432 ASP A N 1
ATOM 3431 C CA . ASP A 1 432 ? -19.547 0.808 2.038 1.00 69.38 432 ASP A CA 1
ATOM 3432 C C . ASP A 1 432 ? -18.666 1.578 3.028 1.00 69.38 432 ASP A C 1
ATOM 3434 O O . ASP A 1 432 ? -19.165 2.307 3.886 1.00 69.38 432 ASP A O 1
ATOM 3438 N N . ALA A 1 433 ? -17.338 1.448 2.911 1.00 59.78 433 ALA A N 1
ATOM 3439 C CA . ALA A 1 433 ? -16.419 2.257 3.688 1.00 59.78 433 ALA A CA 1
ATOM 3440 C C . ALA A 1 433 ? -16.550 3.718 3.246 1.00 59.78 433 ALA A C 1
ATOM 3442 O O . ALA A 1 433 ? -15.982 4.139 2.232 1.00 59.78 433 ALA A O 1
ATOM 3443 N N . GLN A 1 434 ? -17.285 4.502 4.035 1.00 58.75 434 GLN A N 1
ATOM 3444 C CA . GLN A 1 434 ? -17.056 5.934 4.080 1.00 58.75 434 GLN A CA 1
ATOM 3445 C C . GLN A 1 434 ? -15.573 6.141 4.416 1.00 58.75 434 GLN A C 1
ATOM 3447 O O . GLN A 1 434 ? -15.044 5.433 5.284 1.00 58.75 434 GLN A O 1
ATOM 3452 N N . PRO A 1 435 ? -14.859 7.055 3.736 1.00 55.72 435 PRO A N 1
ATOM 3453 C CA . PRO A 1 435 ? -13.470 7.331 4.070 1.00 55.72 435 PRO A CA 1
ATOM 3454 C C . PRO A 1 435 ? -13.387 7.575 5.579 1.00 55.72 435 PRO A C 1
ATOM 3456 O O . PRO A 1 435 ? -14.173 8.370 6.086 1.00 55.72 435 PRO A O 1
ATOM 3459 N N . ASN A 1 436 ? -12.458 6.928 6.296 1.00 47.12 436 ASN A N 1
ATOM 3460 C CA . ASN A 1 436 ? -12.326 6.955 7.773 1.00 47.12 436 ASN A CA 1
ATOM 3461 C C . ASN A 1 436 ? -12.351 8.355 8.425 1.00 47.12 436 ASN A C 1
ATOM 3463 O O . ASN A 1 436 ? -12.367 8.484 9.646 1.00 47.12 436 ASN A O 1
ATOM 3467 N N . HIS A 1 437 ? -12.300 9.410 7.622 1.00 52.12 437 HIS A N 1
ATOM 3468 C CA . HIS A 1 437 ? -12.324 10.786 8.053 1.00 52.12 437 HIS A CA 1
ATOM 3469 C C . HIS A 1 437 ? -13.665 11.524 7.806 1.00 52.12 437 HIS A C 1
ATOM 3471 O O . HIS A 1 437 ? -13.771 12.658 8.257 1.00 52.12 437 HIS A O 1
ATOM 3477 N N . MET A 1 438 ? -14.690 10.908 7.189 1.00 47.78 438 MET A N 1
ATOM 3478 C CA . MET A 1 438 ? -16.079 11.404 7.293 1.00 47.78 438 MET A CA 1
ATOM 3479 C C . MET A 1 438 ? -16.537 11.371 8.758 1.00 47.78 438 MET A C 1
ATOM 3481 O O . MET A 1 438 ? -17.082 12.336 9.269 1.00 47.78 438 MET A O 1
ATOM 3485 N N . MET A 1 439 ? -16.137 10.332 9.496 1.00 46.41 439 MET A N 1
ATOM 3486 C CA . MET A 1 439 ? -16.265 10.253 10.962 1.00 46.41 439 MET A CA 1
ATOM 3487 C C . MET A 1 439 ? -15.199 11.096 11.704 1.00 46.41 439 MET A C 1
ATOM 3489 O O . MET A 1 439 ? -15.048 11.029 12.924 1.00 46.41 439 MET A O 1
ATOM 3493 N N . GLY A 1 440 ? -14.395 11.863 10.962 1.00 43.94 440 GLY A N 1
ATOM 3494 C CA . GLY A 1 440 ? -13.133 12.460 11.379 1.00 43.94 440 GLY A CA 1
ATOM 3495 C C . GLY A 1 440 ? -13.144 13.982 11.387 1.00 43.94 440 GLY A C 1
ATOM 3496 O O . GLY A 1 440 ? -12.239 14.597 10.837 1.00 43.94 440 GLY A O 1
ATOM 3497 N N . VAL A 1 441 ? -14.084 14.558 12.133 1.00 48.34 441 VAL A N 1
ATOM 3498 C CA . VAL A 1 441 ? -13.943 15.837 12.841 1.00 48.34 441 VAL A CA 1
ATOM 3499 C C . VAL A 1 441 ? -13.722 17.078 11.971 1.00 48.34 441 VAL A C 1
ATOM 3501 O O . VAL A 1 441 ? -12.600 17.402 11.572 1.00 48.34 441 VAL A O 1
ATOM 3504 N N . HIS A 1 442 ? -14.773 17.885 11.838 1.00 52.78 442 HIS A N 1
ATOM 3505 C CA . HIS A 1 442 ? -14.636 19.280 11.440 1.00 52.78 442 HIS A CA 1
ATOM 3506 C C . HIS A 1 442 ? -13.660 19.973 12.403 1.00 52.78 442 HIS A C 1
ATOM 3508 O O . HIS A 1 442 ? -13.855 20.004 13.618 1.00 52.78 442 HIS A O 1
ATOM 3514 N N . LYS A 1 443 ? -12.552 20.503 11.887 1.00 64.56 443 LYS A N 1
ATOM 3515 C CA . LYS A 1 443 ? -11.575 21.244 12.691 1.00 64.56 443 LYS A CA 1
ATOM 3516 C C . LYS A 1 443 ? -11.717 22.722 12.385 1.00 64.56 443 LYS A C 1
ATOM 3518 O O . LYS A 1 443 ? -11.163 23.185 11.394 1.00 64.56 443 LYS A O 1
ATOM 3523 N N . VAL A 1 444 ? -12.402 23.464 13.249 1.00 76.31 444 VAL A N 1
ATOM 3524 C CA . VAL A 1 444 ? -12.364 24.929 13.174 1.00 76.31 444 VAL A CA 1
ATOM 3525 C C . VAL A 1 444 ? -11.094 25.434 13.830 1.00 76.31 444 VAL A C 1
ATOM 3527 O O . VAL A 1 444 ? -10.636 24.901 14.845 1.00 76.31 444 VAL A O 1
ATOM 3530 N N . ILE A 1 445 ? -10.491 26.452 13.236 1.00 83.62 445 ILE A N 1
ATOM 3531 C CA . ILE A 1 445 ? -9.321 27.112 13.799 1.00 83.62 445 ILE A CA 1
ATOM 3532 C C . ILE A 1 445 ? -9.817 28.191 14.745 1.00 83.62 445 ILE A C 1
ATOM 3534 O O . ILE A 1 445 ? -10.529 29.102 14.339 1.00 83.62 445 ILE A O 1
ATOM 3538 N N . GLN A 1 446 ? -9.426 28.092 16.007 1.00 89.25 446 GLN A N 1
ATOM 3539 C CA . GLN A 1 446 ? -9.678 29.110 17.012 1.00 89.25 446 GLN A CA 1
ATOM 3540 C C . GLN A 1 446 ? -8.415 29.921 17.259 1.00 89.25 446 GLN A C 1
ATOM 3542 O O . GLN A 1 446 ? -7.333 29.350 17.419 1.00 89.25 446 GLN A O 1
ATOM 3547 N N . ILE A 1 447 ? -8.585 31.231 17.388 1.00 92.31 447 ILE A N 1
ATOM 3548 C CA . ILE A 1 447 ? -7.593 32.126 17.982 1.00 92.31 447 ILE A CA 1
ATOM 3549 C C . ILE A 1 447 ? -8.057 32.527 19.387 1.00 92.31 447 ILE A C 1
ATOM 3551 O O . ILE A 1 447 ? -9.236 32.806 19.599 1.00 92.31 447 ILE A O 1
ATOM 3555 N N . ARG A 1 448 ? -7.152 32.525 20.369 1.00 92.19 448 ARG A N 1
ATOM 3556 C CA . ARG A 1 448 ? -7.444 32.839 21.782 1.00 92.19 448 ARG A CA 1
ATOM 3557 C C . ARG A 1 448 ? -6.492 33.901 22.333 1.00 92.19 448 ARG A C 1
ATOM 3559 O O . ARG A 1 448 ? -5.333 33.943 21.919 1.00 92.19 448 ARG A O 1
ATOM 3566 N N . LYS A 1 449 ? -6.946 34.699 23.314 1.00 88.19 449 LYS A N 1
ATOM 3567 C CA . LYS A 1 449 ? -6.116 35.716 24.013 1.00 88.19 449 LYS A CA 1
ATOM 3568 C C . LYS A 1 449 ? -5.015 35.118 24.910 1.00 88.19 449 LYS A C 1
ATOM 3570 O O . LYS A 1 449 ? -4.123 35.828 25.347 1.00 88.19 449 LYS A O 1
ATOM 3575 N N . GLY A 1 450 ? -5.067 33.815 25.183 1.00 83.81 450 GLY A N 1
ATOM 3576 C CA . GLY A 1 450 ? -4.124 33.077 26.029 1.00 83.81 450 GLY A CA 1
ATOM 3577 C C . GLY A 1 450 ? -4.260 31.570 25.791 1.00 83.81 450 GLY A C 1
ATOM 3578 O O . GLY A 1 450 ? -5.227 31.142 25.157 1.00 83.81 450 GLY A O 1
ATOM 3579 N N . LYS A 1 451 ? -3.339 30.739 26.309 1.00 81.88 451 LYS A N 1
ATOM 3580 C CA . LYS A 1 451 ? -3.393 29.265 26.134 1.00 81.88 451 LYS A CA 1
ATOM 3581 C C . LYS A 1 451 ? -4.735 28.659 26.569 1.00 81.88 451 LYS A C 1
ATOM 3583 O O . LYS A 1 451 ? -5.232 27.740 25.919 1.00 81.88 451 LYS A O 1
ATOM 3588 N N . CYS A 1 452 ? -5.320 29.214 27.629 1.00 82.44 452 CYS A N 1
ATOM 3589 C CA . CYS A 1 452 ? -6.634 28.851 28.166 1.00 82.44 452 CYS A CA 1
ATOM 3590 C C . CYS A 1 452 ? -7.654 29.999 28.070 1.00 82.44 452 CYS A C 1
ATOM 3592 O O . CYS A 1 452 ? -8.719 29.910 28.667 1.00 82.44 452 CYS A O 1
ATOM 3594 N N . GLY A 1 453 ? -7.332 31.072 27.340 1.00 82.62 453 GLY A N 1
ATOM 3595 C CA . GLY A 1 453 ? -8.182 32.257 27.247 1.00 82.62 453 GLY A CA 1
ATOM 3596 C C . GLY A 1 453 ? -9.431 32.039 26.394 1.00 82.62 453 GLY A C 1
ATOM 3597 O O . GLY A 1 453 ? -9.569 31.020 25.698 1.00 82.62 453 GLY A O 1
ATOM 3598 N N . GLU A 1 454 ? -10.312 33.035 26.431 1.00 87.94 454 GLU A N 1
ATOM 3599 C CA . GLU A 1 454 ? -11.510 33.102 25.600 1.00 87.94 454 GLU A CA 1
ATOM 3600 C C . GLU A 1 454 ? -11.171 33.039 24.110 1.00 87.94 454 GLU A C 1
ATOM 3602 O O . GLU A 1 454 ? -10.103 33.472 23.652 1.00 87.94 454 GLU A O 1
ATOM 3607 N N . VAL A 1 455 ? -12.103 32.461 23.357 1.00 92.31 455 VAL A N 1
ATOM 3608 C CA . VAL A 1 455 ? -12.027 32.369 21.903 1.00 92.31 455 VAL A CA 1
ATOM 3609 C C . VAL A 1 455 ? -12.304 33.754 21.335 1.00 92.31 455 VAL A C 1
ATOM 3611 O O . VAL A 1 455 ? -13.401 34.275 21.479 1.00 92.31 455 VAL A O 1
ATOM 3614 N N . VAL A 1 456 ? -11.298 34.346 20.694 1.00 94.50 456 VAL A N 1
ATOM 3615 C CA . VAL A 1 456 ? -11.409 35.654 20.034 1.00 94.50 456 VAL A CA 1
ATOM 3616 C C . VAL A 1 456 ? -12.189 35.512 18.734 1.00 94.50 456 VAL A C 1
ATOM 3618 O O . VAL A 1 456 ? -13.036 36.341 18.420 1.00 94.50 456 VAL A O 1
ATOM 3621 N N . LYS A 1 457 ? -11.885 34.463 17.962 1.00 93.94 457 LYS A N 1
ATOM 3622 C CA . LYS A 1 457 ? -12.545 34.178 16.690 1.00 93.94 457 LYS A CA 1
ATOM 3623 C C . LYS A 1 457 ? -12.388 32.716 16.302 1.00 93.94 457 LYS A C 1
ATOM 3625 O O . LYS A 1 457 ? -11.387 32.078 16.645 1.00 93.94 457 LYS A O 1
ATOM 3630 N N . GLU A 1 458 ? -13.369 32.217 15.562 1.00 92.94 458 GLU A N 1
ATOM 3631 C CA . GLU A 1 458 ? -13.348 30.898 14.939 1.00 92.94 458 GLU A CA 1
ATOM 3632 C C . GLU A 1 458 ? -13.369 31.031 13.418 1.00 92.94 458 GLU A C 1
ATOM 3634 O O . GLU A 1 458 ? -14.076 31.871 12.861 1.00 92.94 458 GLU A O 1
ATOM 3639 N N . PHE A 1 459 ? -12.599 30.179 12.753 1.00 90.19 459 PHE A N 1
ATOM 3640 C CA . PHE A 1 459 ? -12.522 30.088 11.302 1.00 90.19 459 PHE A CA 1
ATOM 3641 C C . PHE A 1 459 ? -12.869 28.670 10.870 1.00 90.19 459 PHE A C 1
ATOM 3643 O O . PHE A 1 459 ? -12.348 27.708 11.444 1.00 90.19 459 PHE A O 1
ATOM 3650 N N . ARG A 1 460 ? -13.720 28.532 9.847 1.00 78.38 460 ARG A N 1
ATOM 3651 C CA . ARG A 1 460 ? -14.116 27.215 9.328 1.00 78.38 460 ARG A CA 1
ATOM 3652 C C . ARG A 1 460 ? -12.938 26.513 8.674 1.00 78.38 460 ARG A C 1
ATOM 3654 O O . ARG A 1 460 ? -12.741 25.320 8.876 1.00 78.38 460 ARG A O 1
ATOM 3661 N N . THR A 1 461 ? -12.120 27.266 7.949 1.00 81.38 461 THR A N 1
ATOM 3662 C CA . THR A 1 461 ? -10.922 26.757 7.291 1.00 81.38 461 THR A CA 1
ATOM 3663 C C . THR A 1 461 ? -9.711 27.648 7.545 1.00 81.38 461 THR A C 1
ATOM 3665 O O . THR A 1 461 ? -9.811 28.824 7.899 1.00 81.38 461 THR A O 1
ATOM 3668 N N . SER A 1 462 ? -8.522 27.105 7.289 1.00 81.56 462 SER A N 1
ATOM 3669 C CA . SER A 1 462 ? -7.274 27.877 7.309 1.00 81.56 462 SER A CA 1
ATOM 3670 C C . SER A 1 462 ? -7.236 28.972 6.246 1.00 81.56 462 SER A C 1
ATOM 3672 O O . SER A 1 462 ? -6.460 29.914 6.382 1.00 81.56 462 SER A O 1
ATOM 3674 N N . ARG A 1 463 ? -8.054 28.862 5.191 1.00 81.94 463 ARG A N 1
ATOM 3675 C CA . ARG A 1 463 ? -8.180 29.902 4.166 1.00 81.94 463 ARG A CA 1
ATOM 3676 C C . ARG A 1 463 ? -9.013 31.077 4.658 1.00 81.94 463 ARG A C 1
ATOM 3678 O O . ARG A 1 463 ? -8.626 32.205 4.390 1.00 81.94 463 ARG A O 1
ATOM 3685 N N . ASP A 1 464 ? -10.064 30.834 5.435 1.00 86.56 464 ASP A N 1
ATOM 3686 C CA . ASP A 1 464 ? -10.860 31.916 6.034 1.00 86.56 464 ASP A CA 1
ATOM 3687 C C . ASP A 1 464 ? -10.023 32.698 7.046 1.00 86.56 464 ASP A C 1
ATOM 3689 O O . ASP A 1 464 ? -10.055 33.926 7.083 1.00 86.56 464 ASP A O 1
ATOM 3693 N N . ALA A 1 465 ? -9.203 31.982 7.824 1.00 90.44 465 ALA A N 1
ATOM 3694 C CA . ALA A 1 465 ? -8.218 32.603 8.699 1.00 90.44 465 ALA A CA 1
ATOM 3695 C C . ALA A 1 465 ? -7.208 33.441 7.894 1.00 90.44 465 ALA A C 1
ATOM 3697 O O . ALA A 1 465 ? -6.933 34.580 8.256 1.00 90.44 465 ALA A O 1
ATOM 3698 N N . GLN A 1 466 ? -6.692 32.925 6.772 1.00 90.88 466 GLN A N 1
ATOM 3699 C CA . GLN A 1 466 ? -5.799 33.692 5.897 1.00 90.88 466 GLN A CA 1
ATOM 3700 C C . GLN A 1 466 ? -6.487 34.933 5.310 1.00 90.88 466 GLN A C 1
ATOM 3702 O O . GLN A 1 466 ? -5.877 35.993 5.282 1.00 90.88 466 GLN A O 1
ATOM 3707 N N . ALA A 1 467 ? -7.740 34.833 4.866 1.00 89.44 467 ALA A N 1
ATOM 3708 C CA . ALA A 1 467 ? -8.489 35.979 4.355 1.00 89.44 467 ALA A CA 1
ATOM 3709 C C . ALA A 1 467 ? -8.654 37.065 5.431 1.00 89.44 467 ALA A C 1
ATOM 3711 O O . ALA A 1 467 ? -8.523 38.248 5.135 1.00 89.44 467 ALA A O 1
ATOM 3712 N N . TYR A 1 468 ? -8.862 36.662 6.687 1.00 93.75 468 TYR A N 1
ATOM 3713 C CA . TYR A 1 468 ? -8.984 37.582 7.815 1.00 93.75 468 TYR A CA 1
ATOM 3714 C C . TYR A 1 468 ? -7.667 38.280 8.189 1.00 93.75 468 TYR A C 1
ATOM 3716 O O . TYR A 1 468 ? -7.674 39.471 8.481 1.00 93.75 468 TYR A O 1
ATOM 3724 N N . PHE A 1 469 ? -6.538 37.564 8.173 1.00 91.62 469 PHE A N 1
ATOM 3725 C CA . PHE A 1 469 ? -5.213 38.123 8.500 1.00 91.62 469 PHE A CA 1
ATOM 3726 C C . PHE A 1 469 ? -4.453 38.675 7.276 1.00 91.62 469 PHE A C 1
ATOM 3728 O O . PHE A 1 469 ? -3.338 39.186 7.403 1.00 91.62 469 PHE A O 1
ATOM 3735 N N . GLY A 1 470 ? -5.038 38.569 6.082 1.00 89.38 470 GLY A N 1
ATOM 3736 C CA . GLY A 1 470 ? -4.422 38.956 4.818 1.00 89.38 470 GLY A CA 1
ATOM 3737 C C . GLY A 1 470 ? -3.184 38.127 4.449 1.00 89.38 470 GLY A C 1
ATOM 3738 O O . GLY A 1 470 ? -2.925 37.034 4.956 1.00 89.38 470 GLY A O 1
ATOM 3739 N N . TYR A 1 471 ? -2.367 38.666 3.542 1.00 86.56 471 TYR A N 1
ATOM 3740 C CA . TYR A 1 471 ? -1.166 37.994 3.025 1.00 86.56 471 TYR A CA 1
ATOM 3741 C C . TYR A 1 471 ? -0.021 37.847 4.044 1.00 86.56 471 TYR A C 1
ATOM 3743 O O . TYR A 1 471 ? 0.990 37.219 3.731 1.00 86.56 471 TYR A O 1
ATOM 3751 N N . GLN A 1 472 ? -0.171 38.365 5.267 1.00 81.56 472 GLN A N 1
ATOM 3752 C CA . GLN A 1 472 ? 0.855 38.277 6.313 1.00 81.56 472 GLN A CA 1
ATOM 3753 C C . GLN A 1 472 ? 1.111 36.836 6.780 1.00 81.56 472 GLN A C 1
ATOM 3755 O O . GLN A 1 472 ? 2.191 36.523 7.286 1.00 81.56 472 GLN A O 1
ATOM 3760 N N . CYS A 1 473 ? 0.155 35.924 6.572 1.00 80.50 473 CYS A N 1
ATOM 3761 C CA . CYS A 1 473 ? 0.333 34.516 6.890 1.00 80.50 473 CYS A CA 1
ATOM 3762 C C . CYS A 1 473 ? -0.311 33.612 5.839 1.00 80.50 473 CYS A C 1
ATOM 3764 O O . CYS A 1 473 ? -1.512 33.667 5.596 1.00 80.50 473 CYS A O 1
ATOM 3766 N N . CYS A 1 474 ? 0.478 32.730 5.224 1.00 86.44 474 CYS A N 1
ATOM 3767 C CA . CYS A 1 474 ? -0.074 31.729 4.320 1.00 86.44 474 CYS A CA 1
ATOM 3768 C C . CYS A 1 474 ? -0.805 30.624 5.101 1.00 86.44 474 CYS A C 1
ATOM 3770 O O . CYS A 1 474 ? -0.394 30.239 6.199 1.00 86.44 474 CYS A O 1
ATOM 3772 N N . TRP A 1 475 ? -1.862 30.059 4.510 1.00 81.69 475 TRP A N 1
ATOM 3773 C CA . TRP A 1 475 ? -2.687 29.018 5.139 1.00 81.69 475 TRP A CA 1
ATOM 3774 C C . TRP A 1 475 ? -1.885 27.822 5.689 1.00 81.69 475 TRP A C 1
ATOM 3776 O O . TRP A 1 475 ? -2.299 27.210 6.672 1.00 81.69 475 TRP A O 1
ATOM 3786 N N . SER A 1 476 ? -0.727 27.488 5.105 1.00 82.06 476 SER A N 1
ATOM 3787 C CA . SER A 1 476 ? 0.128 26.393 5.580 1.00 82.06 476 SER A CA 1
ATOM 3788 C C . SER A 1 476 ? 0.772 26.687 6.941 1.00 82.06 476 SER A C 1
ATOM 3790 O O . SER A 1 476 ? 0.828 25.791 7.786 1.00 82.06 476 SER A O 1
ATOM 3792 N N . LYS A 1 477 ? 1.189 27.936 7.195 1.00 89.44 477 LYS A N 1
ATOM 3793 C CA . LYS A 1 477 ? 1.683 28.383 8.508 1.00 89.44 477 LYS A CA 1
ATOM 3794 C C . LYS A 1 477 ? 0.561 28.374 9.544 1.00 89.44 477 LYS A C 1
ATOM 3796 O O . LYS A 1 477 ? 0.757 27.844 10.631 1.00 89.44 477 LYS A O 1
ATOM 3801 N N . LEU A 1 478 ? -0.637 28.831 9.177 1.00 88.56 478 LEU A N 1
ATOM 3802 C CA . LEU A 1 478 ? -1.820 28.794 10.049 1.00 88.56 478 LEU A CA 1
ATOM 3803 C C . LEU A 1 478 ? -2.194 27.363 10.457 1.00 88.56 478 LEU A C 1
ATOM 3805 O O . LEU A 1 478 ? -2.441 27.087 11.631 1.00 88.56 478 LEU A O 1
ATOM 3809 N N . CYS A 1 479 ? -2.151 26.425 9.504 1.00 82.69 479 CYS A N 1
ATOM 3810 C CA . CYS A 1 479 ? -2.366 25.005 9.774 1.00 82.69 479 CYS A CA 1
ATOM 3811 C C . CYS A 1 479 ? -1.365 24.433 10.781 1.00 82.69 479 CYS A C 1
ATOM 3813 O O . CYS A 1 479 ? -1.720 23.520 11.532 1.00 82.69 479 CYS A O 1
ATOM 3815 N N . ARG A 1 480 ? -0.115 24.909 10.742 1.00 87.38 480 ARG A N 1
ATOM 3816 C CA . ARG A 1 480 ? 0.948 24.521 11.670 1.00 87.38 480 ARG A CA 1
ATOM 3817 C C . ARG A 1 480 ? 0.700 25.134 13.045 1.00 87.38 480 ARG A C 1
ATOM 3819 O O . ARG A 1 480 ? 0.622 24.390 14.014 1.00 87.38 480 ARG A O 1
ATOM 3826 N N . TYR A 1 481 ? 0.437 26.440 13.113 1.00 92.06 481 TYR A N 1
ATOM 3827 C CA . TYR A 1 481 ? 0.140 27.138 14.366 1.00 92.06 481 TYR A CA 1
ATOM 3828 C C . TYR A 1 481 ? -1.006 26.474 15.134 1.00 92.06 481 TYR A C 1
ATOM 3830 O O . TYR A 1 481 ? -0.869 26.177 16.318 1.00 92.06 481 TYR A O 1
ATOM 3838 N N . ALA A 1 482 ? -2.108 26.153 14.450 1.00 86.38 482 ALA A N 1
ATOM 3839 C CA . ALA A 1 482 ? -3.263 25.500 15.064 1.00 86.38 482 ALA A CA 1
ATOM 3840 C C . ALA A 1 482 ? -3.002 24.045 15.498 1.00 86.38 482 ALA A C 1
ATOM 3842 O O . ALA A 1 482 ? -3.633 23.566 16.446 1.00 86.38 482 ALA A O 1
ATOM 3843 N N . ARG A 1 483 ? -2.090 23.339 14.815 1.00 83.50 483 ARG A N 1
ATOM 3844 C CA . ARG A 1 483 ? -1.692 21.957 15.132 1.00 83.50 483 ARG A CA 1
ATOM 3845 C C . ARG A 1 483 ? -0.805 21.909 16.367 1.00 83.50 483 ARG A C 1
ATOM 3847 O O . ARG A 1 483 ? -1.072 21.130 17.278 1.00 83.50 483 ARG A O 1
ATOM 3854 N N . ASP A 1 484 ? 0.187 22.787 16.391 1.00 86.25 484 ASP A N 1
ATOM 3855 C CA . ASP A 1 484 ? 1.254 22.806 17.390 1.00 86.25 484 ASP A CA 1
ATOM 3856 C C . ASP A 1 484 ? 0.875 23.662 18.611 1.00 86.25 484 ASP A C 1
ATOM 3858 O O . ASP A 1 484 ? 1.594 23.716 19.606 1.00 86.25 484 ASP A O 1
ATOM 3862 N N . LYS A 1 485 ? -0.311 24.283 18.565 1.00 88.69 485 LYS A N 1
ATOM 3863 C CA . LYS A 1 485 ? -0.850 25.183 19.588 1.00 88.69 485 LYS A CA 1
ATOM 3864 C C . LYS A 1 485 ? 0.051 26.397 19.843 1.00 88.69 485 LYS A C 1
ATOM 3866 O O . LYS A 1 485 ? 0.184 26.860 20.981 1.00 88.69 485 LYS A O 1
ATOM 3871 N N . GLU A 1 486 ? 0.684 26.893 18.780 1.00 90.75 486 GLU A N 1
ATOM 3872 C CA . GLU A 1 486 ? 1.653 27.989 18.840 1.00 90.75 486 GLU A CA 1
ATOM 3873 C C . GLU A 1 486 ? 0.972 29.328 19.152 1.00 90.75 486 GLU A C 1
ATOM 3875 O O . GLU A 1 486 ? -0.200 29.566 18.833 1.00 90.75 486 GLU A O 1
ATOM 3880 N N . PHE A 1 487 ? 1.737 30.211 19.794 1.00 91.88 487 PHE A N 1
ATOM 3881 C CA . PHE A 1 487 ? 1.400 31.623 19.909 1.00 91.88 487 PHE A CA 1
ATOM 3882 C C . PHE A 1 487 ? 1.987 32.356 18.706 1.00 91.88 487 PHE A C 1
ATOM 3884 O O . PHE A 1 487 ? 3.205 32.404 18.546 1.00 91.88 487 PHE A O 1
ATOM 3891 N N . ALA A 1 488 ? 1.130 32.893 17.845 1.00 90.38 488 ALA A N 1
ATOM 3892 C CA . ALA A 1 488 ? 1.535 33.595 16.636 1.00 90.38 488 ALA A CA 1
ATOM 3893 C C . ALA A 1 488 ? 0.537 34.712 16.324 1.00 90.38 488 ALA A C 1
ATOM 3895 O O . ALA A 1 488 ? -0.663 34.554 16.547 1.00 90.38 488 ALA A O 1
ATOM 3896 N N . MET A 1 489 ? 1.028 35.838 15.799 1.00 88.50 489 MET A N 1
ATOM 3897 C CA . MET A 1 489 ? 0.199 37.010 15.469 1.00 88.50 489 MET A CA 1
ATOM 3898 C C . MET A 1 489 ? -0.658 37.491 16.656 1.00 88.50 489 MET A C 1
ATOM 3900 O O . MET A 1 489 ? -1.834 37.793 16.501 1.00 88.50 489 MET A O 1
ATOM 3904 N N . GLY A 1 490 ? -0.084 37.485 17.865 1.00 92.94 490 GLY A N 1
ATOM 3905 C CA . GLY A 1 490 ? -0.773 37.921 19.087 1.00 92.94 490 GLY A CA 1
ATOM 3906 C C . GLY A 1 490 ? -1.838 36.956 19.624 1.00 92.94 490 GLY A C 1
ATOM 3907 O O . GLY A 1 490 ? -2.532 37.292 20.583 1.00 92.94 490 GLY A O 1
ATOM 3908 N N . HIS A 1 491 ? -1.978 35.757 19.048 1.00 94.88 491 HIS A N 1
ATOM 3909 C CA . HIS A 1 491 ? -3.011 34.800 19.436 1.00 94.88 491 HIS A CA 1
ATOM 3910 C C . HIS A 1 491 ? -2.478 33.379 19.620 1.00 94.88 491 HIS A C 1
ATOM 3912 O O . HIS A 1 491 ? -1.538 32.950 18.954 1.00 94.88 491 HIS A O 1
ATOM 3918 N N . HIS A 1 492 ? -3.127 32.608 20.495 1.00 92.56 492 HIS A N 1
ATOM 3919 C CA . HIS A 1 492 ? -2.940 31.160 20.560 1.00 92.56 492 HIS A CA 1
ATOM 3920 C C . HIS A 1 492 ? -3.845 30.465 19.556 1.00 92.56 492 HIS A C 1
ATOM 3922 O O . HIS A 1 492 ? -5.067 30.608 19.619 1.00 92.56 492 HIS A O 1
ATOM 3928 N N . TRP A 1 493 ? -3.243 29.681 18.672 1.00 91.94 493 TRP A N 1
ATOM 3929 C CA . TRP A 1 493 ? -3.947 28.962 17.621 1.00 91.94 493 TRP A CA 1
ATOM 3930 C C . TRP A 1 493 ? -4.300 27.562 18.096 1.00 91.94 493 TRP A C 1
ATOM 3932 O O . TRP A 1 493 ? -3.470 26.873 18.675 1.00 91.94 493 TRP A O 1
ATOM 3942 N N . ARG A 1 494 ? -5.522 27.095 17.859 1.00 89.31 494 ARG A N 1
ATOM 3943 C CA . ARG A 1 494 ? -5.902 25.722 18.207 1.00 89.31 494 ARG A CA 1
ATOM 3944 C C . ARG A 1 494 ? -6.979 25.214 17.271 1.00 89.31 494 ARG A C 1
ATOM 3946 O O . ARG A 1 494 ? -7.937 25.923 16.993 1.00 89.31 494 ARG A O 1
ATOM 3953 N N . TYR A 1 495 ? -6.882 23.952 16.869 1.00 85.88 495 TYR A N 1
ATOM 3954 C CA . TYR A 1 495 ? -8.043 23.268 16.310 1.00 85.88 495 TYR A CA 1
ATOM 3955 C C . TYR A 1 495 ? -9.068 22.966 17.406 1.00 85.88 495 TYR A C 1
ATOM 3957 O O . TYR A 1 495 ? -8.779 22.232 18.360 1.00 85.88 495 TYR A O 1
ATOM 3965 N N . ARG A 1 496 ? -10.278 23.504 17.262 1.00 82.00 496 ARG A N 1
ATOM 3966 C CA . ARG A 1 496 ? -11.456 22.979 17.943 1.00 82.00 496 ARG A CA 1
ATOM 3967 C C . ARG A 1 496 ? -12.064 21.914 17.056 1.00 82.00 496 ARG A C 1
ATOM 3969 O O . ARG A 1 496 ? -12.417 22.144 15.906 1.00 82.00 496 ARG A O 1
ATOM 3976 N N . MET A 1 497 ? -12.157 20.739 17.647 1.00 67.94 497 MET A N 1
ATOM 3977 C CA . MET A 1 497 ? -12.877 19.612 17.099 1.00 67.94 497 MET A CA 1
ATOM 3978 C C . MET A 1 497 ? -14.369 19.959 17.188 1.00 67.94 497 MET A C 1
ATOM 3980 O O . MET A 1 497 ? -14.953 19.886 18.268 1.00 67.94 497 MET A O 1
ATOM 3984 N N . LEU A 1 498 ? -14.970 20.407 16.089 1.00 54.78 498 LEU A N 1
ATOM 3985 C CA . LEU A 1 498 ? -16.409 20.329 15.907 1.00 54.78 498 LEU A CA 1
ATOM 3986 C C . LEU A 1 498 ? -16.704 18.846 15.663 1.00 54.78 498 LEU A C 1
ATOM 3988 O O . LEU A 1 498 ? -16.557 18.326 14.560 1.00 54.78 498 LEU A O 1
ATOM 3992 N N . ARG A 1 499 ? -17.050 18.130 16.733 1.00 47.19 499 ARG A N 1
ATOM 3993 C CA . ARG A 1 499 ? -17.922 16.973 16.549 1.00 47.19 499 ARG A CA 1
ATOM 3994 C C . ARG A 1 499 ? -19.237 17.571 16.065 1.00 47.19 499 ARG A C 1
ATOM 3996 O O . ARG A 1 499 ? -19.838 18.349 16.810 1.00 47.19 499 ARG A O 1
ATOM 4003 N N . GLU A 1 500 ? -19.650 17.274 14.837 1.00 46.41 500 GLU A N 1
ATOM 4004 C CA . GLU A 1 500 ? -21.070 17.399 14.540 1.00 46.41 500 GLU A CA 1
ATOM 4005 C C . GLU A 1 500 ? -21.804 16.584 15.601 1.00 46.41 500 GLU A C 1
ATOM 4007 O O . GLU A 1 500 ? -21.354 15.517 16.025 1.00 46.41 500 GLU A O 1
ATOM 4012 N N . LYS A 1 501 ? -22.897 17.136 16.119 1.00 43.31 501 LYS A N 1
ATOM 4013 C CA . LYS A 1 501 ? -23.722 16.492 17.146 1.00 43.31 501 LYS A CA 1
ATOM 4014 C C . LYS A 1 501 ? -24.376 15.190 16.658 1.00 43.31 501 LYS A C 1
ATOM 4016 O O . LYS A 1 501 ? -25.148 14.615 17.414 1.00 43.31 501 LYS A O 1
ATOM 4021 N N . ALA A 1 502 ? -24.028 14.712 15.466 1.00 44.47 502 ALA A N 1
ATOM 4022 C CA . ALA A 1 502 ? -24.192 13.335 15.053 1.00 44.47 502 ALA A CA 1
ATOM 4023 C C . ALA A 1 502 ? -22.952 12.500 15.459 1.00 44.47 502 ALA A C 1
ATOM 4025 O O . ALA A 1 502 ? -21.959 12.472 14.744 1.00 44.47 502 ALA A O 1
ATOM 4026 N N . THR A 1 503 ? -22.854 11.840 16.613 1.00 53.16 503 THR A N 1
ATOM 4027 C CA . THR A 1 503 ? -23.670 11.791 17.833 1.00 53.16 503 THR A CA 1
ATOM 4028 C C . THR A 1 503 ? -22.775 11.186 18.944 1.00 53.16 503 THR A C 1
ATOM 4030 O O . THR A 1 503 ? -22.314 10.047 18.879 1.00 53.16 503 THR A O 1
ATOM 4033 N N . ALA A 1 504 ? -22.563 11.894 20.059 1.00 55.12 504 ALA A N 1
ATOM 4034 C CA . ALA A 1 504 ? -22.128 11.212 21.294 1.00 55.12 504 ALA A CA 1
ATOM 4035 C C . ALA A 1 504 ? -23.187 10.181 21.768 1.00 55.12 504 ALA A C 1
ATOM 4037 O O . ALA A 1 504 ? -22.914 9.332 22.612 1.00 55.12 504 ALA A O 1
ATOM 4038 N N . GLN A 1 505 ? -24.396 10.286 21.206 1.00 61.97 505 GLN A N 1
ATOM 4039 C CA . GLN A 1 505 ? -25.577 9.476 21.462 1.00 61.97 505 GLN A CA 1
ATOM 4040 C C . GLN A 1 505 ? -25.625 8.190 20.602 1.00 61.97 505 GLN A C 1
ATOM 4042 O O . GLN A 1 505 ? -26.098 7.181 21.103 1.00 61.97 505 GLN A O 1
ATOM 4047 N N . GLU A 1 506 ? -25.063 8.123 19.384 1.00 63.03 506 GLU A N 1
ATOM 4048 C CA . GLU A 1 506 ? -24.901 6.827 18.687 1.00 63.03 506 GLU A CA 1
ATOM 4049 C C . GLU A 1 506 ? -23.654 6.084 19.185 1.00 63.03 506 GLU A C 1
ATOM 4051 O O . GLU A 1 506 ? -23.647 4.858 19.203 1.00 63.03 506 GLU A O 1
ATOM 4056 N N . GLU A 1 507 ? -22.637 6.787 19.716 1.00 67.12 507 GLU A N 1
ATOM 4057 C CA . GLU A 1 507 ? -21.490 6.168 20.418 1.00 67.12 507 GLU A CA 1
ATOM 4058 C C . GLU A 1 507 ? -21.909 5.349 21.660 1.00 67.12 507 GLU A C 1
ATOM 4060 O O . GLU A 1 507 ? -21.086 4.615 22.223 1.00 67.12 507 GLU A O 1
ATOM 4065 N N . VAL A 1 508 ? -23.151 5.487 22.139 1.00 80.75 508 VAL A N 1
ATOM 4066 C CA . VAL A 1 508 ? -23.691 4.661 23.227 1.00 80.75 508 VAL A CA 1
ATOM 4067 C C . VAL A 1 508 ? -24.570 3.503 22.749 1.00 80.75 508 VAL A C 1
ATOM 4069 O O . VAL A 1 508 ? -24.905 2.652 23.573 1.00 80.75 508 VAL A O 1
ATOM 4072 N N . LEU A 1 509 ? -24.874 3.396 21.448 1.00 84.25 509 LEU A N 1
ATOM 4073 C CA . LEU A 1 509 ? -25.577 2.231 20.908 1.00 84.25 509 LEU A CA 1
ATOM 4074 C C . LEU A 1 509 ? -24.775 0.961 21.189 1.00 84.25 509 LEU A C 1
ATOM 4076 O O . LEU A 1 509 ? -23.565 0.873 20.979 1.00 84.25 509 LEU A O 1
ATOM 4080 N N . GLY A 1 510 ? -25.471 -0.030 21.720 1.00 81.88 510 GLY A N 1
ATOM 4081 C CA . GLY A 1 510 ? -24.922 -1.306 22.125 1.00 81.88 510 GLY A CA 1
ATOM 4082 C C . GLY A 1 510 ? -24.193 -1.323 23.468 1.00 81.88 510 GLY A C 1
ATOM 4083 O O . GLY A 1 510 ? -23.797 -2.409 23.896 1.00 81.88 510 GLY A O 1
ATOM 4084 N N . LYS A 1 511 ? -24.039 -0.184 24.156 1.00 85.62 511 LYS A N 1
ATOM 4085 C CA . LYS A 1 511 ? -23.547 -0.168 25.540 1.00 85.62 511 LYS A CA 1
ATOM 4086 C C . LYS A 1 511 ? -24.620 -0.684 26.493 1.00 85.62 511 LYS A C 1
ATOM 4088 O O . LYS A 1 511 ? -25.817 -0.507 26.261 1.00 85.62 511 LYS A O 1
ATOM 4093 N N . ARG A 1 512 ? -24.162 -1.317 27.571 1.00 90.06 512 ARG A N 1
ATOM 4094 C CA . ARG A 1 512 ? -25.009 -1.842 28.640 1.00 90.06 512 ARG A CA 1
ATOM 4095 C C . ARG A 1 512 ? -25.033 -0.886 29.822 1.00 90.06 512 ARG A C 1
ATOM 4097 O O . ARG A 1 512 ? -24.038 -0.229 30.142 1.00 90.06 512 ARG A O 1
ATOM 4104 N N . LEU A 1 513 ? -26.187 -0.800 30.457 1.00 93.50 513 LEU A N 1
ATOM 4105 C CA . LEU A 1 513 ? -26.395 -0.001 31.650 1.00 93.50 513 LEU A CA 1
ATOM 4106 C C . LEU A 1 513 ? -27.374 -0.697 32.589 1.00 93.50 513 LEU A C 1
ATOM 4108 O O . LEU A 1 513 ? -28.206 -1.496 32.166 1.00 93.50 513 LEU A O 1
ATOM 4112 N N . SER A 1 514 ? -27.273 -0.356 33.864 1.00 93.94 514 SER A N 1
ATOM 4113 C CA . SER A 1 514 ? -28.290 -0.676 34.856 1.00 93.94 514 SER A CA 1
ATOM 4114 C C . SER A 1 514 ? -29.152 0.566 35.054 1.00 93.94 514 SER A C 1
ATOM 4116 O O . SER A 1 514 ? -28.614 1.655 35.274 1.00 93.94 514 SER A O 1
ATOM 4118 N N . ILE A 1 515 ? -30.470 0.418 34.974 1.00 96.19 515 ILE A N 1
ATOM 4119 C CA . ILE A 1 515 ? -31.460 1.482 35.170 1.00 96.19 515 ILE A CA 1
ATOM 4120 C C . ILE A 1 515 ? -32.165 1.234 36.489 1.00 96.19 515 ILE A C 1
ATOM 4122 O O . ILE A 1 515 ? -32.612 0.122 36.750 1.00 96.19 515 ILE A O 1
ATOM 4126 N N . ARG A 1 516 ? -32.282 2.270 37.315 1.00 96.62 516 ARG A N 1
ATOM 4127 C CA . ARG A 1 516 ? -33.023 2.191 38.567 1.00 96.62 516 ARG A CA 1
ATOM 4128 C C . ARG A 1 516 ? -34.506 2.442 38.301 1.00 96.62 516 ARG A C 1
ATOM 4130 O O . ARG A 1 516 ? -34.859 3.537 37.864 1.00 96.62 516 ARG A O 1
ATOM 4137 N N . GLN A 1 517 ? -35.352 1.459 38.588 1.00 92.56 517 GLN A N 1
ATOM 4138 C CA . GLN A 1 517 ? -36.806 1.565 38.465 1.00 92.56 517 GLN A CA 1
ATOM 4139 C C . GLN A 1 517 ? -37.499 1.293 39.812 1.00 92.56 517 GLN A C 1
ATOM 4141 O O . GLN A 1 517 ? -36.947 0.581 40.654 1.00 92.56 517 GLN A O 1
ATOM 4146 N N . PRO A 1 518 ? -38.668 1.906 40.064 1.00 91.25 518 PRO A N 1
ATOM 4147 C CA . PRO A 1 518 ? -39.481 1.591 41.233 1.00 91.25 518 PRO A CA 1
ATOM 4148 C C . PRO A 1 518 ? -40.145 0.215 41.069 1.00 91.25 518 PRO A C 1
ATOM 4150 O O . PRO A 1 518 ? -40.834 -0.025 40.081 1.00 91.25 518 PRO A O 1
ATOM 4153 N N . ALA A 1 519 ? -39.973 -0.655 42.062 1.00 88.31 519 ALA A N 1
ATOM 4154 C CA . ALA A 1 519 ? -40.588 -1.975 42.156 1.00 88.31 519 ALA A CA 1
ATOM 4155 C C . ALA A 1 519 ? -41.378 -2.059 43.473 1.00 88.31 519 ALA A C 1
ATOM 4157 O O . ALA A 1 519 ? -40.851 -2.392 44.535 1.00 88.31 519 ALA A O 1
ATOM 4158 N N . GLY A 1 520 ? -42.657 -1.675 43.421 1.00 89.19 520 GLY A N 1
ATOM 4159 C CA . GLY A 1 520 ? -43.499 -1.550 44.614 1.00 89.19 520 GLY A CA 1
ATOM 4160 C C . GLY A 1 520 ? -43.042 -0.406 45.529 1.00 89.19 520 GLY A C 1
ATOM 4161 O O . GLY A 1 520 ? -42.988 0.745 45.099 1.00 89.19 520 GLY A O 1
ATOM 4162 N N . SER A 1 521 ? -42.734 -0.716 46.794 1.00 84.62 521 SER A N 1
ATOM 4163 C CA . SER A 1 521 ? -42.191 0.237 47.778 1.00 84.62 521 SER A CA 1
ATOM 4164 C C . SER A 1 521 ? -40.660 0.348 47.761 1.00 84.62 521 SER A C 1
ATOM 4166 O O . SER A 1 521 ? -40.106 1.159 48.503 1.00 84.62 521 SER A O 1
ATOM 4168 N N . GLU A 1 522 ? -39.971 -0.452 46.943 1.00 91.62 522 GLU A N 1
ATOM 4169 C CA . GLU A 1 522 ? -38.511 -0.458 46.819 1.00 91.62 522 GLU A CA 1
ATOM 4170 C C . GLU A 1 522 ? -38.053 -0.023 45.418 1.00 91.62 522 GLU A C 1
ATOM 4172 O O . GLU A 1 522 ? -38.848 0.228 44.513 1.00 91.62 522 GLU A O 1
ATOM 4177 N N . PHE A 1 523 ? -36.738 0.120 45.245 1.00 91.88 523 PHE A N 1
ATOM 4178 C CA . PHE A 1 523 ? -36.120 0.381 43.949 1.00 91.88 523 PHE A CA 1
ATOM 4179 C C . PHE A 1 523 ? -35.242 -0.799 43.563 1.00 91.88 523 PHE A C 1
ATOM 4181 O O . PHE A 1 523 ? -34.394 -1.209 44.355 1.00 91.88 523 PHE A O 1
ATOM 4188 N N . GLU A 1 524 ? -35.348 -1.245 42.320 1.00 94.50 524 GLU A N 1
ATOM 4189 C CA . GLU A 1 524 ? -34.476 -2.268 41.754 1.00 94.50 524 GLU A CA 1
ATOM 4190 C C . GLU A 1 524 ? -33.627 -1.709 40.608 1.00 94.50 524 GLU A C 1
ATOM 4192 O O . GLU A 1 524 ? -33.932 -0.669 40.017 1.00 94.50 524 GLU A O 1
ATOM 4197 N N . TRP A 1 525 ? -32.510 -2.379 40.326 1.00 94.88 525 TRP A N 1
ATOM 4198 C CA . TRP A 1 525 ? -31.649 -2.068 39.188 1.00 94.88 525 TRP A CA 1
ATOM 4199 C C . TRP A 1 525 ? -31.869 -3.116 38.103 1.00 94.88 525 TRP A C 1
ATOM 4201 O O . TRP A 1 525 ? -31.450 -4.259 38.261 1.00 94.88 525 TRP A O 1
ATOM 4211 N N . LEU A 1 526 ? -32.476 -2.710 36.992 1.00 94.25 526 LEU A N 1
ATOM 4212 C CA . LEU A 1 526 ? -32.701 -3.564 35.831 1.00 94.25 526 LEU A CA 1
ATOM 4213 C C . LEU A 1 526 ? -31.592 -3.359 34.804 1.00 94.25 526 LEU A C 1
ATOM 4215 O O . LEU A 1 526 ? -31.250 -2.227 34.451 1.00 94.25 526 LEU A O 1
ATOM 4219 N N . GLU A 1 527 ? -31.011 -4.453 34.327 1.00 93.00 527 GLU A N 1
ATOM 4220 C CA . GLU A 1 527 ? -29.945 -4.417 33.330 1.00 93.00 527 GLU A CA 1
ATOM 4221 C C . GLU A 1 527 ? -30.502 -4.438 31.913 1.00 93.00 527 GLU A C 1
ATOM 4223 O O . GLU A 1 527 ? -31.391 -5.226 31.596 1.00 93.00 527 GLU A O 1
ATOM 4228 N N . GLY A 1 528 ? -29.951 -3.589 31.049 1.00 92.88 528 GLY A N 1
ATOM 4229 C CA . GLY A 1 528 ? -30.328 -3.545 29.646 1.00 92.88 528 GLY A CA 1
ATOM 4230 C C . GLY A 1 528 ? -29.235 -3.002 28.738 1.00 92.88 528 GLY A C 1
ATOM 4231 O O . GLY A 1 528 ? -28.176 -2.535 29.172 1.00 92.88 528 GLY A O 1
ATOM 4232 N N . LYS A 1 529 ? -29.501 -3.067 27.436 1.00 93.56 529 LYS A N 1
ATOM 4233 C CA . LYS A 1 529 ? -28.627 -2.607 26.359 1.00 93.56 529 LYS A CA 1
ATOM 4234 C C . LYS A 1 529 ? -29.339 -1.543 25.535 1.00 93.56 529 LYS A C 1
ATOM 4236 O O . LYS A 1 529 ? -30.495 -1.713 25.162 1.00 93.56 529 LYS A O 1
ATOM 4241 N N . ILE A 1 530 ? -28.630 -0.470 25.196 1.00 93.50 530 ILE A N 1
ATOM 4242 C CA . ILE A 1 530 ? -29.154 0.539 24.269 1.00 93.50 530 ILE A CA 1
ATOM 4243 C C . ILE A 1 530 ? -29.215 -0.085 22.870 1.00 93.50 530 ILE A C 1
ATOM 4245 O O . ILE A 1 530 ? -28.174 -0.384 22.282 1.00 93.50 530 ILE A O 1
ATOM 4249 N N . ASN A 1 531 ? -30.420 -0.299 22.357 1.00 92.06 531 ASN A N 1
ATOM 4250 C CA . ASN A 1 531 ? -30.677 -0.941 21.074 1.00 92.06 531 ASN A CA 1
ATOM 4251 C C . ASN A 1 531 ? -30.697 0.077 19.925 1.00 92.06 531 ASN A C 1
ATOM 4253 O O . ASN A 1 531 ? -30.021 -0.115 18.916 1.00 92.06 531 ASN A O 1
ATOM 4257 N N . ALA A 1 532 ? -31.398 1.197 20.113 1.00 91.62 532 ALA A N 1
ATOM 4258 C CA . ALA A 1 532 ? -31.546 2.245 19.104 1.00 91.62 532 ALA A CA 1
ATOM 4259 C C . ALA A 1 532 ? -31.612 3.651 19.725 1.00 91.62 532 ALA A C 1
ATOM 4261 O O . ALA A 1 532 ? -31.795 3.822 20.932 1.00 91.62 532 ALA A O 1
ATOM 4262 N N . PHE A 1 533 ? -31.460 4.678 18.885 1.00 93.31 533 PHE A N 1
ATOM 4263 C CA . PHE A 1 533 ? -31.616 6.083 19.260 1.00 93.31 533 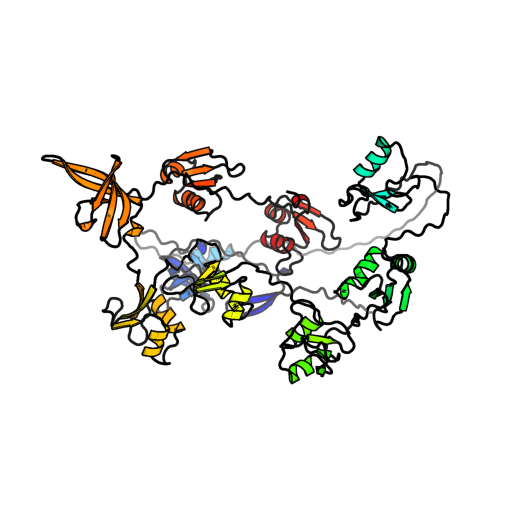PHE A CA 1
ATOM 4264 C C . PHE A 1 533 ? -32.515 6.783 18.241 1.00 93.31 533 PHE A C 1
ATOM 4266 O O . PHE A 1 533 ? -32.199 6.848 17.055 1.00 93.31 533 PHE A O 1
ATOM 4273 N N . ASN A 1 534 ? -33.640 7.321 18.707 1.00 90.81 534 ASN A N 1
ATOM 4274 C CA . ASN A 1 534 ? -34.526 8.141 17.895 1.00 90.81 534 ASN A CA 1
ATOM 4275 C C . ASN A 1 534 ? -34.069 9.602 17.987 1.00 90.81 534 ASN A C 1
ATOM 4277 O O . ASN A 1 534 ? -34.337 10.289 18.978 1.00 90.81 534 ASN A O 1
ATOM 4281 N N . SER A 1 535 ? -33.395 10.072 16.938 1.00 83.56 535 SER A N 1
ATOM 4282 C CA . SER A 1 535 ? -32.829 11.422 16.863 1.00 83.56 535 SER A CA 1
ATOM 4283 C C . SER A 1 535 ? -33.883 12.532 16.887 1.00 83.56 535 SER A C 1
ATOM 4285 O O . SER A 1 535 ? -33.618 13.597 17.438 1.00 83.56 535 SER A O 1
ATOM 4287 N N . GLN A 1 536 ? -35.086 12.285 16.358 1.00 84.69 536 GLN A N 1
ATOM 4288 C CA . GLN A 1 536 ? -36.178 13.264 16.351 1.00 84.69 536 GLN A CA 1
ATOM 4289 C C . GLN A 1 536 ? -36.788 13.448 17.746 1.00 84.69 536 GLN A C 1
ATOM 4291 O O . GLN A 1 536 ? -37.067 14.570 18.162 1.00 84.69 536 GLN A O 1
ATOM 4296 N N . ALA A 1 537 ? -36.972 12.356 18.493 1.00 88.00 537 ALA A N 1
ATOM 4297 C CA . ALA A 1 537 ? -37.556 12.392 19.836 1.00 88.00 537 ALA A CA 1
ATOM 4298 C C . ALA A 1 537 ? -36.522 12.649 20.953 1.00 88.00 537 ALA A C 1
ATOM 4300 O O . ALA A 1 537 ? -36.892 12.995 22.084 1.00 88.00 537 ALA A O 1
ATOM 4301 N N . GLY A 1 538 ? -35.235 12.438 20.657 1.00 89.25 538 GLY A N 1
ATOM 4302 C CA . GLY A 1 538 ? -34.146 12.441 21.633 1.00 89.25 538 GLY A CA 1
ATOM 4303 C C . GLY A 1 538 ? -34.216 11.272 22.621 1.00 89.25 538 GLY A C 1
ATOM 4304 O O . GLY A 1 538 ? -33.714 11.394 23.735 1.00 89.25 538 GLY A O 1
ATOM 4305 N N . LYS A 1 539 ? -34.876 10.166 22.252 1.00 95.19 539 LYS A N 1
ATOM 4306 C CA . LYS A 1 539 ? -35.106 8.999 23.120 1.00 95.19 539 LYS A CA 1
ATOM 4307 C C . LYS A 1 539 ? -34.244 7.814 22.696 1.00 95.19 539 LYS A C 1
ATOM 4309 O O . LYS A 1 539 ? -34.066 7.562 21.507 1.00 95.19 539 LYS A O 1
ATOM 4314 N N . PHE A 1 540 ? -33.759 7.072 23.679 1.00 94.50 540 PHE A N 1
ATOM 4315 C CA . PHE A 1 540 ? -33.070 5.802 23.509 1.00 94.50 540 PHE A CA 1
ATOM 4316 C C . PHE A 1 540 ? -34.056 4.656 23.670 1.00 94.50 540 PHE A C 1
ATOM 4318 O O . PHE A 1 540 ? -34.862 4.670 24.598 1.00 94.50 540 PHE A O 1
ATOM 4325 N N . GLU A 1 541 ? -33.961 3.676 22.783 1.00 96.50 541 GLU A N 1
ATOM 4326 C CA . GLU A 1 541 ? -34.588 2.371 22.937 1.00 96.50 541 GLU A CA 1
ATOM 4327 C C . GLU A 1 541 ? -33.632 1.488 23.743 1.00 96.50 541 GLU A C 1
ATOM 4329 O O . GLU A 1 541 ? -32.504 1.234 23.312 1.00 96.50 541 GLU A O 1
ATOM 4334 N N . ILE A 1 542 ? -34.053 1.051 24.926 1.00 96.31 542 ILE A N 1
ATOM 4335 C CA . ILE A 1 542 ? -33.253 0.216 25.822 1.00 96.31 542 ILE A CA 1
ATOM 4336 C C . ILE A 1 542 ? -33.973 -1.113 25.995 1.00 96.31 542 ILE A C 1
ATOM 4338 O O . ILE A 1 542 ? -35.096 -1.135 26.488 1.00 96.31 542 ILE A O 1
ATOM 4342 N N . LEU A 1 543 ? -33.317 -2.198 25.587 1.00 95.69 543 LEU A N 1
ATOM 4343 C CA . LEU A 1 543 ? -33.792 -3.571 25.732 1.00 95.69 543 LEU A CA 1
ATOM 4344 C C . LEU A 1 543 ? -33.219 -4.153 27.027 1.00 95.69 543 LEU A C 1
ATOM 4346 O O . LEU A 1 543 ? -32.002 -4.338 27.131 1.00 95.69 543 LEU A O 1
ATOM 4350 N N . TYR A 1 544 ? -34.077 -4.400 28.008 1.00 95.25 544 TYR A N 1
ATOM 4351 C CA . TYR A 1 544 ? -33.731 -5.094 29.241 1.00 95.25 544 TYR A CA 1
ATOM 4352 C C . TYR A 1 544 ? -33.401 -6.563 28.977 1.00 95.25 544 TYR A C 1
ATOM 4354 O O . TYR A 1 544 ? -33.895 -7.171 28.029 1.00 95.25 544 TYR A O 1
ATOM 4362 N N . ASP A 1 545 ? -32.590 -7.159 29.849 1.00 90.19 545 ASP A N 1
ATOM 4363 C CA . ASP A 1 545 ? -32.256 -8.587 29.779 1.00 90.19 545 ASP A CA 1
ATOM 4364 C C . ASP A 1 545 ? -33.478 -9.493 30.014 1.00 90.19 545 ASP A C 1
ATOM 4366 O O . ASP A 1 545 ? -33.476 -10.646 29.589 1.00 90.19 545 ASP A O 1
ATOM 4370 N N . SER A 1 546 ? -34.540 -8.970 30.638 1.00 91.94 546 SER A N 1
ATOM 4371 C CA . SER A 1 546 ? -35.848 -9.631 30.740 1.00 91.94 546 SER A CA 1
ATOM 4372 C C . SER A 1 546 ? -36.577 -9.751 29.393 1.00 91.94 546 SER A C 1
ATOM 4374 O O . SER A 1 546 ? -37.549 -10.494 29.293 1.00 91.94 546 SER A O 1
ATOM 4376 N N . GLY A 1 547 ? -36.119 -9.037 28.357 1.00 92.56 547 GLY A N 1
ATOM 4377 C CA . GLY A 1 547 ? -36.743 -8.963 27.034 1.00 92.56 547 GLY A CA 1
ATOM 4378 C C . GLY A 1 547 ? -37.688 -7.772 26.846 1.00 92.56 547 GLY A C 1
ATOM 4379 O O . GLY A 1 547 ? -38.182 -7.561 25.740 1.00 92.56 547 GLY A O 1
ATOM 4380 N N . GLU A 1 548 ? -37.929 -6.978 27.889 1.00 95.50 548 GLU A N 1
ATOM 4381 C CA . GLU A 1 548 ? -38.757 -5.773 27.809 1.00 95.50 548 GLU A CA 1
ATOM 4382 C C . GLU A 1 548 ? -37.983 -4.585 27.231 1.00 95.50 548 GLU A C 1
ATOM 4384 O O . GLU A 1 548 ? -36.790 -4.422 27.482 1.00 95.50 548 GLU A O 1
ATOM 4389 N N . THR A 1 549 ? -38.667 -3.705 26.499 1.00 95.88 549 THR A N 1
ATOM 4390 C CA . THR A 1 549 ? -38.046 -2.529 25.876 1.00 95.88 549 THR A CA 1
ATOM 4391 C C . THR A 1 549 ? -38.673 -1.243 26.386 1.00 95.88 549 THR A C 1
ATOM 4393 O O . THR A 1 549 ? -39.895 -1.095 26.385 1.00 95.88 549 THR A O 1
ATOM 4396 N N . ILE A 1 550 ? -37.842 -0.261 26.731 1.00 96.12 550 ILE A N 1
ATOM 4397 C CA . ILE A 1 550 ? -38.294 1.085 27.093 1.00 96.12 550 ILE A CA 1
ATOM 4398 C C . ILE A 1 550 ? -37.731 2.154 26.163 1.00 96.12 550 ILE A C 1
ATOM 4400 O O . ILE A 1 550 ? -36.659 2.004 25.582 1.00 96.12 550 ILE A O 1
ATOM 4404 N N . HIS A 1 551 ? -38.461 3.264 26.062 1.00 96.56 551 HIS A N 1
ATOM 4405 C CA . HIS A 1 551 ? -38.072 4.433 25.280 1.00 96.56 551 HIS A CA 1
ATOM 4406 C C . HIS A 1 551 ? -37.970 5.659 26.186 1.00 96.56 551 HIS A C 1
ATOM 4408 O O . HIS A 1 551 ? -38.982 6.277 26.525 1.00 96.56 551 HIS A O 1
ATOM 4414 N N . CYS A 1 552 ? -36.755 6.044 26.562 1.00 93.56 552 CYS A N 1
ATOM 4415 C CA . CYS A 1 552 ? -36.525 7.128 27.519 1.00 93.56 552 CYS A CA 1
ATOM 4416 C C . CYS A 1 552 ? -35.367 8.029 27.094 1.00 93.56 552 CYS A C 1
ATOM 4418 O O . CYS A 1 552 ? -34.496 7.630 26.319 1.00 93.56 552 CYS A O 1
ATOM 4420 N N . ARG A 1 553 ? -35.319 9.256 27.616 1.00 93.50 553 ARG A N 1
ATOM 4421 C CA . ARG A 1 553 ? -34.092 10.054 27.546 1.00 93.50 553 ARG A CA 1
ATOM 4422 C C . ARG A 1 553 ? -33.200 9.641 28.709 1.00 93.50 553 ARG A C 1
ATOM 4424 O O . ARG A 1 553 ? -33.690 9.466 29.818 1.00 93.50 553 ARG A O 1
ATOM 4431 N N . LEU A 1 554 ? -31.896 9.487 28.474 1.00 90.94 554 LEU A N 1
ATOM 4432 C CA . LEU A 1 554 ? -30.960 9.108 29.545 1.00 90.94 554 LEU A CA 1
ATOM 4433 C C . LEU A 1 554 ? -30.911 10.150 30.677 1.00 90.94 554 LEU A C 1
ATOM 4435 O O . LEU A 1 554 ? -30.580 9.803 31.801 1.00 90.94 554 LEU A O 1
ATOM 4439 N N . GLU A 1 555 ? -31.239 11.410 30.389 1.00 91.88 555 GLU A N 1
ATOM 4440 C CA . GLU A 1 555 ? -31.339 12.489 31.383 1.00 91.88 555 GLU A CA 1
ATOM 4441 C C . GLU A 1 555 ? -32.547 12.352 32.325 1.00 91.88 555 GLU A C 1
ATOM 4443 O O . GLU A 1 555 ? -32.495 12.860 33.442 1.00 91.88 555 GLU A O 1
ATOM 4448 N N . ASP A 1 556 ? -33.585 11.615 31.916 1.00 93.81 556 ASP A N 1
ATOM 4449 C CA . ASP A 1 556 ? -34.825 11.443 32.684 1.00 93.81 556 ASP A CA 1
ATOM 4450 C C . ASP A 1 556 ? -34.765 10.246 33.650 1.00 93.81 556 ASP A C 1
ATOM 4452 O O . ASP A 1 556 ? -35.700 10.013 34.416 1.00 93.81 556 ASP A O 1
ATOM 4456 N N . ILE A 1 557 ? -33.691 9.451 33.608 1.00 94.56 557 ILE A N 1
ATOM 4457 C CA . ILE A 1 557 ? -33.571 8.209 34.378 1.00 94.56 557 ILE A CA 1
ATOM 4458 C C . ILE A 1 557 ? -32.293 8.173 35.215 1.00 94.56 557 ILE A C 1
ATOM 4460 O O . ILE A 1 557 ? -31.243 8.684 34.829 1.00 94.56 557 ILE A O 1
ATOM 4464 N N . GLN A 1 558 ? -32.353 7.503 36.369 1.00 94.88 558 GLN A N 1
ATOM 4465 C CA . GLN A 1 558 ? -31.151 7.156 37.124 1.00 94.88 558 GLN A CA 1
ATOM 4466 C C . GLN A 1 558 ? -30.542 5.888 36.536 1.00 94.88 558 GLN A C 1
ATOM 4468 O O . GLN A 1 558 ? -31.132 4.811 36.612 1.00 94.88 558 GLN A O 1
ATOM 4473 N N . TYR A 1 559 ? -29.343 6.009 35.975 1.00 94.81 559 TYR A N 1
ATOM 4474 C CA . TYR A 1 559 ? -28.632 4.880 35.395 1.00 94.81 559 TYR A CA 1
ATOM 4475 C C . TYR A 1 559 ? -27.168 4.834 35.834 1.00 94.81 559 TYR A C 1
ATOM 4477 O O . TYR A 1 559 ? -26.571 5.838 36.229 1.00 94.81 559 TYR A O 1
ATOM 4485 N N . LYS A 1 560 ? -26.576 3.645 35.753 1.00 92.25 560 LYS A N 1
ATOM 4486 C CA . LYS A 1 560 ? -25.139 3.415 35.901 1.00 92.25 560 LYS A CA 1
ATOM 4487 C C . LYS A 1 560 ? -24.656 2.666 34.673 1.00 92.25 560 LYS A C 1
ATOM 4489 O O . LYS A 1 560 ? -25.223 1.636 34.317 1.00 92.25 560 LYS A O 1
ATOM 4494 N N . TRP A 1 561 ? -23.605 3.170 34.031 1.00 89.00 561 TRP A N 1
ATOM 4495 C CA . TRP A 1 561 ? -22.926 2.402 32.992 1.00 89.00 561 TRP A CA 1
ATOM 4496 C C . TRP A 1 561 ? -22.390 1.121 33.608 1.00 89.00 561 TRP A C 1
ATOM 4498 O O . TRP A 1 561 ? -21.655 1.170 34.599 1.00 89.00 561 TRP A O 1
ATOM 4508 N N . LYS A 1 562 ? -22.729 -0.017 33.008 1.00 84.25 562 LYS A N 1
ATOM 4509 C CA . LYS A 1 562 ? -22.006 -1.236 33.321 1.00 84.25 562 LYS A CA 1
ATOM 4510 C C . LYS A 1 562 ? -20.667 -1.114 32.606 1.00 84.25 562 LYS A C 1
ATOM 4512 O O . LYS A 1 562 ? -20.626 -0.803 31.413 1.00 84.25 562 LYS A O 1
ATOM 4517 N N . ASN A 1 563 ? -19.565 -1.282 33.339 1.00 60.03 563 ASN A N 1
ATOM 4518 C CA . ASN A 1 563 ? -18.218 -1.301 32.764 1.00 60.03 563 ASN A CA 1
ATOM 4519 C C . ASN A 1 563 ? -17.994 -2.609 31.998 1.00 60.03 563 ASN A C 1
ATOM 4521 O O . ASN A 1 563 ? -17.021 -3.327 32.207 1.00 60.03 563 ASN A O 1
ATOM 4525 N N . ASP A 1 564 ? -18.878 -2.884 31.054 1.00 59.31 564 ASP A N 1
ATOM 4526 C CA . ASP A 1 564 ? -18.705 -3.883 30.029 1.00 59.31 564 ASP A CA 1
ATOM 4527 C C . ASP A 1 564 ? -17.859 -3.194 28.969 1.00 59.31 564 ASP A C 1
ATOM 4529 O O . ASP A 1 564 ? -18.326 -2.902 27.869 1.00 59.31 564 ASP A O 1
ATOM 4533 N N . SER A 1 565 ? -16.611 -2.857 29.298 1.00 53.09 565 SER A N 1
ATOM 4534 C CA . SER A 1 565 ? -15.622 -2.314 28.362 1.00 53.09 565 SER A CA 1
ATOM 4535 C C . SER A 1 565 ? -15.233 -3.348 27.294 1.00 53.09 565 SER A C 1
ATOM 4537 O O . SER A 1 565 ? -14.070 -3.499 26.936 1.00 53.09 565 SER A O 1
ATOM 4539 N N . GLY A 1 566 ? -16.225 -4.063 26.761 1.00 55.91 566 GLY A N 1
ATOM 4540 C CA . GLY A 1 566 ? -16.114 -5.037 25.711 1.00 55.91 566 GLY A CA 1
ATOM 4541 C C . GLY A 1 566 ? -15.164 -6.140 26.113 1.00 55.91 566 GLY A C 1
ATOM 4542 O O . GLY A 1 566 ? -14.174 -6.346 25.411 1.00 55.91 566 GLY A O 1
ATOM 4543 N N . GLN A 1 567 ? -15.473 -6.887 27.181 1.00 67.50 567 GLN A N 1
ATOM 4544 C CA . GLN A 1 567 ? -15.015 -8.274 27.236 1.00 67.50 567 GLN A CA 1
ATOM 4545 C C . GLN A 1 567 ? -15.722 -9.013 26.098 1.00 67.50 567 GLN A C 1
ATOM 4547 O O . GLN A 1 567 ? -16.766 -9.631 26.252 1.00 67.50 567 GLN A O 1
ATOM 4552 N N . LYS A 1 568 ? -15.208 -8.784 24.890 1.00 85.38 568 LYS A N 1
ATOM 4553 C CA . LYS A 1 568 ? -15.594 -9.504 23.700 1.00 85.38 568 LYS A CA 1
ATOM 4554 C C . LYS A 1 568 ? -14.930 -10.863 23.844 1.00 85.38 568 LYS A C 1
ATOM 4556 O O . LYS A 1 568 ? -13.699 -10.879 23.993 1.00 85.38 568 LYS A O 1
ATOM 4561 N N . PRO A 1 569 ? -15.697 -11.958 23.788 1.00 93.44 569 PRO A N 1
ATOM 4562 C CA . PRO A 1 569 ? -15.100 -13.271 23.780 1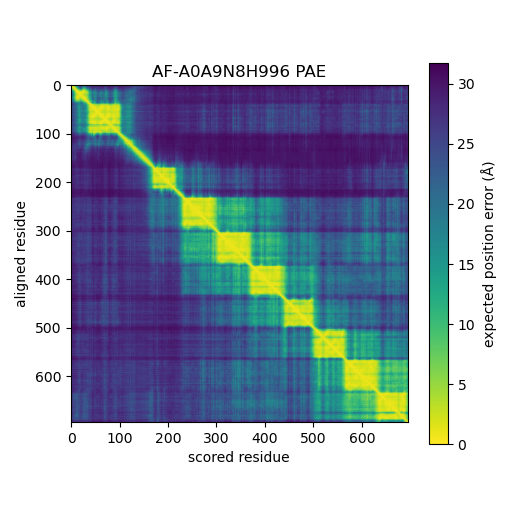.00 93.44 569 PRO A CA 1
ATOM 4563 C C . PRO A 1 569 ? -14.118 -13.376 22.614 1.00 93.44 569 PRO A C 1
ATOM 4565 O O . PRO A 1 569 ? -14.295 -12.759 21.554 1.00 93.44 569 PRO A O 1
ATOM 4568 N N . VAL A 1 570 ? -13.031 -14.098 22.839 1.00 96.81 570 VAL A N 1
ATOM 4569 C CA . VAL A 1 570 ? -11.957 -14.285 21.866 1.00 96.81 570 VAL A CA 1
ATOM 4570 C C . VAL A 1 570 ? -11.726 -15.759 21.625 1.00 96.81 570 VAL A C 1
ATOM 4572 O O . VAL A 1 570 ? -11.800 -16.576 22.535 1.00 96.81 570 VAL A O 1
ATOM 4575 N N . GLU A 1 571 ? -11.421 -16.083 20.381 1.00 98.12 571 GLU A N 1
ATOM 4576 C CA . GLU A 1 571 ? -11.078 -17.426 19.945 1.00 98.12 571 GLU A CA 1
ATOM 4577 C C . GLU A 1 571 ? -9.580 -17.473 19.640 1.00 98.12 571 GLU A C 1
ATOM 4579 O O . GLU A 1 571 ? -9.036 -16.595 18.956 1.00 98.12 571 GLU A O 1
ATOM 4584 N N . GLN A 1 572 ? -8.923 -18.511 20.143 1.00 98.06 572 GLN A N 1
ATOM 4585 C CA . GLN A 1 572 ? -7.556 -18.889 19.818 1.00 98.06 572 GLN A CA 1
ATOM 4586 C C . GLN A 1 572 ? -7.593 -19.869 18.653 1.00 98.06 572 GLN A C 1
ATOM 4588 O O . GLN A 1 572 ? -8.254 -20.901 18.727 1.00 98.06 572 GLN A O 1
ATOM 4593 N N . LEU A 1 573 ? -6.892 -19.554 17.570 1.00 97.81 573 LEU A N 1
ATOM 4594 C CA . LEU A 1 573 ? -6.855 -20.354 16.353 1.00 97.81 573 LEU A CA 1
ATOM 4595 C C . LEU A 1 573 ? -5.435 -20.852 16.081 1.00 97.81 573 LEU A C 1
ATOM 4597 O O . LEU A 1 573 ? -4.447 -20.135 16.292 1.00 97.81 573 LEU A O 1
ATOM 4601 N N . ASP A 1 574 ? -5.338 -22.059 15.533 1.00 96.12 574 ASP A N 1
ATOM 4602 C CA . ASP A 1 574 ? -4.088 -22.580 14.995 1.00 96.12 574 ASP A CA 1
ATOM 4603 C C . ASP A 1 574 ? -3.654 -21.777 13.756 1.00 96.12 574 ASP A C 1
ATOM 4605 O O . ASP A 1 574 ? -4.435 -21.521 12.836 1.00 96.12 574 ASP A O 1
ATOM 4609 N N . LEU A 1 575 ? -2.379 -21.382 13.711 1.00 93.38 575 LEU A N 1
ATOM 4610 C CA . LEU A 1 575 ? -1.845 -20.524 12.647 1.00 93.38 575 LEU A CA 1
ATOM 4611 C C . LEU A 1 575 ? -1.809 -21.195 11.269 1.00 93.38 575 LEU A C 1
ATOM 4613 O O . LEU A 1 575 ? -1.794 -20.485 10.262 1.00 93.38 575 LEU A O 1
ATOM 4617 N N . LYS A 1 576 ? -1.713 -22.529 11.211 1.00 89.19 576 LYS A N 1
ATOM 4618 C CA . LYS A 1 576 ? -1.551 -23.272 9.953 1.00 89.19 576 LYS A CA 1
ATOM 4619 C C . LYS A 1 576 ? -2.898 -23.667 9.363 1.00 89.19 576 LYS A C 1
ATOM 4621 O O . LYS A 1 576 ? -3.108 -23.510 8.165 1.00 89.19 576 LYS A O 1
ATOM 4626 N N . THR A 1 577 ? -3.782 -24.185 10.204 1.00 93.00 577 THR A N 1
ATOM 4627 C CA . THR A 1 577 ? -5.068 -24.765 9.812 1.00 93.00 577 THR A CA 1
ATOM 4628 C C . THR A 1 577 ? -6.217 -23.765 9.902 1.00 93.00 577 THR A C 1
ATOM 4630 O O . THR A 1 577 ? -7.205 -23.926 9.194 1.00 93.00 577 THR A O 1
ATOM 4633 N N . GLY A 1 578 ? -6.103 -22.735 10.750 1.00 93.50 578 GLY A N 1
ATOM 4634 C CA . GLY A 1 578 ? -7.198 -21.809 11.048 1.00 93.50 578 GLY A CA 1
ATOM 4635 C C . GLY A 1 578 ? -8.315 -22.420 11.899 1.00 93.50 578 GLY A C 1
ATOM 4636 O O . GLY A 1 578 ? -9.366 -21.801 12.044 1.00 93.50 578 GLY A O 1
ATOM 4637 N N . GLN A 1 579 ? -8.113 -23.618 12.456 1.00 95.75 579 GLN A N 1
ATOM 4638 C CA . GLN A 1 579 ? -9.079 -24.243 13.359 1.00 95.75 579 GLN A CA 1
ATOM 4639 C C . GLN A 1 579 ? -9.086 -23.538 14.717 1.00 95.75 579 GLN A C 1
ATOM 4641 O O . GLN A 1 579 ? -8.036 -23.123 15.210 1.00 95.75 579 GLN A O 1
ATOM 4646 N N . VAL A 1 580 ? -10.272 -23.411 15.315 1.00 97.44 580 VAL A N 1
ATOM 4647 C CA . VAL A 1 580 ? -10.442 -22.873 16.670 1.00 97.44 580 VAL A CA 1
ATOM 4648 C C . VAL A 1 580 ? -9.966 -23.924 17.672 1.00 97.44 580 VAL A C 1
ATOM 4650 O O . VAL A 1 580 ? -10.471 -25.041 17.683 1.00 97.44 580 VAL A O 1
ATOM 4653 N N . LEU A 1 581 ? -8.978 -23.562 18.486 1.00 97.62 581 LEU A N 1
ATOM 4654 C CA . LEU A 1 581 ? -8.390 -24.404 19.529 1.00 97.62 581 LEU A CA 1
ATOM 4655 C C . LEU A 1 581 ? -9.074 -24.190 20.881 1.00 97.62 581 LEU A C 1
ATOM 4657 O O . LEU A 1 581 ? -9.274 -25.142 21.626 1.00 97.62 581 LEU A O 1
ATOM 4661 N N . ALA A 1 582 ? -9.409 -22.938 21.199 1.00 97.75 582 ALA A N 1
ATOM 4662 C CA . ALA A 1 582 ? -10.046 -22.557 22.453 1.00 97.75 582 ALA A CA 1
ATOM 4663 C C . ALA A 1 582 ? -10.836 -21.253 22.294 1.00 97.75 582 ALA A C 1
ATOM 4665 O O . ALA A 1 582 ? -10.534 -20.436 21.419 1.00 97.75 582 ALA A O 1
ATOM 4666 N N . SER A 1 583 ? -11.808 -21.046 23.181 1.00 97.19 583 SER A N 1
ATOM 4667 C CA . SER A 1 583 ? -12.606 -19.824 23.277 1.00 97.19 583 SER A CA 1
ATOM 4668 C C . SER A 1 583 ? -12.594 -19.324 24.716 1.00 97.19 583 SER A C 1
ATOM 4670 O O . SER A 1 583 ? -12.715 -20.114 25.647 1.00 97.19 583 SER A O 1
ATOM 4672 N N . PHE A 1 584 ? -12.468 -18.014 24.887 1.00 96.56 584 PHE A N 1
ATOM 4673 C CA . PHE A 1 584 ? -12.372 -17.344 26.181 1.00 96.56 584 PHE A CA 1
ATOM 4674 C C . PHE A 1 584 ? -13.394 -16.216 26.238 1.00 96.56 584 PHE A C 1
ATOM 4676 O O . PHE A 1 584 ? -13.652 -15.569 25.221 1.00 96.56 584 PHE A O 1
ATOM 4683 N N . GLN A 1 585 ? -13.938 -15.926 27.416 1.00 94.00 585 GLN A N 1
ATOM 4684 C CA . GLN A 1 585 ? -14.913 -14.851 27.613 1.00 94.00 585 GLN A CA 1
ATOM 4685 C C . GLN A 1 585 ? -14.273 -13.467 27.485 1.00 94.00 585 GLN A C 1
ATOM 4687 O O . GLN A 1 585 ? -14.948 -12.480 27.192 1.00 94.00 585 GLN A O 1
ATOM 4692 N N . SER A 1 586 ? -12.951 -13.374 27.659 1.00 93.88 586 SER A N 1
ATOM 4693 C CA . SER A 1 586 ? -12.243 -12.103 27.556 1.00 93.88 586 SER A CA 1
ATOM 4694 C C . SER A 1 586 ? -10.788 -12.228 27.117 1.00 93.88 586 SER A C 1
ATOM 4696 O O . SER A 1 586 ? -10.145 -13.268 27.248 1.00 93.88 586 SER A O 1
ATOM 4698 N N . LEU A 1 587 ? -10.234 -11.099 26.665 1.00 94.56 587 LEU A N 1
ATOM 4699 C CA . LEU A 1 587 ? -8.800 -10.955 26.414 1.00 94.56 587 LEU A CA 1
ATOM 4700 C C . LEU A 1 587 ? -7.955 -11.225 27.667 1.00 94.56 587 LEU A C 1
ATOM 4702 O O . LEU A 1 587 ? -6.841 -11.714 27.532 1.00 94.56 587 LEU A O 1
ATOM 4706 N N . SER A 1 588 ? -8.449 -10.886 28.862 1.00 94.12 588 SER A N 1
ATOM 4707 C CA . SER A 1 588 ? -7.719 -11.089 30.121 1.00 94.12 588 SER A CA 1
ATOM 4708 C C . SER A 1 588 ? -7.623 -12.566 30.483 1.00 94.12 588 SER A C 1
ATOM 4710 O O . SER A 1 588 ? -6.543 -13.036 30.827 1.00 94.12 588 SER A O 1
ATOM 4712 N N . GLU A 1 589 ? -8.727 -13.297 30.339 1.00 95.19 589 GLU A N 1
ATOM 4713 C CA . GLU A 1 589 ? -8.785 -14.744 30.553 1.00 95.19 589 GLU A CA 1
ATOM 4714 C C . GLU A 1 589 ? -7.881 -15.484 29.560 1.00 95.19 589 GLU A C 1
ATOM 4716 O O . GLU A 1 589 ? -6.996 -16.227 29.974 1.00 95.19 589 GLU A O 1
ATOM 4721 N N . ALA A 1 590 ? -8.009 -15.176 28.265 1.00 97.19 590 ALA A N 1
ATOM 4722 C CA . ALA A 1 590 ? -7.142 -15.705 27.212 1.00 97.19 590 ALA A CA 1
ATOM 4723 C C . ALA A 1 590 ? -5.651 -15.429 27.459 1.00 97.19 590 ALA A C 1
ATOM 4725 O O . ALA A 1 590 ? -4.780 -16.192 27.059 1.00 97.19 590 ALA A O 1
ATOM 4726 N N . SER A 1 591 ? -5.335 -14.295 28.083 1.00 96.94 591 SER A N 1
ATOM 4727 C CA . SER A 1 591 ? -3.960 -13.917 28.390 1.00 96.94 591 SER A CA 1
ATOM 4728 C C . SER A 1 591 ? -3.393 -14.682 29.582 1.00 96.94 591 SER A C 1
ATOM 4730 O O . SER A 1 591 ? -2.195 -14.969 29.596 1.00 96.94 591 SER A O 1
ATOM 4732 N N . ALA A 1 592 ? -4.242 -14.984 30.566 1.00 97.06 592 ALA A N 1
ATOM 4733 C CA . ALA A 1 592 ? -3.901 -15.745 31.762 1.00 97.06 592 ALA A CA 1
ATOM 4734 C C . ALA A 1 592 ? -3.800 -17.254 31.491 1.00 97.06 592 ALA A C 1
ATOM 4736 O O . ALA A 1 592 ? -3.056 -17.936 32.185 1.00 97.06 592 ALA A O 1
ATOM 4737 N N . SER A 1 593 ? -4.501 -17.767 30.474 1.00 97.44 593 SER A N 1
ATOM 4738 C CA . SER A 1 593 ? -4.451 -19.181 30.081 1.00 97.44 593 SER A CA 1
ATOM 4739 C C . SER A 1 593 ? -3.185 -19.576 29.310 1.00 97.44 593 SER A C 1
ATOM 4741 O O . SER A 1 593 ? -2.993 -20.754 29.017 1.00 97.44 593 SER A O 1
ATOM 4743 N N . LEU A 1 594 ? -2.345 -18.612 28.919 1.00 97.06 594 LEU A N 1
ATOM 4744 C CA . LEU A 1 594 ? -1.087 -18.865 28.215 1.00 97.06 594 LEU A CA 1
ATOM 4745 C C . LEU A 1 594 ? 0.058 -19.095 29.201 1.00 97.06 594 LEU A C 1
ATOM 4747 O O . LEU A 1 594 ? 0.116 -18.446 30.240 1.00 97.06 594 LEU A O 1
ATOM 4751 N N . ASP A 1 595 ? 1.012 -19.945 28.819 1.00 94.56 595 ASP A N 1
ATOM 4752 C CA . ASP A 1 595 ? 2.250 -20.168 29.568 1.00 94.56 595 ASP A CA 1
ATOM 4753 C C . ASP A 1 595 ? 3.489 -19.811 28.710 1.00 94.56 595 ASP A C 1
ATOM 4755 O O . ASP A 1 595 ? 3.719 -20.438 27.669 1.00 94.56 595 ASP A O 1
ATOM 4759 N N . PRO A 1 596 ? 4.273 -18.775 29.071 1.00 94.12 596 PRO A N 1
ATOM 4760 C CA . PRO A 1 596 ? 4.005 -17.824 30.150 1.00 94.12 596 PRO A CA 1
ATOM 4761 C C . PRO A 1 596 ? 2.830 -16.883 29.810 1.00 94.12 596 PRO A C 1
ATOM 4763 O O . PRO A 1 596 ? 2.613 -16.591 28.622 1.00 94.12 596 PRO A O 1
ATOM 4766 N N . PRO A 1 597 ? 2.129 -16.333 30.825 1.00 94.31 597 PRO A N 1
ATOM 4767 C CA . PRO A 1 597 ? 1.055 -15.372 30.612 1.00 94.31 597 PRO A CA 1
ATOM 4768 C C . PRO A 1 597 ? 1.538 -14.169 29.812 1.00 94.31 597 PRO A C 1
ATOM 4770 O O . PRO A 1 597 ? 2.652 -13.668 29.999 1.00 94.31 597 PRO A O 1
ATOM 4773 N N . CYS A 1 598 ? 0.693 -13.681 28.910 1.00 93.94 598 CYS A N 1
ATOM 4774 C CA . CYS A 1 598 ? 1.021 -12.513 28.100 1.00 93.94 598 CYS A CA 1
ATOM 4775 C C . CYS A 1 598 ? 0.295 -11.260 28.602 1.00 93.94 598 CYS A C 1
ATOM 4777 O O . CYS A 1 598 ? -0.445 -11.306 29.583 1.00 93.94 598 CYS A O 1
ATOM 4779 N N . HIS A 1 599 ? 0.519 -10.113 27.960 1.00 95.50 599 HIS A N 1
ATOM 4780 C CA . HIS A 1 599 ? -0.283 -8.920 28.225 1.00 95.50 599 HIS A CA 1
ATOM 4781 C C . HIS A 1 599 ? -1.493 -8.896 27.267 1.00 95.50 599 HIS A C 1
ATOM 4783 O O . HIS A 1 599 ? -1.270 -9.009 26.053 1.00 95.50 599 HIS A O 1
ATOM 4789 N N . PRO A 1 600 ? -2.737 -8.650 27.732 1.00 95.50 600 PRO A N 1
ATOM 4790 C CA . PRO A 1 600 ? -3.950 -8.715 26.899 1.00 95.50 600 PRO A CA 1
ATOM 4791 C C . PRO A 1 600 ? -3.902 -7.853 25.626 1.00 95.50 600 PRO A C 1
ATOM 4793 O O . PRO A 1 600 ? -4.495 -8.181 24.598 1.00 95.50 600 PRO A O 1
ATOM 4796 N N . THR A 1 601 ? -3.135 -6.756 25.650 1.00 94.94 601 THR A N 1
ATOM 4797 C CA . THR A 1 601 ? -2.928 -5.873 24.487 1.00 94.94 601 THR A CA 1
ATOM 4798 C C . THR A 1 601 ? -2.237 -6.559 23.306 1.00 94.94 601 THR A C 1
ATOM 4800 O O . THR A 1 601 ? -2.462 -6.147 22.168 1.00 94.94 601 THR A O 1
ATOM 4803 N N . ARG A 1 602 ? -1.421 -7.601 23.531 1.00 96.94 602 ARG A N 1
ATOM 4804 C CA . ARG A 1 602 ? -0.802 -8.379 22.445 1.00 96.94 602 ARG A CA 1
ATOM 4805 C C . ARG A 1 602 ? -1.832 -9.222 21.711 1.00 96.94 602 ARG A C 1
ATOM 4807 O O . ARG A 1 602 ? -1.845 -9.192 20.484 1.00 96.94 602 ARG A O 1
ATOM 4814 N N . ILE A 1 603 ? -2.716 -9.895 22.446 1.00 97.31 603 ILE A N 1
ATOM 4815 C CA . ILE A 1 603 ? -3.843 -10.645 21.877 1.00 97.31 603 ILE A CA 1
ATOM 4816 C C . ILE A 1 603 ? -4.766 -9.684 21.121 1.00 97.31 603 ILE A C 1
ATOM 4818 O O . ILE A 1 603 ? -5.048 -9.893 19.943 1.00 97.31 603 ILE A O 1
ATOM 4822 N N . ALA A 1 604 ? -5.128 -8.552 21.735 1.00 95.06 604 ALA A N 1
ATOM 4823 C CA . ALA A 1 604 ? -5.962 -7.530 21.101 1.00 95.06 604 ALA A CA 1
ATOM 4824 C C . ALA A 1 604 ? -5.353 -6.990 19.795 1.00 95.06 604 ALA A C 1
ATOM 4826 O O . ALA A 1 604 ? -6.063 -6.722 18.826 1.00 95.06 604 ALA A O 1
ATOM 4827 N N . ALA A 1 605 ? -4.028 -6.833 19.742 1.00 94.44 605 ALA A N 1
ATOM 4828 C CA . ALA A 1 605 ? -3.337 -6.397 18.537 1.00 94.44 605 ALA A CA 1
ATOM 4829 C C . ALA A 1 605 ? -3.418 -7.435 17.401 1.00 94.44 605 ALA A C 1
ATOM 4831 O O . ALA A 1 605 ? -3.436 -7.028 16.238 1.00 94.44 605 ALA A O 1
ATOM 4832 N N . VAL A 1 606 ? -3.508 -8.736 17.708 1.00 96.62 606 VAL A N 1
ATOM 4833 C CA . VAL A 1 606 ? -3.780 -9.787 16.710 1.00 96.62 606 VAL A CA 1
ATOM 4834 C C . VAL A 1 606 ? -5.230 -9.709 16.244 1.00 96.62 606 VAL A C 1
ATOM 4836 O O . VAL A 1 606 ? -5.463 -9.635 15.040 1.00 96.62 606 VAL A O 1
ATOM 4839 N N . CYS A 1 607 ? -6.188 -9.608 17.173 1.00 94.69 607 CYS A N 1
ATOM 4840 C CA . CYS A 1 607 ? -7.613 -9.499 16.843 1.00 94.69 607 CYS A CA 1
ATOM 4841 C C . CYS A 1 607 ? -7.917 -8.297 15.929 1.00 94.69 607 CYS A C 1
ATOM 4843 O O . CYS A 1 607 ? -8.791 -8.375 15.067 1.00 94.69 607 CYS A O 1
ATOM 4845 N N . HIS A 1 608 ? -7.175 -7.194 16.085 1.00 90.69 608 HIS A N 1
ATOM 4846 C CA . HIS A 1 608 ? -7.265 -5.995 15.241 1.00 90.69 608 HIS A CA 1
ATOM 4847 C C . HIS A 1 608 ? -6.389 -6.036 13.974 1.00 90.69 608 HIS A C 1
ATOM 4849 O O . HIS A 1 608 ? -6.298 -5.034 13.265 1.00 90.69 608 HIS A O 1
ATOM 4855 N N . GLY A 1 609 ? -5.683 -7.136 13.703 1.00 90.94 609 GLY A N 1
ATOM 4856 C CA . GLY A 1 609 ? -4.832 -7.298 12.520 1.00 90.94 609 GLY A CA 1
ATOM 4857 C C . GLY A 1 609 ? -3.550 -6.455 12.512 1.00 90.94 609 GLY A C 1
ATOM 4858 O O . GLY A 1 609 ? -2.917 -6.316 11.466 1.00 90.94 609 GLY A O 1
ATOM 4859 N N . ARG A 1 610 ? -3.144 -5.885 13.656 1.00 89.56 610 ARG A N 1
ATOM 4860 C CA . ARG A 1 610 ? -1.913 -5.079 13.786 1.00 89.56 610 ARG A CA 1
ATOM 4861 C C . ARG A 1 610 ? -0.665 -5.950 13.876 1.00 89.56 610 ARG A C 1
ATOM 4863 O O . ARG A 1 610 ? 0.391 -5.576 13.377 1.00 89.56 610 ARG A O 1
ATOM 4870 N N . VAL A 1 611 ? -0.788 -7.115 14.505 1.00 93.62 611 VAL A N 1
ATOM 4871 C CA . VAL A 1 611 ? 0.242 -8.160 14.532 1.00 93.62 611 VAL A CA 1
ATOM 4872 C C . VAL A 1 611 ? -0.347 -9.466 14.007 1.00 93.62 611 VAL A C 1
ATOM 4874 O O . VAL A 1 611 ? -1.558 -9.656 14.008 1.00 93.62 611 VAL A O 1
ATOM 4877 N N . ARG A 1 612 ? 0.507 -10.364 13.510 1.00 92.88 612 ARG A N 1
ATOM 4878 C CA . ARG A 1 612 ? 0.048 -11.607 12.864 1.00 92.88 612 ARG A CA 1
ATOM 4879 C C . ARG A 1 612 ? -0.322 -12.711 13.846 1.00 92.88 612 ARG A C 1
ATOM 4881 O O . ARG A 1 612 ? -1.153 -13.541 13.513 1.00 92.88 612 ARG A O 1
ATOM 4888 N N . ALA A 1 613 ? 0.345 -12.755 14.993 1.00 95.94 613 ALA A N 1
ATOM 4889 C CA . ALA A 1 613 ? 0.195 -13.803 15.990 1.00 95.94 613 ALA A CA 1
ATOM 4890 C C . ALA A 1 613 ? 0.648 -13.292 17.361 1.00 95.94 613 ALA A C 1
ATOM 4892 O O . ALA A 1 613 ? 1.472 -12.375 17.440 1.00 95.94 613 ALA A O 1
ATOM 4893 N N . ALA A 1 614 ? 0.155 -13.925 18.420 1.00 96.62 614 ALA A N 1
ATOM 4894 C CA . ALA A 1 614 ? 0.634 -13.755 19.786 1.00 96.62 614 ALA A CA 1
ATOM 4895 C C . ALA A 1 614 ? 0.795 -15.143 20.409 1.00 96.62 614 ALA A C 1
ATOM 4897 O O . ALA A 1 614 ? -0.108 -15.970 20.302 1.00 96.62 614 ALA A O 1
ATOM 4898 N N . HIS A 1 615 ? 1.966 -15.401 21.002 1.00 95.56 615 HIS A N 1
ATOM 4899 C CA . HIS A 1 615 ? 2.316 -16.696 21.607 1.00 95.56 615 HIS A CA 1
ATOM 4900 C C . HIS A 1 615 ? 2.168 -17.898 20.655 1.00 95.56 615 HIS A C 1
ATOM 4902 O O . HIS A 1 615 ? 1.846 -18.995 21.076 1.00 95.56 615 HIS A O 1
ATOM 4908 N N . GLY A 1 616 ? 2.413 -17.698 19.354 1.00 94.88 616 GLY A N 1
ATOM 4909 C CA . GLY A 1 616 ? 2.313 -18.777 18.363 1.00 94.88 616 GLY A CA 1
ATOM 4910 C C . GLY A 1 616 ? 0.888 -19.099 17.905 1.00 94.88 616 GLY A C 1
ATOM 4911 O O . GLY A 1 616 ? 0.716 -20.016 17.111 1.00 94.88 616 GLY A O 1
ATOM 4912 N N . PHE A 1 617 ? -0.110 -18.319 18.324 1.00 97.25 617 PHE A N 1
ATOM 4913 C CA . PHE A 1 617 ? -1.504 -18.498 17.922 1.00 97.25 617 PHE A CA 1
ATOM 4914 C C . PHE A 1 617 ? -2.037 -17.280 17.175 1.00 97.25 617 PHE A C 1
ATOM 4916 O O . PHE A 1 617 ? -1.557 -16.149 17.347 1.00 97.25 617 PHE A O 1
ATOM 4923 N N . PHE A 1 618 ? -3.043 -17.517 16.340 1.00 97.44 618 PHE A N 1
ATOM 4924 C CA . PHE A 1 618 ? -3.879 -16.460 15.798 1.00 97.44 618 PHE A CA 1
ATOM 4925 C C . PHE A 1 618 ? -5.043 -16.207 16.757 1.00 97.44 618 PHE A C 1
ATOM 4927 O O . PHE A 1 618 ? -5.533 -17.133 17.391 1.00 97.44 618 PHE A O 1
ATOM 4934 N N . TRP A 1 619 ? -5.481 -14.959 16.866 1.00 97.88 619 TRP A N 1
ATOM 4935 C CA . TRP A 1 619 ? -6.557 -14.578 17.773 1.00 97.88 619 TRP A CA 1
ATOM 4936 C C . TRP A 1 619 ? -7.567 -13.729 17.026 1.00 97.88 619 TRP A C 1
ATOM 4938 O O . TRP A 1 619 ? -7.192 -12.844 16.251 1.00 97.88 619 TRP A O 1
ATOM 4948 N N . ARG A 1 620 ? -8.847 -13.976 17.276 1.00 97.12 620 ARG A N 1
ATOM 4949 C CA . ARG A 1 620 ? -9.939 -13.147 16.764 1.00 97.12 620 ARG A CA 1
ATOM 4950 C C . ARG A 1 620 ? -11.007 -12.974 17.830 1.00 97.12 620 ARG A C 1
ATOM 4952 O O . ARG A 1 620 ? -11.127 -13.796 18.729 1.00 97.12 620 ARG A O 1
ATOM 4959 N N . PHE A 1 621 ? -11.797 -11.914 17.713 1.00 95.88 621 PHE A N 1
ATOM 4960 C CA . PHE A 1 621 ? -13.033 -11.827 18.487 1.00 95.88 621 PHE A CA 1
ATOM 4961 C C . PHE A 1 621 ? -14.027 -12.861 17.961 1.00 95.88 621 PHE A C 1
ATOM 4963 O O . PHE A 1 621 ? -14.122 -13.049 16.745 1.00 95.88 621 PHE A O 1
ATOM 4970 N N . GLN A 1 622 ? -14.751 -13.521 18.858 1.00 95.25 622 GLN A N 1
ATOM 4971 C CA . GLN A 1 622 ? -15.780 -14.488 18.496 1.00 95.25 622 GLN A CA 1
ATOM 4972 C C . GLN A 1 622 ? -16.794 -13.847 17.534 1.00 95.25 622 GLN A C 1
ATOM 4974 O O . GLN A 1 622 ? -17.170 -12.684 17.692 1.00 95.25 622 GLN A O 1
ATOM 4979 N N . GLY A 1 623 ? -17.180 -14.584 16.490 1.00 88.50 623 GLY A N 1
ATOM 4980 C CA . GLY A 1 623 ? -18.041 -14.087 15.409 1.00 88.50 623 GLY A CA 1
ATOM 4981 C C . GLY A 1 623 ? -17.323 -13.263 14.329 1.00 88.50 623 GLY A C 1
ATOM 4982 O O . GLY A 1 623 ? -17.919 -12.947 13.302 1.00 88.50 623 GLY A O 1
ATOM 4983 N N . SER A 1 624 ? -16.038 -12.936 14.498 1.00 91.00 624 SER A N 1
ATOM 4984 C CA . SER A 1 624 ? -15.244 -12.328 13.427 1.00 91.00 624 SER A CA 1
ATOM 4985 C C . SER A 1 624 ? -14.898 -13.352 12.341 1.00 91.00 624 SER A C 1
ATOM 4987 O O . SER A 1 624 ? -14.408 -14.441 12.632 1.00 91.00 624 SER A O 1
ATOM 4989 N N . SER A 1 625 ? -15.051 -12.970 11.070 1.00 90.19 625 SER A N 1
ATOM 4990 C CA . SER A 1 625 ? -14.604 -13.756 9.908 1.00 90.19 625 SER A CA 1
ATOM 4991 C C . SER A 1 625 ? -13.091 -13.678 9.655 1.00 90.19 625 SER A C 1
ATOM 4993 O O . SER A 1 625 ? -12.592 -14.238 8.676 1.00 90.19 625 SER A O 1
ATOM 4995 N N . ASN A 1 626 ? -12.336 -13.008 10.533 1.00 88.62 626 ASN A N 1
ATOM 4996 C CA . ASN A 1 626 ? -10.887 -12.922 10.423 1.00 88.62 626 ASN A CA 1
ATOM 4997 C C . ASN A 1 626 ? -10.261 -14.323 10.504 1.00 88.62 626 ASN A C 1
ATOM 4999 O O . ASN A 1 626 ? -10.520 -15.094 11.429 1.00 88.62 626 ASN A O 1
ATOM 5003 N N . GLN A 1 627 ? -9.412 -14.626 9.528 1.00 89.44 627 GLN A N 1
ATOM 5004 C CA . GLN A 1 627 ? -8.660 -15.873 9.418 1.00 89.44 627 GLN A CA 1
ATOM 5005 C C . GLN A 1 627 ? -7.157 -15.565 9.486 1.00 89.44 627 GLN A C 1
ATOM 5007 O O . GLN A 1 627 ? -6.744 -14.464 9.084 1.00 89.44 627 GLN A O 1
ATOM 5012 N N . PRO A 1 628 ? -6.315 -16.514 9.940 1.00 87.38 628 PRO A N 1
ATOM 5013 C CA . PRO A 1 628 ? -4.876 -16.360 9.837 1.00 87.38 628 PRO A CA 1
ATOM 5014 C C . PRO A 1 628 ? -4.519 -16.111 8.373 1.00 87.38 628 PRO A C 1
ATOM 5016 O O . PRO A 1 628 ? -4.885 -16.880 7.480 1.00 87.38 628 PRO A O 1
ATOM 5019 N N . ARG A 1 629 ? -3.803 -15.017 8.088 1.00 80.06 629 ARG A N 1
ATOM 5020 C CA . ARG A 1 629 ? -3.278 -14.820 6.733 1.00 80.06 629 ARG A CA 1
ATOM 5021 C C . ARG A 1 629 ? -2.369 -15.999 6.421 1.00 80.06 629 ARG A C 1
ATOM 5023 O O . ARG A 1 629 ? -1.396 -16.196 7.149 1.00 80.06 629 ARG A O 1
ATOM 5030 N N . LYS A 1 630 ? -2.650 -16.712 5.320 1.00 73.75 630 LYS A N 1
ATOM 5031 C CA . LYS A 1 630 ? -1.759 -17.748 4.786 1.00 73.75 630 LYS A CA 1
ATOM 5032 C C . LYS A 1 630 ? -0.342 -17.185 4.789 1.00 73.75 630 LYS A C 1
ATOM 5034 O O . LYS A 1 630 ? -0.064 -16.177 4.128 1.00 73.75 630 LYS A O 1
ATOM 5039 N N . ILE A 1 631 ? 0.527 -17.769 5.612 1.00 67.56 631 ILE A N 1
ATOM 5040 C CA . ILE A 1 631 ? 1.936 -17.400 5.626 1.00 67.56 631 ILE A CA 1
ATOM 5041 C C . ILE A 1 631 ? 2.414 -17.758 4.227 1.00 67.56 631 ILE A C 1
ATOM 5043 O O . ILE A 1 631 ? 2.476 -18.940 3.902 1.00 67.56 631 ILE A O 1
ATOM 5047 N N . LYS A 1 632 ? 2.675 -16.750 3.381 1.00 67.25 632 LYS A N 1
ATOM 5048 C CA . LYS A 1 632 ? 3.320 -16.997 2.088 1.00 67.25 632 LYS A CA 1
ATOM 5049 C C . LYS A 1 632 ? 4.527 -17.872 2.387 1.00 67.25 632 LYS A C 1
ATOM 5051 O O . LYS A 1 632 ? 5.335 -17.473 3.236 1.00 67.25 632 LYS A O 1
ATOM 5056 N N . GLY A 1 633 ? 4.563 -19.058 1.773 1.00 68.00 633 GLY A N 1
ATOM 5057 C CA . GLY A 1 633 ? 5.623 -20.034 1.977 1.00 68.00 633 GLY A CA 1
ATOM 5058 C C . GLY A 1 633 ? 6.963 -19.315 1.979 1.00 68.00 633 GLY A C 1
ATOM 5059 O O . GLY A 1 633 ? 7.176 -18.364 1.214 1.00 68.00 633 GLY A O 1
ATOM 5060 N N . ARG A 1 634 ? 7.831 -19.671 2.926 1.00 77.56 634 ARG A N 1
ATOM 5061 C CA . ARG A 1 634 ? 9.178 -19.110 2.929 1.00 77.56 634 ARG A CA 1
ATOM 5062 C C . ARG A 1 634 ? 9.830 -19.608 1.647 1.00 77.56 634 ARG A C 1
ATOM 5064 O O . ARG A 1 634 ? 10.130 -20.787 1.556 1.00 77.56 634 ARG A O 1
ATOM 5071 N N . ARG A 1 635 ? 9.958 -18.719 0.661 1.00 88.81 635 ARG A N 1
ATOM 5072 C CA . ARG A 1 635 ? 10.574 -19.060 -0.618 1.00 88.81 635 ARG A CA 1
ATOM 5073 C C . ARG A 1 635 ? 12.016 -19.458 -0.360 1.00 88.81 635 ARG A C 1
ATOM 5075 O O . ARG A 1 635 ? 12.753 -18.665 0.246 1.00 88.81 635 ARG A O 1
ATOM 5082 N N . LYS A 1 636 ? 12.401 -20.643 -0.825 1.00 94.81 636 LYS A N 1
ATOM 5083 C CA . LYS A 1 636 ? 13.802 -21.048 -0.844 1.00 94.81 636 LYS A CA 1
ATOM 5084 C C . LYS A 1 636 ? 14.596 -20.038 -1.662 1.00 94.81 636 LYS A C 1
ATOM 5086 O O . LYS A 1 636 ? 14.078 -19.389 -2.574 1.00 94.81 636 LYS A O 1
ATOM 5091 N N . ILE A 1 637 ? 15.861 -19.872 -1.318 1.00 96.19 637 ILE A N 1
ATOM 5092 C CA . ILE A 1 637 ? 16.768 -18.982 -2.033 1.00 96.19 637 ILE A CA 1
ATOM 5093 C C . ILE A 1 637 ? 18.007 -19.740 -2.478 1.00 96.19 637 ILE A C 1
ATOM 5095 O O . ILE A 1 637 ? 18.517 -20.600 -1.766 1.00 96.19 637 ILE A O 1
ATOM 5099 N N . GLU A 1 638 ? 18.494 -19.386 -3.655 1.00 97.75 638 GLU A N 1
ATOM 5100 C CA . GLU A 1 638 ? 19.690 -19.949 -4.262 1.00 97.75 638 GLU A CA 1
ATOM 5101 C C . GLU A 1 638 ? 20.812 -18.911 -4.217 1.00 97.75 638 GLU A C 1
ATOM 5103 O O . GLU A 1 638 ? 20.631 -17.755 -4.618 1.00 97.75 638 GLU A O 1
ATOM 5108 N N . GLN A 1 639 ? 21.977 -19.334 -3.734 1.00 97.94 639 GLN A N 1
ATOM 5109 C CA . GLN A 1 639 ? 23.235 -18.605 -3.835 1.00 97.94 639 GLN A CA 1
ATOM 5110 C C . GLN A 1 639 ? 23.877 -18.930 -5.179 1.00 97.94 639 GLN A C 1
ATOM 5112 O O . GLN A 1 639 ? 24.045 -20.096 -5.526 1.00 97.94 639 GLN A O 1
ATOM 5117 N N . LEU A 1 640 ? 24.263 -17.908 -5.933 1.00 97.44 640 LEU A N 1
ATOM 5118 C CA . LEU A 1 640 ? 24.800 -18.028 -7.282 1.00 97.44 640 LEU A CA 1
ATOM 5119 C C . LEU A 1 640 ? 26.247 -17.541 -7.338 1.00 97.44 640 LEU A C 1
ATOM 5121 O O . LEU A 1 640 ? 26.606 -16.512 -6.758 1.00 97.44 640 LEU A O 1
ATOM 5125 N N . CYS A 1 641 ? 27.075 -18.234 -8.110 1.00 96.81 641 CYS A N 1
ATOM 5126 C CA . CYS A 1 641 ? 28.386 -17.733 -8.496 1.00 96.81 641 CYS A CA 1
ATOM 5127 C C . CYS A 1 641 ? 28.221 -16.582 -9.499 1.00 96.81 641 CYS A C 1
ATOM 5129 O O . CYS A 1 641 ? 27.654 -16.784 -10.569 1.00 96.81 641 CYS A O 1
ATOM 5131 N N . LEU A 1 642 ? 28.753 -15.392 -9.203 1.00 95.00 642 LEU A N 1
ATOM 5132 C CA . LEU A 1 642 ? 28.623 -14.234 -10.101 1.00 95.00 642 LEU A CA 1
ATOM 5133 C C . LEU A 1 642 ? 29.305 -14.433 -11.462 1.00 95.00 642 LEU A C 1
ATOM 5135 O O . LEU A 1 642 ? 28.815 -13.917 -12.460 1.00 95.00 642 LEU A O 1
ATOM 5139 N N . LYS A 1 643 ? 30.414 -15.185 -11.508 1.00 94.50 643 LYS A N 1
ATOM 5140 C CA . LYS A 1 643 ? 31.157 -15.435 -12.753 1.00 94.50 643 LYS A CA 1
ATOM 5141 C C . LYS A 1 643 ? 30.458 -16.450 -13.657 1.00 94.50 643 LYS A C 1
ATOM 5143 O O . LYS A 1 643 ? 30.431 -16.276 -14.866 1.00 94.50 643 LYS A O 1
ATOM 5148 N N . THR A 1 644 ? 29.927 -17.526 -13.076 1.00 96.19 644 THR A N 1
ATOM 5149 C CA . THR A 1 644 ? 29.433 -18.683 -13.846 1.00 96.19 644 THR A CA 1
ATOM 5150 C C . THR A 1 644 ? 27.913 -18.808 -13.870 1.00 96.19 644 THR A C 1
ATOM 5152 O O . THR A 1 644 ? 27.384 -19.600 -14.642 1.00 96.19 644 THR A O 1
ATOM 5155 N N . GLY A 1 645 ? 27.201 -18.097 -12.993 1.00 93.62 645 GLY A N 1
ATOM 5156 C CA . GLY A 1 645 ? 25.756 -18.233 -12.798 1.00 93.62 645 GLY A CA 1
ATOM 5157 C C . GLY A 1 645 ? 25.316 -19.552 -12.148 1.00 93.62 645 GLY A C 1
ATOM 5158 O O . GLY A 1 645 ? 24.117 -19.767 -11.981 1.00 93.62 645 GLY A O 1
ATOM 5159 N N . ARG A 1 646 ? 26.247 -20.444 -11.776 1.00 96.31 646 ARG A N 1
ATOM 5160 C CA . ARG A 1 646 ? 25.926 -21.744 -11.164 1.00 96.31 646 ARG A CA 1
ATOM 5161 C C . ARG A 1 646 ? 25.418 -21.580 -9.732 1.00 96.31 646 ARG A C 1
ATOM 5163 O O . ARG A 1 646 ? 25.914 -20.723 -8.998 1.00 96.31 646 ARG A O 1
ATOM 5170 N N . VAL A 1 647 ? 24.473 -22.435 -9.337 1.00 97.62 647 VAL A N 1
ATOM 5171 C CA . VAL A 1 647 ? 23.975 -22.524 -7.957 1.00 97.62 647 VAL A CA 1
ATOM 5172 C C . VAL A 1 647 ? 25.062 -23.139 -7.075 1.00 97.62 647 VAL A C 1
ATOM 5174 O O . VAL A 1 647 ? 25.518 -24.249 -7.332 1.00 97.62 647 VAL A O 1
ATOM 5177 N N . LEU A 1 648 ? 25.495 -22.392 -6.063 1.00 97.62 648 LEU A N 1
ATOM 5178 C CA . LEU A 1 648 ? 26.486 -22.799 -5.064 1.00 97.62 648 LEU A CA 1
ATOM 5179 C C . LEU A 1 648 ? 25.831 -23.431 -3.832 1.00 97.62 648 LEU A C 1
ATOM 5181 O O . LEU A 1 648 ? 26.440 -24.262 -3.170 1.00 97.62 648 LEU A O 1
ATOM 5185 N N . GLY A 1 649 ? 24.593 -23.039 -3.530 1.00 96.94 649 GLY A N 1
ATOM 5186 C CA . GLY A 1 649 ? 23.837 -23.559 -2.400 1.00 96.94 649 GLY A CA 1
ATOM 5187 C C . GLY A 1 649 ? 22.387 -23.096 -2.430 1.00 96.94 649 GLY A C 1
ATOM 5188 O O . GLY A 1 649 ? 22.070 -22.062 -3.020 1.00 96.94 649 GLY A O 1
ATOM 5189 N N . THR A 1 650 ? 21.522 -23.857 -1.768 1.00 97.38 650 THR A N 1
ATOM 5190 C CA . THR A 1 650 ? 20.094 -23.557 -1.628 1.00 97.38 650 THR A CA 1
ATOM 5191 C C . THR A 1 650 ? 19.754 -23.512 -0.147 1.00 97.38 650 THR A C 1
ATOM 5193 O O . THR A 1 650 ? 20.160 -24.389 0.612 1.00 97.38 650 THR A O 1
ATOM 5196 N N . PHE A 1 651 ? 19.019 -22.488 0.275 1.00 96.56 651 PHE A N 1
ATOM 5197 C CA . PHE A 1 651 ? 18.663 -22.260 1.672 1.00 96.56 651 PHE A CA 1
ATOM 5198 C C . PHE A 1 651 ? 17.157 -22.076 1.814 1.00 96.56 651 PHE A C 1
ATOM 5200 O O . PHE A 1 651 ? 16.534 -21.386 1.008 1.00 96.56 651 PHE A O 1
ATOM 5207 N N . ASP A 1 652 ? 16.582 -22.594 2.898 1.00 93.50 652 ASP A N 1
ATOM 5208 C CA . ASP A 1 652 ? 15.140 -22.473 3.161 1.00 93.50 652 ASP A CA 1
ATOM 5209 C C . ASP A 1 652 ? 14.694 -21.031 3.422 1.00 93.50 652 ASP A C 1
ATOM 5211 O O . ASP A 1 652 ? 13.522 -20.686 3.275 1.00 93.50 652 ASP A O 1
ATOM 5215 N N . THR A 1 653 ? 15.615 -20.169 3.869 1.00 93.81 653 THR A N 1
ATOM 5216 C CA . THR A 1 653 ? 15.312 -18.773 4.193 1.00 93.81 653 THR A CA 1
ATOM 5217 C C . THR A 1 653 ? 16.496 -17.845 3.948 1.00 93.81 653 THR A C 1
ATOM 5219 O O . THR A 1 653 ? 17.655 -18.234 4.091 1.00 93.81 653 THR A O 1
ATOM 5222 N N . ILE A 1 654 ? 16.187 -16.565 3.717 1.00 95.88 654 ILE A N 1
ATOM 5223 C CA . ILE A 1 654 ? 17.168 -15.466 3.683 1.00 95.88 654 ILE A CA 1
ATOM 5224 C C . ILE A 1 654 ? 18.017 -15.418 4.962 1.00 95.88 654 ILE A C 1
ATOM 5226 O O . ILE A 1 654 ? 19.216 -15.160 4.899 1.00 95.88 654 ILE A O 1
ATOM 5230 N N . THR A 1 655 ? 17.423 -15.699 6.124 1.00 94.81 655 THR A N 1
ATOM 5231 C CA . THR A 1 655 ? 18.143 -15.711 7.405 1.00 94.81 655 THR A CA 1
ATOM 5232 C C . THR A 1 655 ? 19.146 -16.858 7.493 1.00 94.81 655 THR A C 1
ATOM 5234 O O . THR A 1 655 ? 20.263 -16.644 7.958 1.00 94.81 655 THR A O 1
ATOM 5237 N N . ALA A 1 656 ? 18.773 -18.055 7.030 1.00 96.00 656 ALA A N 1
ATOM 5238 C CA . ALA A 1 656 ? 19.668 -19.209 7.003 1.00 96.00 656 ALA A CA 1
ATOM 5239 C C . ALA A 1 656 ? 20.875 -18.949 6.089 1.00 96.00 656 ALA A C 1
ATOM 5241 O O . ALA A 1 656 ? 22.008 -19.147 6.517 1.00 96.00 656 ALA A O 1
ATOM 5242 N N . ALA A 1 657 ? 20.642 -18.402 4.892 1.00 97.38 657 ALA A N 1
ATOM 5243 C CA . ALA A 1 657 ? 21.721 -18.007 3.989 1.00 97.38 657 ALA A CA 1
ATOM 5244 C C . ALA A 1 657 ? 22.619 -16.910 4.573 1.00 97.38 657 ALA A C 1
ATOM 5246 O O . ALA A 1 657 ? 23.840 -17.019 4.525 1.00 97.38 657 ALA A O 1
ATOM 5247 N N . GLY A 1 658 ? 22.024 -15.870 5.170 1.00 97.38 658 GLY A N 1
ATOM 5248 C CA . GLY A 1 658 ? 22.774 -14.783 5.800 1.00 97.38 658 GLY A CA 1
ATOM 5249 C C . GLY A 1 658 ? 23.687 -15.284 6.916 1.00 97.38 658 GLY A C 1
ATOM 5250 O O . GLY A 1 658 ? 24.844 -14.882 6.991 1.00 97.38 658 GLY A O 1
ATOM 5251 N N . LYS A 1 659 ? 23.205 -16.229 7.732 1.00 97.31 659 LYS A N 1
ATOM 5252 C CA . LYS A 1 659 ? 24.012 -16.873 8.774 1.00 97.31 659 LYS A CA 1
ATOM 5253 C C . LYS A 1 659 ? 25.120 -17.753 8.188 1.00 97.31 659 LYS A C 1
ATOM 5255 O O . LYS A 1 659 ? 26.234 -17.699 8.690 1.00 97.31 659 LYS A O 1
ATOM 5260 N N . ALA A 1 660 ? 24.823 -18.533 7.149 1.00 97.62 660 ALA A N 1
ATOM 5261 C CA . ALA A 1 660 ? 25.790 -19.434 6.523 1.00 97.62 660 ALA A CA 1
ATOM 5262 C C . ALA A 1 660 ? 26.944 -18.685 5.836 1.00 97.62 660 ALA A C 1
ATOM 5264 O O . ALA A 1 660 ? 28.083 -19.131 5.899 1.00 97.62 660 ALA A O 1
ATOM 5265 N N . VAL A 1 661 ? 26.655 -17.540 5.211 1.00 97.06 661 VAL A N 1
ATOM 5266 C CA . VAL A 1 661 ? 27.637 -16.753 4.442 1.00 97.06 661 VAL A CA 1
ATOM 5267 C C . VAL A 1 661 ? 28.209 -15.573 5.245 1.00 97.06 661 VAL A C 1
ATOM 5269 O O . VAL A 1 661 ? 29.147 -14.918 4.806 1.00 97.06 661 VAL A O 1
ATOM 5272 N N . GLY A 1 662 ? 27.675 -15.285 6.436 1.00 97.00 662 GLY A N 1
ATOM 5273 C CA . GLY A 1 662 ? 28.136 -14.172 7.274 1.00 97.00 662 GLY A CA 1
ATOM 5274 C C . GLY A 1 662 ? 27.730 -12.792 6.746 1.00 97.00 662 GLY A C 1
ATOM 5275 O O . GLY A 1 662 ? 28.451 -11.817 6.942 1.00 97.00 662 GLY A O 1
ATOM 5276 N N . ILE A 1 663 ? 26.577 -12.692 6.076 1.00 96.81 663 ILE A N 1
ATOM 5277 C CA . ILE A 1 663 ? 26.072 -11.448 5.476 1.00 96.81 663 ILE A CA 1
ATOM 5278 C C . ILE A 1 663 ? 24.704 -11.046 6.021 1.00 96.81 663 ILE A C 1
ATOM 5280 O O . ILE A 1 663 ? 23.923 -11.861 6.513 1.00 96.81 663 ILE A O 1
ATOM 5284 N N . THR A 1 664 ? 24.389 -9.755 5.921 1.00 95.81 664 THR A N 1
ATOM 5285 C CA . THR A 1 664 ? 23.127 -9.221 6.434 1.00 95.81 664 THR A CA 1
ATOM 5286 C C . THR A 1 664 ? 21.942 -9.655 5.566 1.00 95.81 664 THR A C 1
ATOM 5288 O O . THR A 1 664 ? 21.993 -9.663 4.333 1.00 95.81 664 THR A O 1
ATOM 5291 N N . THR A 1 665 ? 20.824 -9.988 6.215 1.00 96.12 665 THR A N 1
ATOM 5292 C CA . THR A 1 665 ? 19.599 -10.431 5.533 1.00 96.12 665 THR A CA 1
ATOM 5293 C C . THR A 1 665 ? 19.007 -9.404 4.553 1.00 96.12 665 THR A C 1
ATOM 5295 O O . THR A 1 665 ? 18.496 -9.835 3.513 1.00 96.12 665 THR A O 1
ATOM 5298 N N . PRO A 1 666 ? 19.086 -8.069 4.772 1.00 95.12 666 PRO A N 1
ATOM 5299 C CA . PRO A 1 666 ? 18.590 -7.103 3.793 1.00 95.12 666 PRO A CA 1
ATOM 5300 C C . PRO A 1 666 ? 19.372 -7.132 2.476 1.00 95.12 666 PRO A C 1
ATOM 5302 O O . PRO A 1 666 ? 18.759 -7.005 1.421 1.00 95.12 666 PRO A O 1
ATOM 5305 N N . GLY A 1 667 ? 20.692 -7.360 2.518 1.00 95.25 667 GLY A N 1
ATOM 5306 C CA . GLY A 1 667 ? 21.530 -7.422 1.315 1.00 95.25 667 GLY A CA 1
ATOM 5307 C C . GLY A 1 667 ? 21.109 -8.549 0.371 1.00 95.25 667 GLY A C 1
ATOM 5308 O O . GLY A 1 667 ? 20.876 -8.313 -0.814 1.00 95.25 667 GLY A O 1
ATOM 5309 N N . ILE A 1 668 ? 20.910 -9.753 0.916 1.00 96.44 668 ILE A N 1
ATOM 5310 C CA . ILE A 1 668 ? 20.376 -10.901 0.164 1.00 96.44 668 ILE A CA 1
ATOM 5311 C C . ILE A 1 668 ? 18.972 -10.587 -0.373 1.00 96.44 668 ILE A C 1
ATOM 5313 O O . ILE A 1 668 ? 18.683 -10.824 -1.542 1.00 96.44 668 ILE A O 1
ATOM 5317 N N . SER A 1 669 ? 18.099 -10.013 0.463 1.00 94.62 669 SER A N 1
ATOM 5318 C CA . SER A 1 669 ? 16.723 -9.674 0.077 1.00 94.62 669 SER A CA 1
ATOM 5319 C C . SER A 1 669 ? 16.662 -8.691 -1.096 1.00 94.62 669 SER A C 1
ATOM 5321 O O . SER A 1 669 ? 15.835 -8.856 -1.995 1.00 94.62 669 SER A O 1
ATOM 5323 N N . TYR A 1 670 ? 17.526 -7.673 -1.123 1.00 94.81 670 TYR A N 1
ATOM 5324 C CA . TYR A 1 670 ? 17.580 -6.725 -2.237 1.00 94.81 670 TYR A CA 1
ATOM 5325 C C . TYR A 1 670 ? 18.004 -7.395 -3.539 1.00 94.81 670 TYR A C 1
ATOM 5327 O O . TYR A 1 670 ? 17.346 -7.172 -4.557 1.00 94.81 670 TYR A O 1
ATOM 5335 N N . CYS A 1 671 ? 19.002 -8.280 -3.474 1.00 94.50 671 CYS A N 1
ATOM 5336 C CA . CYS A 1 671 ? 19.442 -9.073 -4.618 1.00 94.50 671 CYS A CA 1
ATOM 5337 C C . CYS A 1 671 ? 18.307 -9.961 -5.151 1.00 94.50 671 CYS A C 1
ATOM 5339 O O . CYS A 1 671 ? 17.954 -9.854 -6.323 1.00 94.50 671 CYS A O 1
ATOM 5341 N N . CYS A 1 672 ? 17.648 -10.744 -4.286 1.00 93.38 672 CYS A N 1
ATOM 5342 C CA . CYS A 1 672 ? 16.566 -11.641 -4.709 1.00 93.38 672 CYS A CA 1
ATOM 5343 C C . CYS A 1 672 ? 15.347 -10.905 -5.290 1.00 93.38 672 CYS A C 1
ATOM 5345 O O . CYS A 1 672 ? 14.654 -11.449 -6.143 1.00 93.38 672 CYS A O 1
ATOM 5347 N N . ASN A 1 673 ? 15.044 -9.690 -4.815 1.00 89.81 673 ASN A N 1
ATOM 5348 C CA . ASN A 1 673 ? 13.896 -8.908 -5.291 1.00 89.81 673 ASN A CA 1
ATOM 5349 C C . ASN A 1 673 ? 14.221 -8.011 -6.500 1.00 89.81 673 ASN A C 1
ATOM 5351 O O . ASN A 1 673 ? 13.331 -7.298 -6.966 1.00 89.81 673 ASN A O 1
ATOM 5355 N N . GLY A 1 674 ? 15.481 -7.959 -6.951 1.00 84.62 674 GLY A N 1
ATOM 5356 C CA . GLY A 1 674 ? 15.927 -7.025 -7.991 1.00 84.62 674 GLY A CA 1
ATOM 5357 C C . GLY A 1 674 ? 15.735 -5.548 -7.618 1.00 84.62 674 GLY A C 1
ATOM 5358 O O . GLY A 1 674 ? 15.660 -4.687 -8.497 1.00 84.62 674 GLY A O 1
ATOM 5359 N N . ARG A 1 675 ? 15.609 -5.232 -6.321 1.00 70.19 675 ARG A N 1
ATOM 5360 C CA . ARG A 1 675 ? 15.421 -3.856 -5.839 1.00 70.19 675 ARG A CA 1
ATOM 5361 C C . ARG A 1 675 ? 16.783 -3.168 -5.723 1.00 70.19 675 ARG A C 1
ATOM 5363 O O . ARG A 1 675 ? 17.749 -3.770 -5.273 1.00 70.19 675 ARG A O 1
ATOM 5370 N N . ASN A 1 676 ? 16.840 -1.887 -6.087 1.00 65.69 676 ASN A N 1
ATOM 5371 C CA . ASN A 1 676 ? 17.999 -0.999 -5.900 1.00 65.69 676 ASN A CA 1
ATOM 5372 C C . ASN A 1 676 ? 19.278 -1.362 -6.674 1.00 65.69 676 ASN A C 1
ATOM 5374 O O . ASN A 1 676 ? 20.369 -0.999 -6.245 1.00 65.69 676 ASN A O 1
ATOM 5378 N N . SER A 1 677 ? 19.178 -2.030 -7.828 1.00 74.44 677 SER A N 1
ATOM 5379 C CA . SER A 1 677 ? 20.319 -2.359 -8.713 1.00 74.44 677 SER A CA 1
ATOM 5380 C C . SER A 1 677 ? 21.453 -3.202 -8.097 1.00 74.44 677 SER A C 1
ATOM 5382 O O . SER A 1 677 ? 22.411 -3.524 -8.798 1.00 74.44 677 SER A O 1
ATOM 5384 N N . SER A 1 678 ? 21.344 -3.625 -6.834 1.00 82.75 678 SER A N 1
ATOM 5385 C CA . SER A 1 678 ? 22.307 -4.524 -6.198 1.00 82.75 678 SER A CA 1
ATOM 5386 C C . SER A 1 678 ? 22.185 -5.922 -6.800 1.00 82.75 678 SER A C 1
ATOM 5388 O O . SER A 1 678 ? 21.234 -6.648 -6.526 1.00 82.75 678 SER A O 1
ATOM 5390 N N . LYS A 1 679 ? 23.157 -6.291 -7.640 1.00 89.06 679 LYS A N 1
ATOM 5391 C CA . LYS A 1 679 ? 23.235 -7.616 -8.278 1.00 89.06 679 LYS A CA 1
ATOM 5392 C C . LYS A 1 679 ? 23.883 -8.681 -7.383 1.00 89.06 679 LYS A C 1
ATOM 5394 O O . LYS A 1 679 ? 23.841 -9.860 -7.723 1.00 89.06 679 LYS A O 1
ATOM 5399 N N . SER A 1 680 ? 24.489 -8.278 -6.266 1.00 95.50 680 SER A N 1
ATOM 5400 C CA . SER A 1 680 ? 25.257 -9.167 -5.394 1.00 95.50 680 SER A CA 1
ATOM 5401 C C . SER A 1 680 ? 25.251 -8.736 -3.931 1.00 95.50 680 SER A C 1
ATOM 5403 O O . SER A 1 680 ? 25.232 -7.541 -3.633 1.00 95.50 680 SER A O 1
ATOM 5405 N N . ALA A 1 681 ? 25.369 -9.707 -3.027 1.00 96.56 681 ALA A N 1
ATOM 5406 C CA . ALA A 1 681 ? 25.622 -9.493 -1.605 1.00 96.56 681 ALA A CA 1
ATOM 5407 C C . ALA A 1 681 ? 26.680 -10.492 -1.123 1.00 96.56 681 ALA A C 1
ATOM 5409 O O . ALA A 1 681 ? 26.568 -11.689 -1.395 1.00 96.56 681 ALA A O 1
ATOM 5410 N N . GLY A 1 682 ? 27.723 -9.997 -0.448 1.00 96.00 682 GLY A N 1
ATOM 5411 C CA . GLY A 1 682 ? 28.844 -10.831 0.009 1.00 96.00 682 GLY A CA 1
ATOM 5412 C C . GLY A 1 682 ? 29.680 -11.454 -1.107 1.00 96.00 682 GLY A C 1
ATOM 5413 O O . GLY A 1 682 ? 30.244 -12.516 -0.894 1.00 96.00 682 GLY A O 1
ATOM 5414 N N . GLY A 1 683 ? 29.699 -10.866 -2.309 1.00 96.88 683 GLY A N 1
ATOM 5415 C CA . GLY A 1 683 ? 30.388 -11.448 -3.471 1.00 96.88 683 GLY A CA 1
ATOM 5416 C C . GLY A 1 683 ? 29.616 -12.561 -4.196 1.00 96.88 683 GLY A C 1
ATOM 5417 O O . GLY A 1 683 ? 30.135 -13.143 -5.145 1.00 96.88 683 GLY A O 1
ATOM 5418 N N . PHE A 1 684 ? 28.366 -12.831 -3.807 1.00 98.06 684 PHE A N 1
ATOM 5419 C CA . PHE A 1 684 ? 27.506 -13.838 -4.438 1.00 98.06 684 PHE A CA 1
ATOM 5420 C C . PHE A 1 684 ? 26.261 -13.209 -5.065 1.00 98.06 684 PHE A C 1
ATOM 5422 O O . PHE A 1 684 ? 25.773 -12.176 -4.597 1.00 98.06 684 PHE A O 1
ATOM 5429 N N . GLY A 1 685 ? 25.737 -13.841 -6.117 1.00 97.00 685 GLY A N 1
ATOM 5430 C CA . GLY A 1 685 ? 24.403 -13.557 -6.641 1.00 97.00 685 GLY A CA 1
ATOM 5431 C C . GLY A 1 685 ? 23.343 -14.280 -5.812 1.00 97.00 685 GLY A C 1
ATOM 5432 O O . GLY A 1 685 ? 23.626 -15.316 -5.217 1.00 97.00 685 GLY A O 1
ATOM 5433 N N . TRP A 1 686 ? 22.123 -13.749 -5.769 1.00 97.12 686 TRP A N 1
ATOM 5434 C CA . TRP A 1 686 ? 21.033 -14.338 -4.988 1.00 97.12 686 TRP A CA 1
ATOM 5435 C C . TRP A 1 686 ? 19.720 -14.258 -5.758 1.00 97.12 686 TRP A C 1
ATOM 5437 O O . TRP A 1 686 ? 19.388 -13.200 -6.296 1.00 97.12 686 TRP A O 1
ATOM 5447 N N . ARG A 1 687 ? 18.960 -15.355 -5.788 1.00 95.56 687 ARG A N 1
ATOM 5448 C CA . ARG A 1 687 ? 17.595 -15.390 -6.336 1.00 95.56 687 ARG A CA 1
ATOM 5449 C C . ARG A 1 687 ? 16.683 -16.273 -5.491 1.00 95.56 687 ARG A C 1
ATOM 5451 O O . ARG A 1 687 ? 17.163 -17.113 -4.734 1.00 95.56 687 ARG A O 1
ATOM 5458 N N . PHE A 1 688 ? 15.372 -16.086 -5.618 1.00 95.31 688 PHE A N 1
ATOM 5459 C CA . PHE A 1 688 ? 14.418 -17.081 -5.125 1.00 95.31 688 PHE A CA 1
ATOM 5460 C C . PHE A 1 688 ? 14.498 -18.332 -6.008 1.00 95.31 688 PHE A C 1
ATOM 5462 O O . PHE A 1 688 ? 14.700 -18.208 -7.215 1.00 95.31 688 PHE A O 1
ATOM 5469 N N . SER A 1 689 ? 14.394 -19.513 -5.403 1.00 93.25 689 SER A N 1
ATOM 5470 C CA . SER A 1 689 ? 14.297 -20.759 -6.160 1.00 93.25 689 SER A CA 1
ATOM 5471 C C . SER A 1 689 ? 12.943 -20.815 -6.866 1.00 93.25 689 SER A C 1
ATOM 5473 O O . SER A 1 689 ? 11.930 -20.392 -6.307 1.00 93.25 689 SER A O 1
ATOM 5475 N N . ASN A 1 690 ? 12.930 -21.328 -8.094 1.00 82.31 690 ASN A N 1
ATOM 5476 C CA . ASN A 1 690 ? 11.718 -21.414 -8.912 1.00 82.31 690 ASN A CA 1
ATOM 5477 C C . ASN A 1 690 ? 10.796 -22.578 -8.498 1.00 82.31 690 ASN A C 1
ATOM 5479 O O . ASN A 1 690 ? 9.707 -22.704 -9.045 1.00 82.31 690 ASN A O 1
ATOM 5483 N N . GLU A 1 691 ? 11.212 -23.432 -7.558 1.00 66.25 691 GLU A N 1
ATOM 5484 C CA . GLU A 1 691 ? 10.430 -24.603 -7.130 1.00 66.25 691 GLU A CA 1
ATOM 5485 C C . GLU A 1 691 ? 9.138 -24.241 -6.370 1.00 66.25 691 GLU A C 1
ATOM 5487 O O . GLU A 1 691 ? 8.244 -25.075 -6.267 1.00 66.25 691 GLU A O 1
ATOM 5492 N N . ASP A 1 692 ? 9.008 -23.002 -5.881 1.00 54.75 692 ASP A N 1
ATOM 5493 C CA . ASP A 1 692 ? 7.903 -22.575 -5.009 1.00 54.75 692 ASP A CA 1
ATOM 5494 C C . ASP A 1 692 ? 6.793 -21.764 -5.726 1.00 54.75 692 ASP A C 1
ATOM 5496 O O . ASP A 1 692 ? 5.910 -21.232 -5.053 1.00 54.75 692 ASP A O 1
ATOM 5500 N N . GLU A 1 693 ? 6.817 -21.608 -7.060 1.00 50.19 693 GLU A N 1
ATOM 5501 C CA . GLU A 1 693 ? 5.788 -20.829 -7.793 1.00 50.19 693 GLU A CA 1
ATOM 5502 C C . GLU A 1 693 ? 4.530 -21.634 -8.200 1.00 50.19 693 GLU A C 1
ATOM 5504 O O . GLU A 1 693 ? 3.558 -21.035 -8.656 1.00 50.19 693 GLU A O 1
ATOM 5509 N N . ASP A 1 694 ? 4.497 -22.953 -7.966 1.00 42.97 694 ASP A N 1
ATOM 5510 C CA . ASP A 1 694 ? 3.397 -23.857 -8.370 1.00 42.97 694 ASP A CA 1
ATOM 5511 C C . ASP A 1 694 ? 2.391 -24.219 -7.234 1.00 42.97 694 ASP A C 1
ATOM 5513 O O . ASP A 1 694 ? 1.623 -25.182 -7.357 1.00 42.97 694 ASP A O 1
ATOM 5517 N N . HIS A 1 695 ? 2.350 -23.466 -6.123 1.00 40.28 695 HIS A N 1
ATOM 5518 C CA . HIS A 1 695 ? 1.420 -23.660 -4.985 1.00 40.28 695 HIS A CA 1
ATOM 5519 C C . HIS A 1 695 ? 0.786 -22.346 -4.510 1.00 40.28 695 HIS A C 1
ATOM 5521 O O . HIS A 1 695 ? -0.379 -22.394 -4.040 1.00 40.28 695 HIS A O 1
#

Radius of gyration: 40.65 Å; Cα contacts (8 Å, |Δi|>4): 1048; chains: 1; bounding box: 122×93×106 Å

Nearest PDB structures (foldseek):
  7de9-assembly1_A  TM=9.290E-01  e=4.430E-03  Arabidopsis thaliana
  2e5q-assembly1_A  TM=7.558E-01  e=5.964E-02  Homo sapiens
  2eqj-assembly1_A  TM=7.254E-01  e=8.373E-02  Mus musculus
  2dig-assembly1_A  TM=5.831E-01  e=5.964E-02  Homo sapiens
  2e5p-assembly1_A  TM=7.142E-01  e=2.189E-01  Homo sapiens